Protein AF-0000000086449870 (afdb_homodimer)

Nearest PDB structures (foldseek):
  8gru-assembly2_D  TM=9.731E-01  e=3.027E-49  Homo sapiens
  8gru-assembly1_B  TM=9.678E-01  e=3.835E-49  Homo sapiens
  8grd-assembly1_B  TM=9.660E-01  e=3.423E-48  Homo sapiens
  5grf-assembly1_B  TM=9.674E-01  e=2.779E-42  Homo sapiens
  8grh-assembly1_B  TM=9.651E-01  e=3.520E-42  Homo sapiens

pLDDT: mean 87.1, std 15.13, range [29.88, 98.94]

Structure (mmCIF, N/CA/C/O backbone):
data_AF-0000000086449870-model_v1
#
loop_
_entity.id
_entity.type
_entity.pdbx_description
1 polymer 'Isocitrate dehydrogenase'
#
loop_
_atom_site.group_PDB
_atom_site.id
_atom_site.type_symbol
_atom_site.label_atom_id
_atom_site.label_alt_id
_atom_site.label_comp_id
_atom_site.label_asym_id
_atom_site.label_entity_id
_atom_site.label_seq_id
_atom_site.pdbx_PDB_ins_code
_atom_site.Cartn_x
_atom_site.Cartn_y
_atom_site.Cartn_z
_atom_site.occupancy
_atom_site.B_iso_or_equiv
_atom_site.auth_seq_id
_atom_site.auth_comp_id
_atom_site.auth_asym_id
_atom_site.auth_atom_id
_atom_site.pdbx_PDB_model_num
ATOM 1 N N . MET A 1 1 ? -9.328 27.984 9.812 1 97.44 1 MET A N 1
ATOM 2 C CA . MET A 1 1 ? -9.898 26.672 10.094 1 97.44 1 MET A CA 1
ATOM 3 C C . MET A 1 1 ? -10.836 26.234 8.969 1 97.44 1 MET A C 1
ATOM 5 O O . MET A 1 1 ? -11.695 27 8.539 1 97.44 1 MET A O 1
ATOM 9 N N . ILE A 1 2 ? -10.555 25.094 8.445 1 96.31 2 ILE A N 1
ATOM 10 C CA . ILE A 1 2 ? -11.438 24.453 7.473 1 96.31 2 ILE A CA 1
ATOM 11 C C . ILE A 1 2 ? -12 23.156 8.047 1 96.31 2 ILE A C 1
ATOM 13 O O . ILE A 1 2 ? -11.359 22.109 7.969 1 96.31 2 ILE A O 1
ATOM 17 N N . PRO A 1 3 ? -13.219 23.141 8.477 1 94.88 3 PRO A N 1
ATOM 18 C CA . PRO A 1 3 ? -13.75 21.969 9.172 1 94.88 3 PRO A CA 1
ATOM 19 C C . PRO A 1 3 ? -13.766 20.719 8.297 1 94.88 3 PRO A C 1
ATOM 21 O O . PRO A 1 3 ? -13.508 19.609 8.781 1 94.88 3 PRO A O 1
ATOM 24 N N . GLY A 1 4 ? -14.078 20.906 7.031 1 93 4 GLY A N 1
ATOM 25 C CA . GLY A 1 4 ? -14.055 19.781 6.105 1 93 4 GLY A CA 1
ATOM 26 C C . GLY A 1 4 ? -15.344 18.984 6.113 1 93 4 GLY A C 1
ATOM 27 O O . GLY A 1 4 ? -16.422 19.516 6.402 1 93 4 GLY A O 1
ATOM 28 N N . ASP A 1 5 ? -15.258 17.734 5.707 1 92.38 5 ASP A N 1
ATOM 29 C CA . ASP A 1 5 ? -16.406 16.859 5.5 1 92.38 5 ASP A CA 1
ATOM 30 C C . ASP A 1 5 ? -16.453 15.75 6.555 1 92.38 5 ASP A C 1
ATOM 32 O O . ASP A 1 5 ? -15.492 15.547 7.289 1 92.38 5 ASP A O 1
ATOM 36 N N . GLY A 1 6 ? -17.609 15.055 6.648 1 91.56 6 GLY A N 1
ATOM 37 C CA . GLY A 1 6 ? -17.75 13.961 7.598 1 91.56 6 GLY A CA 1
ATOM 38 C C . GLY A 1 6 ? -17.734 14.43 9.047 1 91.56 6 GLY A C 1
ATOM 39 O O . GLY A 1 6 ? -18.5 15.328 9.414 1 91.56 6 GLY A O 1
ATOM 40 N N . VAL A 1 7 ? -16.828 13.781 9.789 1 92.06 7 VAL A N 1
ATOM 41 C CA . VAL A 1 7 ? -16.781 14.102 11.211 1 92.06 7 VAL A CA 1
ATOM 42 C C . VAL A 1 7 ? -15.906 15.328 11.438 1 92.06 7 VAL A C 1
ATOM 44 O O . VAL A 1 7 ? -15.703 15.758 12.578 1 92.06 7 VAL A O 1
ATOM 47 N N . GLY A 1 8 ? -15.453 15.922 10.375 1 93.19 8 GLY A N 1
ATOM 48 C CA . GLY A 1 8 ? -14.57 17.062 10.461 1 93.19 8 GLY A CA 1
ATOM 49 C C . GLY A 1 8 ? -15.125 18.188 11.32 1 93.19 8 GLY A C 1
ATOM 50 O O . GLY A 1 8 ? -14.492 18.625 12.273 1 93.19 8 GLY A O 1
ATOM 51 N N . PRO A 1 9 ? -16.297 18.609 11.016 1 93.69 9 PRO A N 1
ATOM 52 C CA . PRO A 1 9 ? -16.906 19.703 11.789 1 93.69 9 PRO A CA 1
ATOM 53 C C . PRO A 1 9 ? -17.031 19.359 13.273 1 93.69 9 PRO A C 1
ATOM 55 O O . PRO A 1 9 ? -16.766 20.219 14.125 1 93.69 9 PRO A O 1
ATOM 58 N N . GLU A 1 10 ? -17.359 18.172 13.578 1 93.94 10 GLU A N 1
ATOM 59 C CA . GLU A 1 10 ? -17.469 17.75 14.969 1 93.94 10 GLU A CA 1
ATOM 60 C C . GLU A 1 10 ? -16.109 17.766 15.672 1 93.94 10 GLU A C 1
ATOM 62 O O . GLU A 1 10 ? -16.016 18.203 16.812 1 93.94 10 GLU A O 1
ATOM 67 N N . LEU A 1 11 ? -15.164 17.344 15 1 94.12 11 LEU A N 1
ATOM 68 C CA . LEU A 1 11 ? -13.812 17.312 15.555 1 94.12 11 LEU A CA 1
ATOM 69 C C . LEU A 1 11 ? -13.273 18.734 15.75 1 94.12 11 LEU A C 1
ATOM 71 O O . LEU A 1 11 ? -12.586 19 16.734 1 94.12 11 LEU A O 1
ATOM 75 N N . MET A 1 12 ? -13.617 19.609 14.82 1 96.06 12 MET A N 1
ATOM 76 C CA . MET A 1 12 ? -13.172 21 14.93 1 96.06 12 MET A CA 1
ATOM 77 C C . MET A 1 12 ? -13.836 21.688 16.109 1 96.06 12 MET A C 1
ATOM 79 O O . MET A 1 12 ? -13.227 22.547 16.75 1 96.06 12 MET A O 1
ATOM 83 N N . LEU A 1 13 ? -15.023 21.312 16.328 1 95.69 13 LEU A N 1
ATOM 84 C CA . LEU A 1 13 ? -15.703 21.828 17.516 1 95.69 13 LEU A CA 1
ATOM 85 C C . LEU A 1 13 ? -14.984 21.406 18.781 1 95.69 13 LEU A C 1
ATOM 87 O O . LEU A 1 13 ? -14.852 22.188 19.734 1 95.69 13 LEU A O 1
ATOM 91 N N . SER A 1 14 ? -14.586 20.156 18.797 1 93.31 14 SER A N 1
ATOM 92 C CA . SER A 1 14 ? -13.812 19.656 19.922 1 93.31 14 SER A CA 1
ATOM 93 C C . SER A 1 14 ? -12.562 20.5 20.141 1 93.31 14 SER A C 1
ATOM 95 O O . SER A 1 14 ? -12.211 20.812 21.281 1 93.31 14 SER A O 1
ATOM 97 N N . VAL A 1 15 ? -11.898 20.844 19.094 1 93.88 15 VAL A N 1
ATOM 98 C CA . VAL A 1 15 ? -10.695 21.672 19.172 1 93.88 15 VAL A CA 1
ATOM 99 C C . VAL A 1 15 ? -11.047 23.047 19.766 1 93.88 15 VAL A C 1
ATOM 101 O O . VAL A 1 15 ? -10.367 23.531 20.672 1 93.88 15 VAL A O 1
ATOM 104 N N . LYS A 1 16 ? -12.086 23.641 19.297 1 95.12 16 LYS A N 1
ATOM 105 C CA . LYS A 1 16 ? -12.5 24.953 19.766 1 95.12 16 LYS A CA 1
ATOM 106 C C . LYS A 1 16 ? -12.859 24.906 21.25 1 95.12 16 LYS A C 1
ATOM 108 O O . LYS A 1 16 ? -12.508 25.828 22 1 95.12 16 LYS A O 1
ATOM 113 N N . ASP A 1 17 ? -13.523 23.859 21.641 1 92.88 17 ASP A N 1
ATOM 114 C CA . ASP A 1 17 ? -13.914 23.719 23.031 1 92.88 17 ASP A CA 1
ATOM 115 C C . ASP A 1 17 ? -12.695 23.609 23.953 1 92.88 17 ASP A C 1
ATOM 117 O O . ASP A 1 17 ? -12.648 24.25 25 1 92.88 17 ASP A O 1
ATOM 121 N N . VAL A 1 18 ? -11.828 22.828 23.516 1 89.62 18 VAL A N 1
ATOM 122 C CA . VAL A 1 18 ? -10.617 22.641 24.312 1 89.62 18 VAL A CA 1
ATOM 123 C C . VAL A 1 18 ? -9.828 23.953 24.344 1 89.62 18 VAL A C 1
ATOM 125 O O . VAL A 1 18 ? -9.305 24.328 25.391 1 89.62 18 VAL A O 1
ATOM 128 N N . PHE A 1 19 ? -9.711 24.641 23.188 1 89.25 19 PHE A N 1
ATOM 129 C CA . PHE A 1 19 ? -8.992 25.906 23.125 1 89.25 19 PHE A CA 1
ATOM 130 C C . PHE A 1 19 ? -9.641 26.953 24.031 1 89.25 19 PHE A C 1
ATOM 132 O O . PHE A 1 19 ? -8.945 27.703 24.703 1 89.25 19 PHE A O 1
ATOM 139 N N . LYS A 1 20 ? -10.906 26.922 24.031 1 90.31 20 LYS A N 1
ATOM 140 C CA . LYS A 1 20 ? -11.641 27.859 24.875 1 90.31 20 LYS A CA 1
ATOM 141 C C . LYS A 1 20 ? -11.391 27.578 26.359 1 90.31 20 LYS A C 1
ATOM 143 O O . LYS A 1 20 ? -11.109 28.5 27.141 1 90.31 20 LYS A O 1
ATOM 148 N N . ALA A 1 21 ? -11.5 26.359 26.672 1 87 21 ALA A N 1
ATOM 149 C CA . ALA A 1 21 ? -11.297 25.969 28.062 1 87 21 ALA A CA 1
ATOM 150 C C . ALA A 1 21 ? -9.875 26.266 28.516 1 87 21 ALA A C 1
ATOM 152 O O . ALA A 1 21 ? -9.648 26.625 29.672 1 87 21 ALA A O 1
ATOM 153 N N . ALA A 1 22 ? -8.977 26.141 27.641 1 83.06 22 ALA A N 1
ATOM 154 C CA . ALA A 1 22 ? -7.566 26.359 27.969 1 83.06 22 ALA A CA 1
ATOM 155 C C . ALA A 1 22 ? -7.176 27.812 27.766 1 83.06 22 ALA A C 1
ATOM 157 O O . ALA A 1 22 ? -6.016 28.188 27.953 1 83.06 22 ALA A O 1
ATOM 158 N N . GLU A 1 23 ? -8.078 28.656 27.344 1 84.5 23 GLU A N 1
ATOM 159 C CA . GLU A 1 23 ? -7.863 30.078 27.109 1 84.5 23 GLU A CA 1
ATOM 160 C C . GLU A 1 23 ? -6.711 30.312 26.141 1 84.5 23 GLU A C 1
ATOM 162 O O . GLU A 1 23 ? -5.832 31.141 26.391 1 84.5 23 GLU A O 1
ATOM 167 N N . VAL A 1 24 ? -6.715 29.469 25.125 1 84.06 24 VAL A N 1
ATOM 168 C CA . VAL A 1 24 ? -5.723 29.641 24.062 1 84.06 24 VAL A CA 1
ATOM 169 C C . VAL A 1 24 ? -6.047 30.891 23.25 1 84.06 24 VAL A C 1
ATOM 171 O O . VAL A 1 24 ? -7.172 31.062 22.766 1 84.06 24 VAL A O 1
ATOM 174 N N . PRO A 1 25 ? -5.117 31.781 23.109 1 85.94 25 PRO A N 1
ATOM 175 C CA . PRO A 1 25 ? -5.371 33.062 22.406 1 85.94 25 PRO A CA 1
ATOM 176 C C . PRO A 1 25 ? -5.344 32.906 20.875 1 85.94 25 PRO A C 1
ATOM 178 O O . PRO A 1 25 ? -4.57 33.562 20.203 1 85.94 25 PRO A O 1
ATOM 181 N N . VAL A 1 26 ? -6.148 32.031 20.359 1 88.88 26 VAL A N 1
ATOM 182 C CA . VAL A 1 26 ? -6.27 31.812 18.922 1 88.88 26 VAL A CA 1
ATOM 183 C C . VAL A 1 26 ? -7.703 32.094 18.484 1 88.88 26 VAL A C 1
ATOM 185 O O . VAL A 1 26 ? -8.656 31.609 19.094 1 88.88 26 VAL A O 1
ATOM 188 N N . GLU A 1 27 ? -7.75 32.938 17.531 1 92.12 27 GLU A N 1
ATOM 189 C CA . GLU A 1 27 ? -9.023 33.156 16.859 1 92.12 27 GLU A CA 1
ATOM 190 C C . GLU A 1 27 ? -9.039 32.469 15.484 1 92.12 27 GLU A C 1
ATOM 192 O O . GLU A 1 27 ? -8.156 32.719 14.656 1 92.12 27 GLU A O 1
ATOM 197 N N . PHE A 1 28 ? -10.047 31.719 15.219 1 95.25 28 PHE A N 1
ATOM 198 C CA . PHE A 1 28 ? -10.125 30.969 13.969 1 95.25 28 PHE A CA 1
ATOM 199 C C . PHE A 1 28 ? -10.938 31.75 12.93 1 95.25 28 PHE A C 1
ATOM 201 O O . PHE A 1 28 ? -12.07 32.156 13.195 1 95.25 28 PHE A O 1
ATOM 208 N N . GLU A 1 29 ? -10.305 32.031 11.867 1 95.81 29 GLU A N 1
ATOM 209 C CA . GLU A 1 29 ? -11.062 32.375 10.664 1 95.81 29 GLU A CA 1
ATOM 210 C C . GLU A 1 29 ? -11.57 31.125 9.961 1 95.81 29 GLU A C 1
ATOM 212 O O . GLU A 1 29 ? -10.797 30.375 9.367 1 95.81 29 GLU A O 1
ATOM 217 N N . GLU A 1 30 ? -12.844 30.938 9.906 1 95.75 30 GLU A N 1
ATOM 218 C CA . GLU A 1 30 ? -13.406 29.672 9.445 1 95.75 30 GLU A CA 1
ATOM 219 C C . GLU A 1 30 ? -13.82 29.766 7.98 1 95.75 30 GLU A C 1
ATOM 221 O O . GLU A 1 30 ? -14.367 30.781 7.539 1 95.75 30 GLU A O 1
ATOM 226 N N . HIS A 1 31 ? -13.508 28.766 7.242 1 95.38 31 HIS A N 1
ATOM 227 C CA . HIS A 1 31 ? -13.875 28.625 5.836 1 95.38 31 HIS A CA 1
ATOM 228 C C . HIS A 1 31 ? -14.609 27.312 5.582 1 95.38 31 HIS A C 1
ATOM 230 O O . HIS A 1 31 ? -14.062 26.234 5.84 1 95.38 31 HIS A O 1
ATOM 236 N N . GLN A 1 32 ? -15.844 27.438 5.066 1 92.12 32 GLN A N 1
ATOM 237 C CA . GLN A 1 32 ? -16.609 26.25 4.688 1 92.12 32 GLN A CA 1
ATOM 238 C C . GLN A 1 32 ? -16.375 25.891 3.225 1 92.12 32 GLN A C 1
ATOM 240 O O . GLN A 1 32 ? -16.938 26.516 2.324 1 92.12 32 GLN A O 1
ATOM 245 N N . LEU A 1 33 ? -15.578 24.906 3.039 1 90.94 33 LEU A N 1
ATOM 246 C CA . LEU A 1 33 ? -15.234 24.438 1.704 1 90.94 33 LEU A CA 1
ATOM 247 C C . LEU A 1 33 ? -15.508 22.938 1.573 1 90.94 33 LEU A C 1
ATOM 249 O O . LEU A 1 33 ? -14.852 22.125 2.232 1 90.94 33 LEU A O 1
ATOM 253 N N . SER A 1 34 ? -16.5 22.547 0.833 1 88.81 34 SER A N 1
ATOM 254 C CA . SER A 1 34 ? -16.859 21.141 0.622 1 88.81 34 SER A CA 1
ATOM 255 C C . SER A 1 34 ? -17.344 20.906 -0.804 1 88.81 34 SER A C 1
ATOM 257 O O . SER A 1 34 ? -18.312 21.547 -1.249 1 88.81 34 SER A O 1
ATOM 259 N N . GLU A 1 35 ? -16.734 19.984 -1.472 1 85.94 35 GLU A N 1
ATOM 260 C CA . GLU A 1 35 ? -17.188 19.625 -2.812 1 85.94 35 GLU A CA 1
ATOM 261 C C . GLU A 1 35 ? -18.438 18.75 -2.76 1 85.94 35 GLU A C 1
ATOM 263 O O . GLU A 1 35 ? -19.359 18.922 -3.562 1 85.94 35 GLU A O 1
ATOM 268 N N . VAL A 1 36 ? -18.5 17.922 -1.82 1 82.12 36 VAL A N 1
ATOM 269 C CA . VAL A 1 36 ? -19.594 16.953 -1.734 1 82.12 36 VAL A CA 1
ATOM 270 C C . VAL A 1 36 ? -20.859 17.656 -1.269 1 82.12 36 VAL A C 1
ATOM 272 O O . VAL A 1 36 ? -21.969 17.25 -1.635 1 82.12 36 VAL A O 1
ATOM 275 N N . GLN A 1 37 ? -20.688 18.703 -0.547 1 82.88 37 GLN A N 1
ATOM 276 C CA . GLN A 1 37 ? -21.844 19.469 -0.083 1 82.88 37 GLN A CA 1
ATOM 277 C C . GLN A 1 37 ? -22.156 20.641 -1.011 1 82.88 37 GLN A C 1
ATOM 279 O O . GLN A 1 37 ? -23.094 21.391 -0.777 1 82.88 37 GLN A O 1
ATOM 284 N N . GLY A 1 38 ? -21.359 20.828 -2 1 80.44 38 GLY A N 1
ATOM 285 C CA . GLY A 1 38 ? -21.625 21.844 -3 1 80.44 38 GLY A CA 1
ATOM 286 C C . GLY A 1 38 ? -21.297 23.25 -2.527 1 80.44 38 GLY A C 1
ATOM 287 O O . GLY A 1 38 ? -21.781 24.234 -3.086 1 80.44 38 GLY A O 1
ATOM 288 N N . THR A 1 39 ? -20.531 23.344 -1.501 1 81.69 39 THR A N 1
ATOM 289 C CA . THR A 1 39 ? -20.219 24.672 -0.966 1 81.69 39 THR A CA 1
ATOM 290 C C . THR A 1 39 ? -18.828 25.109 -1.42 1 81.69 39 THR A C 1
ATOM 292 O O . THR A 1 39 ? -18.391 26.219 -1.077 1 81.69 39 THR A O 1
ATOM 295 N N . ALA A 1 40 ? -18.219 24.312 -2.172 1 82.94 40 ALA A N 1
ATOM 296 C CA . ALA A 1 40 ? -16.922 24.719 -2.711 1 82.94 40 ALA A CA 1
ATOM 297 C C . ALA A 1 40 ? -17.078 25.516 -4.004 1 82.94 40 ALA A C 1
ATOM 299 O O . ALA A 1 40 ? -17.641 25 -4.984 1 82.94 40 ALA A O 1
ATOM 300 N N . THR A 1 41 ? -16.734 26.781 -3.969 1 86.06 41 THR A N 1
ATOM 301 C CA . THR A 1 41 ? -16.781 27.656 -5.133 1 86.06 41 THR A CA 1
ATOM 302 C C . THR A 1 41 ? -15.422 28.297 -5.371 1 86.06 41 THR A C 1
ATOM 304 O O . THR A 1 41 ? -14.602 28.406 -4.457 1 86.06 41 THR A O 1
ATOM 307 N N . PRO A 1 42 ? -15.258 28.719 -6.59 1 87.69 42 PRO A N 1
ATOM 308 C CA . PRO A 1 42 ? -13.992 29.391 -6.875 1 87.69 42 PRO A CA 1
ATOM 309 C C . PRO A 1 42 ? -13.773 30.641 -6.008 1 87.69 42 PRO A C 1
ATOM 311 O O . PRO A 1 42 ? -12.648 30.922 -5.602 1 87.69 42 PRO A O 1
ATOM 314 N N . SER A 1 43 ? -14.867 31.297 -5.723 1 91.12 43 SER A N 1
ATOM 315 C CA . SER A 1 43 ? -14.766 32.5 -4.895 1 91.12 43 SER A CA 1
ATOM 316 C C . SER A 1 43 ? -14.359 32.156 -3.467 1 91.12 43 SER A C 1
ATOM 318 O O . SER A 1 43 ? -13.562 32.844 -2.85 1 91.12 43 SER A O 1
ATOM 320 N N . LYS A 1 44 ? -14.883 31.125 -2.922 1 91.56 44 LYS A N 1
ATOM 321 C CA . LYS A 1 44 ? -14.531 30.688 -1.573 1 91.56 44 LYS A CA 1
ATOM 322 C C . LYS A 1 44 ? -13.086 30.203 -1.511 1 91.56 44 LYS A C 1
ATOM 324 O O . LYS A 1 44 ? -12.391 30.453 -0.521 1 91.56 44 LYS A O 1
ATOM 329 N N . LEU A 1 45 ? -12.75 29.562 -2.566 1 91 45 LEU A N 1
ATOM 330 C CA . LEU A 1 45 ? -11.367 29.109 -2.652 1 91 45 LEU A CA 1
ATOM 331 C C . LEU A 1 45 ? -10.414 30.281 -2.686 1 91 45 LEU A C 1
ATOM 333 O O . LEU A 1 45 ? -9.383 30.281 -2.006 1 91 45 LEU A O 1
ATOM 337 N N . GLU A 1 46 ? -10.758 31.266 -3.43 1 93 46 GLU A N 1
ATOM 338 C CA . GLU A 1 46 ? -9.93 32.469 -3.533 1 93 46 GLU A CA 1
ATOM 339 C C . GLU A 1 46 ? -9.828 33.188 -2.189 1 93 46 GLU A C 1
ATOM 341 O O . GLU A 1 46 ? -8.75 33.656 -1.817 1 93 46 GLU A O 1
ATOM 346 N N . LYS A 1 47 ? -10.922 33.312 -1.573 1 94.81 47 LYS A N 1
ATOM 347 C CA . LYS A 1 47 ? -10.922 33.938 -0.256 1 94.81 47 LYS A CA 1
ATOM 348 C C . LYS A 1 47 ? -10.047 33.156 0.725 1 94.81 47 LYS A C 1
ATOM 350 O O . LYS A 1 47 ? -9.297 33.75 1.5 1 94.81 47 LYS A O 1
ATOM 355 N N . LEU A 1 48 ? -10.203 31.875 0.692 1 94.5 48 LEU A N 1
ATOM 356 C CA . LEU A 1 48 ? -9.383 31.031 1.547 1 94.5 48 LEU A CA 1
ATOM 357 C C . LEU A 1 48 ? -7.898 31.234 1.267 1 94.5 48 LEU A C 1
ATOM 359 O O . LEU A 1 48 ? -7.102 31.391 2.197 1 94.5 48 LEU A O 1
ATOM 363 N N . LEU A 1 49 ? -7.527 31.312 0.002 1 94.25 49 LEU A N 1
ATOM 364 C CA . LEU A 1 49 ? -6.129 31.484 -0.383 1 94.25 49 LEU A CA 1
ATOM 365 C C . LEU A 1 49 ? -5.613 32.844 0.059 1 94.25 49 LEU A C 1
ATOM 367 O O . LEU A 1 49 ? -4.461 32.969 0.476 1 94.25 49 LEU A O 1
ATOM 371 N N . GLN A 1 50 ? -6.449 33.812 -0.037 1 94.88 50 GLN A N 1
ATOM 372 C CA . GLN A 1 50 ? -6.086 35.156 0.425 1 94.88 50 GLN A CA 1
ATOM 373 C C . GLN A 1 50 ? -5.824 35.156 1.929 1 94.88 50 GLN A C 1
ATOM 375 O O . GLN A 1 50 ? -4.828 35.719 2.387 1 94.88 50 GLN A O 1
ATOM 380 N N . ASP A 1 51 ? -6.703 34.562 2.643 1 95.12 51 ASP A N 1
ATOM 381 C CA . ASP A 1 51 ? -6.543 34.5 4.09 1 95.12 51 ASP A CA 1
ATOM 382 C C . ASP A 1 51 ? -5.301 33.688 4.473 1 95.12 51 ASP A C 1
ATOM 384 O O . ASP A 1 51 ? -4.637 34 5.465 1 95.12 51 ASP A O 1
ATOM 388 N N . MET A 1 52 ? -5.023 32.688 3.721 1 94.44 52 MET A N 1
ATOM 389 C CA . MET A 1 52 ? -3.836 31.859 3.979 1 94.44 52 MET A CA 1
ATOM 390 C C . MET A 1 52 ? -2.564 32.656 3.74 1 94.44 52 MET A C 1
ATOM 392 O O . MET A 1 52 ? -1.56 32.469 4.426 1 94.44 52 MET A O 1
ATOM 396 N N . ARG A 1 53 ? -2.592 33.562 2.775 1 93.12 53 ARG A N 1
ATOM 397 C CA . ARG A 1 53 ? -1.435 34.406 2.533 1 93.12 53 ARG A CA 1
ATOM 398 C C . ARG A 1 53 ? -1.155 35.312 3.732 1 93.12 53 ARG A C 1
ATOM 400 O O . ARG A 1 53 ? 0.002 35.625 4.031 1 93.12 53 ARG A O 1
ATOM 407 N N . ALA A 1 54 ? -2.189 35.656 4.383 1 92.5 54 ALA A N 1
ATOM 408 C CA . ALA A 1 54 ? -2.057 36.531 5.539 1 92.5 54 ALA A CA 1
ATOM 409 C C . ALA A 1 54 ? -1.66 35.75 6.785 1 92.5 54 ALA A C 1
ATOM 411 O O . ALA A 1 54 ? -0.742 36.156 7.508 1 92.5 54 ALA A O 1
ATOM 412 N N . ASN A 1 55 ? -2.301 34.625 7.062 1 92.56 55 ASN A N 1
ATOM 413 C CA . ASN A 1 55 ? -2.139 33.875 8.305 1 92.56 55 ASN A CA 1
ATOM 414 C C . ASN A 1 55 ? -0.974 32.875 8.211 1 92.56 55 ASN A C 1
ATOM 416 O O . ASN A 1 55 ? -0.307 32.625 9.219 1 92.56 55 ASN A O 1
ATOM 420 N N . ARG A 1 56 ? -0.818 32.188 7.059 1 95.62 56 ARG A N 1
ATOM 421 C CA . ARG A 1 56 ? 0.265 31.25 6.719 1 95.62 56 ARG A CA 1
ATOM 422 C C . ARG A 1 56 ? 0.109 29.922 7.453 1 95.62 56 ARG A C 1
ATOM 424 O O . ARG A 1 56 ? 0.947 29.031 7.316 1 95.62 56 ARG A O 1
ATOM 431 N N . VAL A 1 57 ? -0.875 29.828 8.336 1 96.31 57 VAL A N 1
ATOM 432 C CA . VAL A 1 57 ? -1.138 28.609 9.094 1 96.31 57 VAL A CA 1
ATOM 433 C C . VAL A 1 57 ? -2.625 28.281 9.023 1 96.31 57 VAL A C 1
ATOM 435 O O . VAL A 1 57 ? -3.473 29.172 9.039 1 96.31 57 VAL A O 1
ATOM 438 N N . ALA A 1 58 ? -2.904 27 8.914 1 97.12 58 ALA A N 1
ATOM 439 C CA . ALA A 1 58 ? -4.297 26.562 8.914 1 97.12 58 ALA A CA 1
ATOM 440 C C . ALA A 1 58 ? -4.445 25.188 9.57 1 97.12 58 ALA A C 1
ATOM 442 O O . ALA A 1 58 ? -3.48 24.422 9.641 1 97.12 58 ALA A O 1
ATOM 443 N N . ILE A 1 59 ? -5.578 24.938 10.125 1 96.88 59 ILE A N 1
ATOM 444 C CA . ILE A 1 59 ? -6.008 23.609 10.547 1 96.88 59 ILE A CA 1
ATOM 445 C C . ILE A 1 59 ? -7.234 23.172 9.742 1 96.88 59 ILE A C 1
ATOM 447 O O . ILE A 1 59 ? -8.156 23.969 9.531 1 96.88 59 ILE A O 1
ATOM 451 N N . LYS A 1 60 ? -7.141 21.984 9.203 1 96.06 60 LYS A N 1
ATOM 452 C CA . LYS A 1 60 ? -8.242 21.594 8.32 1 96.06 60 LYS A CA 1
ATOM 453 C C . LYS A 1 60 ? -8.664 20.156 8.562 1 96.06 60 LYS A C 1
ATOM 455 O O . LYS A 1 60 ? -7.859 19.328 9.016 1 96.06 60 LYS A O 1
ATOM 460 N N . GLY A 1 61 ? -9.977 19.875 8.305 1 93.69 61 GLY A N 1
ATOM 461 C CA . GLY A 1 61 ? -10.484 18.516 8.211 1 93.69 61 GLY A CA 1
ATOM 462 C C . GLY A 1 61 ? -10.398 17.938 6.805 1 93.69 61 GLY A C 1
ATOM 463 O O . GLY A 1 61 ? -9.898 18.594 5.891 1 93.69 61 GLY A O 1
ATOM 464 N N . LYS A 1 62 ? -10.844 16.719 6.727 1 90.75 62 LYS A N 1
ATOM 465 C CA . LYS A 1 62 ? -10.797 16.047 5.43 1 90.75 62 LYS A CA 1
ATOM 466 C C . LYS A 1 62 ? -11.789 16.672 4.453 1 90.75 62 LYS A C 1
ATOM 468 O O . LYS A 1 62 ? -12.93 16.953 4.812 1 90.75 62 LYS A O 1
ATOM 473 N N . LEU A 1 63 ? -11.281 17.016 3.293 1 89.69 63 LEU A N 1
ATOM 474 C CA . LEU A 1 63 ? -12.133 17.391 2.178 1 89.69 63 LEU A CA 1
ATOM 475 C C . LEU A 1 63 ? -12.383 16.219 1.245 1 89.69 63 LEU A C 1
ATOM 477 O O . LEU A 1 63 ? -11.453 15.727 0.597 1 89.69 63 LEU A O 1
ATOM 481 N N . ASN A 1 64 ? -13.531 15.742 1.175 1 86.81 64 ASN A N 1
ATOM 482 C CA . ASN A 1 64 ? -13.844 14.594 0.33 1 86.81 64 ASN A CA 1
ATOM 483 C C . ASN A 1 64 ? -13.891 14.977 -1.146 1 86.81 64 ASN A C 1
ATOM 485 O O . ASN A 1 64 ? -14.453 16.016 -1.502 1 86.81 64 ASN A O 1
ATOM 489 N N . ALA A 1 65 ? -13.227 14.164 -1.883 1 81.19 65 ALA A N 1
ATOM 490 C CA . ALA A 1 65 ? -13.312 14.336 -3.33 1 81.19 65 ALA A CA 1
ATOM 491 C C . ALA A 1 65 ? -14.391 13.43 -3.924 1 81.19 65 ALA A C 1
ATOM 493 O O . ALA A 1 65 ? -14.438 12.234 -3.627 1 81.19 65 ALA A O 1
ATOM 494 N N . PRO A 1 66 ? -15.242 14.055 -4.691 1 78.94 66 PRO A N 1
ATOM 495 C CA . PRO A 1 66 ? -16.203 13.188 -5.363 1 78.94 66 PRO A CA 1
ATOM 496 C C . PRO A 1 66 ? -15.547 12.242 -6.367 1 78.94 66 PRO A C 1
ATOM 498 O O . PRO A 1 66 ? -14.562 12.602 -7.008 1 78.94 66 PRO A O 1
ATOM 501 N N . MET A 1 67 ? -16.031 11.031 -6.516 1 75 67 MET A N 1
ATOM 502 C CA . MET A 1 67 ? -15.477 10.055 -7.441 1 75 67 MET A CA 1
ATOM 503 C C . MET A 1 67 ? -15.977 10.297 -8.859 1 75 67 MET A C 1
ATOM 505 O O . MET A 1 67 ? -15.305 9.945 -9.828 1 75 67 MET A O 1
ATOM 509 N N . GLU A 1 68 ? -17.078 10.859 -8.945 1 70.75 68 GLU A N 1
ATOM 510 C CA . GLU A 1 68 ? -17.688 11.086 -10.258 1 70.75 68 GLU A CA 1
ATOM 511 C C . GLU A 1 68 ? -16.984 12.219 -10.992 1 70.75 68 GLU A C 1
ATOM 513 O O . GLU A 1 68 ? -16.547 13.195 -10.375 1 70.75 68 GLU A O 1
ATOM 518 N N . VAL A 1 69 ? -16.844 11.906 -12.25 1 66.75 69 VAL A N 1
ATOM 519 C CA . VAL A 1 69 ? -16.203 12.906 -13.094 1 66.75 69 VAL A CA 1
ATOM 520 C C . VAL A 1 69 ? -17.219 14 -13.461 1 66.75 69 VAL A C 1
ATOM 522 O O . VAL A 1 69 ? -18.156 13.75 -14.211 1 66.75 69 VAL A O 1
ATOM 525 N N . LYS A 1 70 ? -17.297 14.781 -12.742 1 58.06 70 LYS A N 1
ATOM 526 C CA . LYS A 1 70 ? -18.094 15.914 -13.195 1 58.06 70 LYS A CA 1
ATOM 527 C C . LYS A 1 70 ? -17.234 17.172 -13.336 1 58.06 70 LYS A C 1
ATOM 529 O O . LYS A 1 70 ? -16.938 17.844 -12.352 1 58.06 70 LYS A O 1
ATOM 534 N N . GLY A 1 71 ? -16.531 17.172 -14.555 1 62.34 71 GLY A N 1
ATOM 535 C CA . GLY A 1 71 ? -15.789 18.391 -14.82 1 62.34 71 GLY A CA 1
ATOM 536 C C . GLY A 1 71 ? -14.289 18.203 -14.688 1 62.34 71 GLY A C 1
ATOM 537 O O . GLY A 1 71 ? -13.711 17.312 -15.32 1 62.34 71 GLY A O 1
ATOM 538 N N . GLU A 1 72 ? -13.688 19.016 -13.68 1 68.5 72 GLU A N 1
ATOM 539 C CA . GLU A 1 72 ? -12.234 19.016 -13.523 1 68.5 72 GLU A CA 1
ATOM 540 C C . GLU A 1 72 ? -11.766 17.781 -12.766 1 68.5 72 GLU A C 1
ATOM 542 O O . GLU A 1 72 ? -12.422 17.344 -11.82 1 68.5 72 GLU A O 1
ATOM 547 N N . LEU A 1 73 ? -10.812 17.328 -13.242 1 73.25 73 LEU A N 1
ATOM 548 C CA . LEU A 1 73 ? -10.234 16.125 -12.641 1 73.25 73 LEU A CA 1
ATOM 549 C C . LEU A 1 73 ? -9.594 16.453 -11.297 1 73.25 73 LEU A C 1
ATOM 551 O O . LEU A 1 73 ? -9.516 15.586 -10.414 1 73.25 73 LEU A O 1
ATOM 555 N N . ASN A 1 74 ? -9.359 17.656 -11.172 1 80.75 74 ASN A N 1
ATOM 556 C CA . ASN A 1 74 ? -8.688 18.047 -9.938 1 80.75 74 ASN A CA 1
ATOM 557 C C . ASN A 1 74 ? -9.688 18.344 -8.828 1 80.75 74 ASN A C 1
ATOM 559 O O . ASN A 1 74 ? -10.664 19.062 -9.031 1 80.75 74 ASN A O 1
ATOM 563 N N . SER A 1 75 ? -9.43 17.828 -7.652 1 84.06 75 SER A N 1
ATOM 564 C CA . SER A 1 75 ? -10.227 18.156 -6.477 1 84.06 75 SER A CA 1
ATOM 565 C C . SER A 1 75 ? -9.766 19.484 -5.863 1 84.06 75 SER A C 1
ATOM 567 O O . SER A 1 75 ? -8.672 19.969 -6.156 1 84.06 75 SER A O 1
ATOM 569 N N . TYR A 1 76 ? -10.586 20.047 -5.012 1 84.62 76 TYR A N 1
ATOM 570 C CA . TYR A 1 76 ? -10.219 21.281 -4.324 1 84.62 76 TYR A CA 1
ATOM 571 C C . TYR A 1 76 ? -9.047 21.047 -3.371 1 84.62 76 TYR A C 1
ATOM 573 O O . TYR A 1 76 ? -8.211 21.938 -3.18 1 84.62 76 TYR A O 1
ATOM 581 N N . GLU A 1 77 ? -9.086 19.859 -2.801 1 87.38 77 GLU A N 1
ATOM 582 C CA . GLU A 1 77 ? -7.965 19.531 -1.929 1 87.38 77 GLU A CA 1
ATOM 583 C C . GLU A 1 77 ? -6.645 19.531 -2.697 1 87.38 77 GLU A C 1
ATOM 585 O O . GLU A 1 77 ? -5.633 20.016 -2.197 1 87.38 77 GLU A O 1
ATOM 590 N N . MET A 1 78 ? -6.684 18.969 -3.824 1 87.44 78 MET A N 1
ATOM 591 C CA . MET A 1 78 ? -5.484 18.922 -4.652 1 87.44 78 MET A CA 1
ATOM 592 C C . MET A 1 78 ? -5.086 20.328 -5.105 1 87.44 78 MET A C 1
ATOM 594 O O . MET A 1 78 ? -3.9 20.656 -5.152 1 87.44 78 MET A O 1
ATOM 598 N N . GLU A 1 79 ? -6.074 21.125 -5.387 1 87.56 79 GLU A N 1
ATOM 599 C CA . GLU A 1 79 ? -5.824 22.5 -5.816 1 87.56 79 GLU A CA 1
ATOM 600 C C . GLU A 1 79 ? -5.199 23.312 -4.695 1 87.56 79 GLU A C 1
ATOM 602 O O . GLU A 1 79 ? -4.285 24.109 -4.938 1 87.56 79 GLU A O 1
ATOM 607 N N . LEU A 1 80 ? -5.715 23.141 -3.549 1 90.12 80 LEU A N 1
ATOM 608 C CA . LEU A 1 80 ? -5.168 23.844 -2.387 1 90.12 80 LEU A CA 1
ATOM 609 C C . LEU A 1 80 ? -3.707 23.469 -2.164 1 90.12 80 LEU A C 1
ATOM 611 O O . LEU A 1 80 ? -2.871 24.328 -1.909 1 90.12 80 LEU A O 1
ATOM 615 N N . ARG A 1 81 ? -3.422 22.203 -2.268 1 91.94 81 ARG A N 1
ATOM 616 C CA . ARG A 1 81 ? -2.059 21.719 -2.074 1 91.94 81 ARG A CA 1
ATOM 617 C C . ARG A 1 81 ? -1.117 22.297 -3.127 1 91.94 81 ARG A C 1
ATOM 619 O O . ARG A 1 81 ? 0.016 22.656 -2.814 1 91.94 81 ARG A O 1
ATOM 626 N N . ARG A 1 82 ? -1.604 22.375 -4.273 1 90.5 82 ARG A N 1
ATOM 627 C CA . ARG A 1 82 ? -0.789 22.875 -5.375 1 90.5 82 ARG A CA 1
ATOM 628 C C . ARG A 1 82 ? -0.562 24.375 -5.25 1 90.5 82 ARG A C 1
ATOM 630 O O . ARG A 1 82 ? 0.57 24.859 -5.367 1 90.5 82 ARG A O 1
ATOM 637 N N . GLN A 1 83 ? -1.639 25.109 -5.008 1 91.56 83 GLN A N 1
ATOM 638 C CA . GLN A 1 83 ? -1.558 26.562 -4.949 1 91.56 83 GLN A CA 1
ATOM 639 C C . GLN A 1 83 ? -0.697 27.016 -3.775 1 91.56 83 GLN A C 1
ATOM 641 O O . GLN A 1 83 ? 0.006 28.031 -3.871 1 91.56 83 GLN A O 1
ATOM 646 N N . MET A 1 84 ? -0.729 26.266 -2.779 1 95 84 MET A N 1
ATOM 647 C CA . MET A 1 84 ? 0.051 26.625 -1.597 1 95 84 MET A CA 1
ATOM 648 C C . MET A 1 84 ? 1.407 25.938 -1.609 1 95 84 MET A C 1
ATOM 650 O O . MET A 1 84 ? 2.242 26.172 -0.737 1 95 84 MET A O 1
ATOM 654 N N . ASP A 1 85 ? 1.603 25.047 -2.473 1 96.5 85 ASP A N 1
ATOM 655 C CA . ASP A 1 85 ? 2.818 24.266 -2.627 1 96.5 85 ASP A CA 1
ATOM 656 C C . ASP A 1 85 ? 3.137 23.484 -1.35 1 96.5 85 ASP A C 1
ATOM 658 O O . ASP A 1 85 ? 4.25 23.578 -0.824 1 96.5 85 ASP A O 1
ATOM 662 N N . LEU A 1 86 ? 2.119 22.891 -0.833 1 97.38 86 LEU A N 1
ATOM 663 C CA . LEU A 1 86 ? 2.301 22.031 0.332 1 97.38 86 LEU A CA 1
ATOM 664 C C . LEU A 1 86 ? 2.977 20.734 -0.057 1 97.38 86 LEU A C 1
ATOM 666 O O . LEU A 1 86 ? 2.338 19.672 -0.071 1 97.38 86 LEU A O 1
ATOM 670 N N . PHE A 1 87 ? 4.309 20.734 -0.166 1 98 87 PHE A N 1
ATOM 671 C CA . PHE A 1 87 ? 5.012 19.641 -0.826 1 98 87 PHE A CA 1
ATOM 672 C C . PHE A 1 87 ? 5.375 18.547 0.176 1 98 87 PHE A C 1
ATOM 674 O O . PHE A 1 87 ? 5.594 17.391 -0.204 1 98 87 PHE A O 1
ATOM 681 N N . ALA A 1 88 ? 5.484 18.875 1.435 1 98.56 88 ALA A N 1
ATOM 682 C CA . ALA A 1 88 ? 5.949 17.906 2.422 1 98.56 88 ALA A CA 1
ATOM 683 C C . ALA A 1 88 ? 4.848 17.562 3.42 1 98.56 88 ALA A C 1
ATOM 685 O O . ALA A 1 88 ? 4.422 18.422 4.199 1 98.56 88 ALA A O 1
ATOM 686 N N . ASN A 1 89 ? 4.379 16.375 3.365 1 98.25 89 ASN A N 1
ATOM 687 C CA . ASN A 1 89 ? 3.436 15.867 4.352 1 98.25 89 ASN A CA 1
ATOM 688 C C . ASN A 1 89 ? 4.141 15.031 5.418 1 98.25 89 ASN A C 1
ATOM 690 O O . ASN A 1 89 ? 4.961 14.172 5.094 1 98.25 89 ASN A O 1
ATOM 694 N N . VAL A 1 90 ? 3.867 15.312 6.66 1 98 90 VAL A N 1
ATOM 695 C CA . VAL A 1 90 ? 4.469 14.609 7.789 1 98 90 VAL A CA 1
ATOM 696 C C . VAL A 1 90 ? 3.373 13.961 8.633 1 98 90 VAL A C 1
ATOM 698 O O . VAL A 1 90 ? 2.49 14.648 9.148 1 98 90 VAL A O 1
ATOM 701 N N . VAL A 1 91 ? 3.422 12.711 8.734 1 97.44 91 VAL A N 1
ATOM 702 C CA . VAL A 1 91 ? 2.496 11.969 9.578 1 97.44 91 VAL A CA 1
ATOM 703 C C . VAL A 1 91 ? 3.264 11.281 10.703 1 97.44 91 VAL A C 1
ATOM 705 O O . VAL A 1 91 ? 4.141 10.453 10.461 1 97.44 91 VAL A O 1
ATOM 708 N N . ARG A 1 92 ? 2.922 11.633 11.906 1 93.44 92 ARG A N 1
ATOM 709 C CA . ARG A 1 92 ? 3.578 11.078 13.086 1 93.44 92 ARG A CA 1
ATOM 710 C C . ARG A 1 92 ? 2.768 9.93 13.68 1 93.44 92 ARG A C 1
ATOM 712 O O . ARG A 1 92 ? 1.658 10.133 14.172 1 93.44 92 ARG A O 1
ATOM 719 N N . CYS A 1 93 ? 3.334 8.773 13.609 1 92.75 93 CYS A N 1
ATOM 720 C CA . CYS A 1 93 ? 2.643 7.582 14.086 1 92.75 93 CYS A CA 1
ATOM 721 C C . CYS A 1 93 ? 3.26 7.074 15.383 1 92.75 93 CYS A C 1
ATOM 723 O O . CYS A 1 93 ? 4.301 6.414 15.359 1 92.75 93 CYS A O 1
ATOM 725 N N . LYS A 1 94 ? 2.553 7.359 16.422 1 89.56 94 LYS A N 1
ATOM 726 C CA . LYS A 1 94 ? 2.986 6.941 17.766 1 89.56 94 LYS A CA 1
ATOM 727 C C . LYS A 1 94 ? 1.895 6.145 18.469 1 89.56 94 LYS A C 1
ATOM 729 O O . LYS A 1 94 ? 0.713 6.484 18.375 1 89.56 94 LYS A O 1
ATOM 734 N N . SER A 1 95 ? 2.395 5.039 19.062 1 87.19 95 SER A N 1
ATOM 735 C CA . SER A 1 95 ? 1.472 4.324 19.938 1 87.19 95 SER A CA 1
ATOM 736 C C . SER A 1 95 ? 1.13 5.148 21.172 1 87.19 95 SER A C 1
ATOM 738 O O . SER A 1 95 ? 2.014 5.746 21.797 1 87.19 95 SER A O 1
ATOM 740 N N . LEU A 1 96 ? -0.131 5.301 21.328 1 77.69 96 LEU A N 1
ATOM 741 C CA . LEU A 1 96 ? -0.574 6.066 22.484 1 77.69 96 LEU A CA 1
ATOM 742 C C . LEU A 1 96 ? -0.84 5.145 23.672 1 77.69 96 LEU A C 1
ATOM 744 O O . LEU A 1 96 ? -1.37 4.047 23.5 1 77.69 96 LEU A O 1
ATOM 748 N N . LEU A 1 97 ? -0.359 5.652 24.75 1 69 97 LEU A N 1
ATOM 749 C CA . LEU A 1 97 ? -0.625 4.895 25.953 1 69 97 LEU A CA 1
ATOM 750 C C . LEU A 1 97 ? -2.125 4.77 26.203 1 69 97 LEU A C 1
ATOM 752 O O . LEU A 1 97 ? -2.867 5.738 26.031 1 69 97 LEU A O 1
ATOM 756 N N . GLY A 1 98 ? -2.637 3.58 26.484 1 63.47 98 GLY A N 1
ATOM 757 C CA . GLY A 1 98 ? -4.051 3.373 26.75 1 63.47 98 GLY A CA 1
ATOM 758 C C . GLY A 1 98 ? -4.82 2.852 25.562 1 63.47 98 GLY A C 1
ATOM 759 O O . GLY A 1 98 ? -5.949 2.375 25.703 1 63.47 98 GLY A O 1
ATOM 760 N N . CYS A 1 99 ? -4.262 3.07 24.5 1 64.75 99 CYS A N 1
ATOM 761 C CA . CYS A 1 99 ? -4.875 2.473 23.312 1 64.75 99 CYS A CA 1
ATOM 762 C C . CYS A 1 99 ? -4.352 1.058 23.094 1 64.75 99 CYS A C 1
ATOM 764 O O . CYS A 1 99 ? -3.143 0.823 23.141 1 64.75 99 CYS A O 1
ATOM 766 N N . ALA A 1 100 ? -5.281 0.193 23.219 1 64.44 100 ALA A N 1
ATOM 767 C CA . ALA A 1 100 ? -4.867 -1.186 22.969 1 64.44 100 ALA A CA 1
ATOM 768 C C . ALA A 1 100 ? -4.355 -1.35 21.531 1 64.44 100 ALA A C 1
ATOM 770 O O . ALA A 1 100 ? -5.094 -1.117 20.578 1 64.44 100 ALA A O 1
ATOM 771 N N . THR A 1 101 ? -3.059 -1.412 21.469 1 72.06 101 THR A N 1
ATOM 772 C CA . THR A 1 101 ? -2.471 -1.672 20.156 1 72.06 101 THR A CA 1
ATOM 773 C C . THR A 1 101 ? -1.593 -2.918 20.188 1 72.06 101 THR A C 1
ATOM 775 O O . THR A 1 101 ? -1.126 -3.324 21.266 1 72.06 101 THR A O 1
ATOM 778 N N . ARG A 1 102 ? -1.494 -3.469 19.031 1 74.5 102 ARG A N 1
ATOM 779 C CA . ARG A 1 102 ? -0.659 -4.66 18.906 1 74.5 102 ARG A CA 1
ATOM 780 C C . ARG A 1 102 ? 0.821 -4.293 18.906 1 74.5 102 ARG A C 1
ATOM 782 O O . ARG A 1 102 ? 1.68 -5.152 19.109 1 74.5 102 ARG A O 1
ATOM 789 N N . HIS A 1 103 ? 1.104 -3.006 18.766 1 84.12 103 HIS A N 1
ATOM 790 C CA . HIS A 1 103 ? 2.479 -2.52 18.703 1 84.12 103 HIS A CA 1
ATOM 791 C C . HIS A 1 103 ? 2.705 -1.389 19.703 1 84.12 103 HIS A C 1
ATOM 793 O O . HIS A 1 103 ? 2.666 -0.213 19.328 1 84.12 103 HIS A O 1
ATOM 799 N N . PRO A 1 104 ? 3.01 -1.774 20.891 1 84.69 104 PRO A N 1
ATOM 800 C CA . PRO A 1 104 ? 3.264 -0.737 21.891 1 84.69 104 PRO A CA 1
ATOM 801 C C . PRO A 1 104 ? 4.574 0.009 21.656 1 84.69 104 PRO A C 1
ATOM 803 O O . PRO A 1 104 ? 5.512 -0.553 21.078 1 84.69 104 PRO A O 1
ATOM 806 N N . ASN A 1 105 ? 4.645 1.273 21.984 1 88.31 105 ASN A N 1
ATOM 807 C CA . ASN A 1 105 ? 5.832 2.123 21.953 1 88.31 105 ASN A CA 1
ATOM 808 C C . ASN A 1 105 ? 6.348 2.328 20.531 1 88.31 105 ASN A C 1
ATOM 810 O O . ASN A 1 105 ? 7.555 2.424 20.312 1 88.31 105 ASN A O 1
ATOM 814 N N . LEU A 1 106 ? 5.422 2.23 19.641 1 93.06 106 LEU A N 1
ATOM 815 C CA . LEU A 1 106 ? 5.793 2.523 18.25 1 93.06 106 LEU A CA 1
ATOM 816 C C . LEU A 1 106 ? 5.922 4.027 18.031 1 93.06 106 LEU A C 1
ATOM 818 O O . LEU A 1 106 ? 5.105 4.805 18.531 1 93.06 106 LEU A O 1
ATOM 822 N N . ASP A 1 107 ? 7.023 4.445 17.438 1 94.38 107 ASP A N 1
ATOM 823 C CA . ASP A 1 107 ? 7.27 5.836 17.078 1 94.38 107 ASP A CA 1
ATOM 824 C C . ASP A 1 107 ? 7.934 5.941 15.703 1 94.38 107 ASP A C 1
ATOM 826 O O . ASP A 1 107 ? 9.156 5.824 15.586 1 94.38 107 ASP A O 1
ATOM 830 N N . LEU A 1 108 ? 7.148 6.18 14.711 1 95.81 108 LEU A N 1
ATOM 831 C CA . LEU A 1 108 ? 7.699 6.348 13.367 1 95.81 108 LEU A CA 1
ATOM 832 C C . LEU A 1 108 ? 7.02 7.504 12.648 1 95.81 108 LEU A C 1
ATOM 834 O O . LEU A 1 108 ? 5.934 7.934 13.039 1 95.81 108 LEU A O 1
ATOM 838 N N . VAL A 1 109 ? 7.742 8.047 11.656 1 97.81 109 VAL A N 1
ATOM 839 C CA . VAL A 1 109 ? 7.258 9.203 10.906 1 97.81 109 VAL A CA 1
ATOM 840 C C . VAL A 1 109 ? 7.246 8.891 9.414 1 97.81 109 VAL A C 1
ATOM 842 O O . VAL A 1 109 ? 8.188 8.281 8.898 1 97.81 109 VAL A O 1
ATOM 845 N N . VAL A 1 110 ? 6.172 9.203 8.766 1 98.5 110 VAL A N 1
ATOM 846 C CA . VAL A 1 110 ? 6.094 9.094 7.312 1 98.5 110 VAL A CA 1
ATOM 847 C C . VAL A 1 110 ? 6.117 10.484 6.684 1 98.5 110 VAL A C 1
ATOM 849 O O . VAL A 1 110 ? 5.309 11.344 7.031 1 98.5 110 VAL A O 1
ATOM 852 N N . ILE A 1 111 ? 7.074 10.695 5.84 1 98.81 111 ILE A N 1
ATOM 853 C CA . ILE A 1 111 ? 7.199 11.938 5.082 1 98.81 111 ILE A CA 1
ATOM 854 C C . ILE A 1 111 ? 6.953 11.672 3.602 1 98.81 111 ILE A C 1
ATOM 856 O O . ILE A 1 111 ? 7.641 10.852 2.99 1 98.81 111 ILE A O 1
ATOM 860 N N . ARG A 1 112 ? 5.988 12.359 3.004 1 98 112 ARG A N 1
ATOM 861 C CA . ARG A 1 112 ? 5.625 12.062 1.621 1 98 112 ARG A CA 1
ATOM 862 C C . ARG A 1 112 ? 5.609 13.328 0.774 1 98 112 ARG A C 1
ATOM 864 O O . ARG A 1 112 ? 5.223 14.398 1.254 1 98 112 ARG A O 1
ATOM 871 N N . GLU A 1 113 ? 6.086 13.219 -0.485 1 98.12 113 GLU A N 1
ATOM 872 C CA . GLU A 1 113 ? 5.93 14.266 -1.495 1 98.12 113 GLU A CA 1
ATOM 873 C C . GLU A 1 113 ? 4.477 14.398 -1.93 1 98.12 113 GLU A C 1
ATOM 875 O O . GLU A 1 113 ? 3.834 13.414 -2.291 1 98.12 11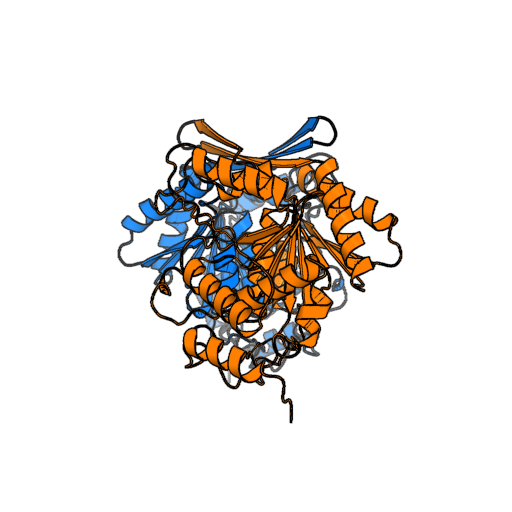3 GLU A O 1
ATOM 880 N N . GLN A 1 114 ? 3.922 15.625 -1.928 1 95.62 114 GLN A N 1
ATOM 881 C CA . GLN A 1 114 ? 2.473 15.742 -2.041 1 95.62 114 GLN A CA 1
ATOM 882 C C . GLN A 1 114 ? 2.076 16.484 -3.316 1 95.62 114 GLN A C 1
ATOM 884 O O . GLN A 1 114 ? 0.889 16.688 -3.578 1 95.62 114 GLN A O 1
ATOM 889 N N . THR A 1 115 ? 2.977 16.812 -4.141 1 95.06 115 THR A N 1
ATOM 890 C CA . THR A 1 115 ? 2.588 17.75 -5.191 1 95.06 115 THR A CA 1
ATOM 891 C C . THR A 1 115 ? 2.732 17.109 -6.57 1 95.06 115 THR A C 1
ATOM 893 O O . THR A 1 115 ? 2.336 17.688 -7.578 1 95.06 115 THR A O 1
ATOM 896 N N . GLU A 1 116 ? 3.34 15.953 -6.633 1 95 116 GLU A N 1
ATOM 897 C CA . GLU A 1 116 ? 3.451 15.289 -7.93 1 95 116 GLU A CA 1
ATOM 898 C C . GLU A 1 116 ? 3.16 13.797 -7.812 1 95 116 GLU A C 1
ATOM 900 O O . GLU A 1 116 ? 2.34 13.383 -6.992 1 95 116 GLU A O 1
ATOM 905 N N . GLY A 1 117 ? 3.602 13 -8.727 1 94.44 117 GLY A N 1
ATOM 906 C CA . GLY A 1 117 ? 3.264 11.586 -8.773 1 94.44 117 GLY A CA 1
ATOM 907 C C . GLY A 1 117 ? 1.96 11.312 -9.5 1 94.44 117 GLY A C 1
ATOM 908 O O . GLY A 1 117 ? 1.675 11.922 -10.531 1 94.44 117 GLY A O 1
ATOM 909 N N . GLU A 1 118 ? 1.186 10.414 -8.961 1 91.88 118 GLU A N 1
ATOM 910 C CA . GLU A 1 118 ? -0.095 10.031 -9.547 1 91.88 118 GLU A CA 1
ATOM 911 C C . GLU A 1 118 ? -1.159 11.094 -9.305 1 91.88 118 GLU A C 1
ATOM 913 O O . GLU A 1 118 ? -2.236 11.062 -9.898 1 91.88 118 GLU A O 1
ATOM 918 N N . TYR A 1 119 ? -0.833 12.062 -8.539 1 87.31 119 TYR A N 1
ATOM 919 C CA . TYR A 1 119 ? -1.78 13.102 -8.141 1 87.31 119 TYR A CA 1
ATOM 920 C C . TYR A 1 119 ? -1.698 14.305 -9.086 1 87.31 119 TYR A C 1
ATOM 922 O O . TYR A 1 119 ? -2.133 15.398 -8.734 1 87.31 119 TYR A O 1
ATOM 930 N N . SER A 1 120 ? -1.168 14.109 -10.227 1 81.44 120 SER A N 1
ATOM 931 C CA . SER A 1 120 ? -1.037 15.172 -11.219 1 81.44 120 SER A CA 1
ATOM 932 C C . SER A 1 120 ? -2.332 15.359 -12 1 81.44 120 SER A C 1
ATOM 934 O O . SER A 1 120 ? -2.49 16.344 -12.727 1 81.44 120 SER A O 1
ATOM 936 N N . SER A 1 121 ? -3.238 14.5 -11.805 1 78.75 121 SER A N 1
ATOM 937 C CA . SER A 1 121 ? -4.543 14.539 -12.461 1 78.75 121 SER A CA 1
ATOM 938 C C . SER A 1 121 ? -4.395 14.586 -13.977 1 78.75 121 SER A C 1
ATOM 940 O O . SER A 1 121 ? -5.16 15.273 -14.656 1 78.75 121 SER A O 1
ATOM 942 N N . LEU A 1 122 ? -3.354 13.992 -14.461 1 88.25 122 LEU A N 1
ATOM 943 C CA . LEU A 1 122 ? -3.129 13.914 -15.898 1 88.25 122 LEU A CA 1
ATOM 944 C C . LEU A 1 122 ? -3.564 12.555 -16.438 1 88.25 122 LEU A C 1
ATOM 946 O O . LEU A 1 122 ? -2.766 11.617 -16.484 1 88.25 122 LEU A O 1
ATOM 950 N N . GLU A 1 123 ? -4.855 12.516 -16.766 1 92.62 123 GLU A N 1
ATOM 951 C CA . GLU A 1 123 ? -5.461 11.305 -17.312 1 92.62 123 GLU A CA 1
ATOM 952 C C . GLU A 1 123 ? -6.156 11.594 -18.641 1 92.62 123 GLU A C 1
ATOM 954 O O . GLU A 1 123 ? -6.73 12.664 -18.828 1 92.62 123 GLU A O 1
ATOM 959 N N . HIS A 1 124 ? -6.051 10.742 -19.5 1 92.56 124 HIS A N 1
ATOM 960 C CA . HIS A 1 124 ? -6.699 10.914 -20.797 1 92.56 124 HIS A CA 1
ATOM 961 C C . HIS A 1 124 ? -7.168 9.578 -21.359 1 92.56 124 HIS A C 1
ATOM 963 O O . HIS A 1 124 ? -6.5 8.562 -21.188 1 92.56 124 HIS A O 1
ATOM 969 N N . GLU A 1 125 ? -8.344 9.609 -21.922 1 92.81 125 GLU A N 1
ATOM 970 C CA . GLU A 1 125 ? -8.828 8.453 -22.672 1 92.81 125 GLU A CA 1
ATOM 971 C C . GLU A 1 125 ? -8.453 8.547 -24.141 1 92.81 125 GLU A C 1
ATOM 973 O O . GLU A 1 125 ? -9.109 9.25 -24.906 1 92.81 125 GLU A O 1
ATOM 978 N N . SER A 1 126 ? -7.477 7.797 -24.594 1 87.44 126 SER A N 1
ATOM 979 C CA . SER A 1 126 ? -6.957 7.887 -25.953 1 87.44 126 SER A CA 1
ATOM 980 C C . SER A 1 126 ? -7.969 7.355 -26.969 1 87.44 126 SER A C 1
ATOM 982 O O . SER A 1 126 ? -8.156 7.945 -28.031 1 87.44 126 SER A O 1
ATOM 984 N N . VAL A 1 127 ? -8.492 6.203 -26.688 1 90.75 127 VAL A N 1
ATOM 985 C CA . VAL A 1 127 ? -9.617 5.605 -27.391 1 90.75 127 VAL A CA 1
ATOM 986 C C . VAL A 1 127 ? -10.625 5.043 -26.391 1 90.75 127 VAL A C 1
ATOM 988 O O . VAL A 1 127 ? -10.289 4.832 -25.219 1 90.75 127 VAL A O 1
ATOM 991 N N . SER A 1 128 ? -11.742 4.914 -26.875 1 92.69 128 SER A N 1
ATOM 992 C CA . SER A 1 128 ? -12.781 4.453 -25.953 1 92.69 128 SER A CA 1
ATOM 993 C C . SER A 1 128 ? -12.352 3.186 -25.219 1 92.69 128 SER A C 1
ATOM 995 O O . SER A 1 128 ? -11.953 2.203 -25.859 1 92.69 128 SER A O 1
ATOM 997 N N . GLY A 1 129 ? -12.367 3.316 -23.906 1 95.12 129 GLY A N 1
ATOM 998 C CA . GLY A 1 129 ? -12.062 2.148 -23.094 1 95.12 129 GLY A CA 1
ATOM 999 C C . GLY A 1 129 ? -10.578 1.998 -22.797 1 95.12 129 GLY A C 1
ATOM 1000 O O . GLY A 1 129 ? -10.164 1.014 -22.188 1 95.12 129 GLY A O 1
ATOM 1001 N N . VAL A 1 130 ? -9.812 2.848 -23.266 1 95.81 130 VAL A N 1
ATOM 1002 C CA . VAL A 1 130 ? -8.383 2.834 -22.984 1 95.81 130 VAL A CA 1
ATOM 1003 C C . VAL A 1 130 ? -7.977 4.145 -22.312 1 95.81 130 VAL A C 1
ATOM 1005 O O . VAL A 1 130 ? -7.922 5.191 -22.969 1 95.81 130 VAL A O 1
ATOM 1008 N N . VAL A 1 131 ? -7.641 4.047 -21.016 1 95.69 131 VAL A N 1
ATOM 1009 C CA . VAL A 1 131 ? -7.309 5.242 -20.25 1 95.69 131 VAL A CA 1
ATOM 1010 C C . VAL A 1 131 ? -5.828 5.223 -19.875 1 95.69 131 VAL A C 1
ATOM 1012 O O . VAL A 1 131 ? -5.293 4.18 -19.5 1 95.69 131 VAL A O 1
ATOM 1015 N N . GLU A 1 132 ? -5.195 6.328 -20.062 1 95 132 GLU A N 1
ATOM 1016 C CA . GLU A 1 132 ? -3.811 6.539 -19.656 1 95 132 GLU A CA 1
ATOM 1017 C C . GLU A 1 132 ? -3.711 7.566 -18.531 1 95 132 GLU A C 1
ATOM 1019 O O . GLU A 1 132 ? -4.32 8.633 -18.609 1 95 132 GLU A O 1
ATOM 1024 N N . CYS A 1 133 ? -3.078 7.121 -17.469 1 93.94 133 CYS A N 1
ATOM 1025 C CA . CYS A 1 133 ? -2.801 8.016 -16.344 1 93.94 133 CYS A CA 1
ATOM 1026 C C . CYS A 1 133 ? -1.306 8.289 -16.219 1 93.94 133 CYS A C 1
ATOM 1028 O O . CYS A 1 133 ? -0.494 7.363 -16.281 1 93.94 133 CYS A O 1
ATOM 1030 N N . LEU A 1 134 ? -0.941 9.516 -16.031 1 93.56 134 LEU A N 1
ATOM 1031 C CA . LEU A 1 134 ? 0.469 9.883 -15.992 1 93.56 134 LEU A CA 1
ATOM 1032 C C . LEU A 1 134 ? 0.937 10.055 -14.547 1 93.56 134 LEU A C 1
ATOM 1034 O O . LEU A 1 134 ? 0.235 10.656 -13.734 1 93.56 134 LEU A O 1
ATOM 1038 N N . LYS A 1 135 ? 1.991 9.43 -14.227 1 95.38 135 LYS A N 1
ATOM 1039 C CA . LYS A 1 135 ? 2.762 9.672 -13.008 1 95.38 135 LYS A CA 1
ATOM 1040 C C . LYS A 1 135 ? 4.012 10.492 -13.305 1 95.38 135 LYS A C 1
ATOM 1042 O O . LYS A 1 135 ? 4.852 10.086 -14.109 1 95.38 135 LYS A O 1
ATOM 1047 N N . ILE A 1 136 ? 4.152 11.656 -12.68 1 96 136 ILE A N 1
ATOM 1048 C CA . ILE A 1 136 ? 5.293 12.531 -12.938 1 96 136 ILE A CA 1
ATOM 1049 C C . ILE A 1 136 ? 6.238 12.516 -11.742 1 96 136 ILE A C 1
ATOM 1051 O O . ILE A 1 136 ? 5.797 12.594 -10.594 1 96 136 ILE A O 1
ATOM 1055 N N . VAL A 1 137 ? 7.531 12.359 -11.992 1 97.44 137 VAL A N 1
ATOM 1056 C CA . VAL A 1 137 ? 8.586 12.461 -10.992 1 97.44 137 VAL A CA 1
ATOM 1057 C C . VAL A 1 137 ? 9.68 13.406 -11.484 1 97.44 137 VAL A C 1
ATOM 1059 O O . VAL A 1 137 ? 10.219 13.227 -12.578 1 97.44 137 VAL A O 1
ATOM 1062 N N . THR A 1 138 ? 9.984 14.422 -10.758 1 98.19 138 THR A N 1
ATOM 1063 C CA . THR A 1 138 ? 11.016 15.367 -11.156 1 98.19 138 THR A CA 1
ATOM 1064 C C . THR A 1 138 ? 12.18 15.344 -10.172 1 98.19 138 THR A C 1
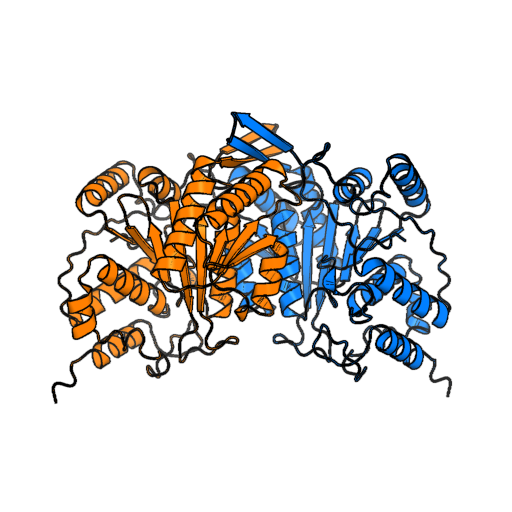ATOM 1066 O O . THR A 1 138 ? 11.984 15.102 -8.977 1 98.19 138 THR A O 1
ATOM 1069 N N . ARG A 1 139 ? 13.32 15.617 -10.719 1 98.56 139 ARG A N 1
ATOM 1070 C CA . ARG A 1 139 ? 14.516 15.695 -9.883 1 98.56 139 ARG A CA 1
ATOM 1071 C C . ARG A 1 139 ? 14.367 16.781 -8.82 1 98.56 139 ARG A C 1
ATOM 1073 O O . ARG A 1 139 ? 14.68 16.547 -7.652 1 98.56 139 ARG A O 1
ATOM 1080 N N . ASN A 1 140 ? 13.883 17.906 -9.18 1 98.19 140 ASN A N 1
ATOM 1081 C CA . ASN A 1 140 ? 13.75 19.047 -8.281 1 98.19 140 ASN A CA 1
ATOM 1082 C C . ASN A 1 140 ? 12.867 18.719 -7.082 1 98.19 140 ASN A C 1
ATOM 1084 O O . ASN A 1 140 ? 13.25 18.969 -5.938 1 98.19 140 ASN A O 1
ATOM 1088 N N . LYS A 1 141 ? 11.734 18.188 -7.324 1 98.12 141 LYS A N 1
ATOM 1089 C CA . LYS A 1 141 ? 10.789 17.906 -6.246 1 98.12 141 LYS A CA 1
ATOM 1090 C C . LYS A 1 141 ? 11.219 16.703 -5.426 1 98.12 141 LYS A C 1
ATOM 1092 O O . LYS A 1 141 ? 10.961 16.625 -4.223 1 98.12 141 LYS A O 1
ATOM 1097 N N . SER A 1 142 ? 11.898 15.719 -6.066 1 98.75 142 SER A N 1
ATOM 1098 C CA . SER A 1 142 ? 12.461 14.578 -5.344 1 98.75 142 SER A CA 1
ATOM 1099 C C . SER A 1 142 ? 13.578 15.016 -4.402 1 98.75 142 SER A C 1
ATOM 1101 O O . SER A 1 142 ? 13.633 14.578 -3.252 1 98.75 142 SER A O 1
ATOM 1103 N N . GLN A 1 143 ? 14.406 15.93 -4.855 1 98.75 143 GLN A N 1
ATOM 1104 C CA . GLN A 1 143 ? 15.5 16.422 -4.031 1 98.75 143 GLN A CA 1
ATOM 1105 C C . GLN A 1 143 ? 14.984 17.266 -2.871 1 98.75 143 GLN A C 1
ATOM 1107 O O . GLN A 1 143 ? 15.492 17.156 -1.75 1 98.75 143 GLN A O 1
ATOM 1112 N N . ARG A 1 144 ? 14.055 18.078 -3.162 1 98.5 144 ARG A N 1
ATOM 1113 C CA . ARG A 1 144 ? 13.539 18.984 -2.145 1 98.5 144 ARG A CA 1
ATOM 1114 C C . ARG A 1 144 ? 12.875 18.203 -1.006 1 98.5 144 ARG A C 1
ATOM 1116 O O . ARG A 1 144 ? 13.055 18.547 0.165 1 98.5 144 ARG A O 1
ATOM 1123 N N . ILE A 1 145 ? 12.07 17.172 -1.333 1 98.88 145 ILE A N 1
ATOM 1124 C CA . ILE A 1 145 ? 11.414 16.391 -0.285 1 98.88 145 ILE A CA 1
ATOM 1125 C C . ILE A 1 145 ? 12.445 15.57 0.479 1 98.88 145 ILE A C 1
ATOM 1127 O O . ILE A 1 145 ? 12.312 15.352 1.684 1 98.88 145 ILE A O 1
ATOM 1131 N N . ALA A 1 146 ? 13.461 15.078 -0.233 1 98.94 146 ALA A N 1
ATOM 1132 C CA . ALA A 1 146 ? 14.539 14.367 0.446 1 98.94 146 ALA A CA 1
ATOM 1133 C C . ALA A 1 146 ? 15.242 15.273 1.453 1 98.94 146 ALA A C 1
ATOM 1135 O O . ALA A 1 146 ? 15.453 14.883 2.605 1 98.94 146 ALA A O 1
ATOM 1136 N N . LYS A 1 147 ? 15.555 16.438 1.005 1 98.88 147 LYS A N 1
ATOM 1137 C CA . LYS A 1 147 ? 16.203 17.375 1.907 1 98.88 147 LYS A CA 1
ATOM 1138 C C . LYS A 1 147 ? 15.32 17.672 3.121 1 98.88 147 LYS A C 1
ATOM 1140 O O . LYS A 1 147 ? 15.82 17.734 4.25 1 98.88 147 LYS A O 1
ATOM 1145 N N . PHE A 1 148 ? 14.117 17.906 2.904 1 98.81 148 PHE A N 1
ATOM 1146 C CA . PHE A 1 148 ? 13.18 18.156 3.994 1 98.81 148 PHE A CA 1
ATOM 1147 C C . PHE A 1 148 ? 13.211 17 5 1 98.81 148 PHE A C 1
ATOM 1149 O O . PHE A 1 148 ? 13.242 17.234 6.207 1 98.81 148 PHE A O 1
ATOM 1156 N N . ALA A 1 149 ? 13.148 15.758 4.492 1 98.88 149 ALA A N 1
ATOM 1157 C CA . ALA A 1 149 ? 13.094 14.586 5.352 1 98.88 149 ALA A CA 1
ATOM 1158 C C . ALA A 1 149 ? 14.359 14.469 6.203 1 98.88 149 ALA A C 1
ATOM 1160 O O . ALA A 1 149 ? 14.281 14.164 7.398 1 98.88 149 ALA A O 1
ATOM 1161 N N . PHE A 1 150 ? 15.477 14.734 5.605 1 98.88 150 PHE A N 1
ATOM 1162 C CA . PHE A 1 150 ? 16.734 14.617 6.344 1 98.88 150 PHE A CA 1
ATOM 1163 C C . PHE A 1 150 ? 16.891 15.773 7.324 1 98.88 150 PHE A C 1
ATOM 1165 O O . PHE A 1 150 ? 17.422 15.594 8.422 1 98.88 150 PHE A O 1
ATOM 1172 N N . ASP A 1 151 ? 16.484 16.969 6.922 1 98.62 151 ASP A N 1
ATOM 1173 C CA . ASP A 1 151 ? 16.438 18.078 7.863 1 98.62 151 ASP A CA 1
ATOM 1174 C C . ASP A 1 151 ? 15.531 17.75 9.055 1 98.62 151 ASP A C 1
ATOM 1176 O O . ASP A 1 151 ? 15.891 18.016 10.203 1 98.62 151 ASP A O 1
ATOM 1180 N N . TYR A 1 152 ? 14.391 17.234 8.734 1 97.94 152 TYR A N 1
ATOM 1181 C CA . TYR A 1 152 ? 13.453 16.844 9.781 1 97.94 152 TYR A CA 1
ATOM 1182 C C . TYR A 1 152 ? 14.086 15.828 10.734 1 97.94 152 TYR A C 1
ATOM 1184 O O . TYR A 1 152 ? 13.977 15.969 11.953 1 97.94 152 TYR A O 1
ATOM 1192 N N . ALA A 1 153 ? 14.664 14.781 10.148 1 98.5 153 ALA A N 1
ATOM 1193 C CA . ALA A 1 153 ? 15.305 13.734 10.953 1 98.5 153 ALA A CA 1
ATOM 1194 C C . ALA A 1 153 ? 16.359 14.328 11.875 1 98.5 153 ALA A C 1
ATOM 1196 O O . ALA A 1 153 ? 16.406 13.992 13.062 1 98.5 153 ALA A O 1
ATOM 1197 N N . THR A 1 154 ? 17.125 15.219 11.367 1 98.31 154 THR A N 1
ATOM 1198 C CA . THR A 1 154 ? 18.188 15.859 12.141 1 98.31 154 THR A CA 1
ATOM 1199 C C . THR A 1 154 ? 17.594 16.703 13.266 1 98.31 154 THR A C 1
ATOM 1201 O O . THR A 1 154 ? 18.016 16.594 14.414 1 98.31 154 THR A O 1
ATOM 1204 N N . ARG A 1 155 ? 16.625 17.5 12.977 1 95.94 155 ARG A N 1
ATOM 1205 C CA . ARG A 1 155 ? 16.031 18.438 13.93 1 95.94 155 ARG A CA 1
ATOM 1206 C C . ARG A 1 155 ? 15.305 17.703 15.047 1 95.94 155 ARG A C 1
ATOM 1208 O O . ARG A 1 155 ? 15.234 18.172 16.172 1 95.94 155 ARG A O 1
ATOM 1215 N N . HIS A 1 156 ? 14.82 16.531 14.75 1 95.19 156 HIS A N 1
ATOM 1216 C CA . HIS A 1 156 ? 13.977 15.844 15.719 1 95.19 156 HIS A CA 1
ATOM 1217 C C . HIS A 1 156 ? 14.703 14.656 16.328 1 95.19 156 HIS A C 1
ATOM 1219 O O . HIS A 1 156 ? 14.086 13.789 16.953 1 95.19 156 HIS A O 1
ATOM 1225 N N . GLY A 1 157 ? 15.914 14.523 16.094 1 96.75 157 GLY A N 1
ATOM 1226 C CA . GLY A 1 157 ? 16.734 13.5 16.734 1 96.75 157 GLY A CA 1
ATOM 1227 C C . GLY A 1 157 ? 16.453 12.102 16.203 1 96.75 157 GLY A C 1
ATOM 1228 O O . GLY A 1 157 ? 16.516 11.125 16.953 1 96.75 157 GLY A O 1
ATOM 1229 N N . ARG A 1 158 ? 16.016 11.992 14.969 1 98.06 158 ARG A N 1
ATOM 1230 C CA . ARG A 1 158 ? 15.828 10.703 14.32 1 98.06 158 ARG A CA 1
ATOM 1231 C C . ARG A 1 158 ? 17.156 10.156 13.805 1 98.06 158 ARG A C 1
ATOM 1233 O O . ARG A 1 158 ? 18.125 10.906 13.656 1 98.06 158 ARG A O 1
ATOM 1240 N N . HIS A 1 159 ? 17.141 8.828 13.484 1 98.12 159 HIS A N 1
ATOM 1241 C CA . HIS A 1 159 ? 18.453 8.219 13.234 1 98.12 159 HIS A CA 1
ATOM 1242 C C . HIS A 1 159 ? 18.5 7.559 11.859 1 98.12 159 HIS A C 1
ATOM 1244 O O . HIS A 1 159 ? 19.578 7.246 11.352 1 98.12 159 HIS A O 1
ATOM 1250 N N . ALA A 1 160 ? 17.406 7.344 11.25 1 98.88 160 ALA A N 1
ATOM 1251 C CA . ALA A 1 160 ? 17.406 6.629 9.977 1 98.88 160 ALA A CA 1
ATOM 1252 C C . ALA A 1 160 ? 16.281 7.125 9.07 1 98.88 160 ALA A C 1
ATOM 1254 O O . ALA A 1 160 ? 15.188 7.422 9.547 1 98.88 160 ALA A O 1
ATOM 1255 N N . VAL A 1 161 ? 16.578 7.25 7.785 1 98.88 161 VAL A N 1
ATOM 1256 C CA . VAL A 1 161 ? 15.602 7.551 6.75 1 98.88 161 VAL A CA 1
ATOM 1257 C C . VAL A 1 161 ? 15.578 6.422 5.719 1 98.88 161 VAL A C 1
ATOM 1259 O O . VAL A 1 161 ? 16.625 6.031 5.191 1 98.88 161 VAL A O 1
ATOM 1262 N N . THR A 1 162 ? 14.453 5.844 5.488 1 98.88 162 THR A N 1
ATOM 1263 C CA . THR A 1 162 ? 14.266 4.812 4.473 1 98.88 162 THR A CA 1
ATOM 1264 C C . THR A 1 162 ? 13.453 5.348 3.299 1 98.88 162 THR A C 1
ATOM 1266 O O . THR A 1 162 ? 12.281 5.695 3.455 1 98.88 162 THR A O 1
ATOM 1269 N N . ALA A 1 163 ? 14.094 5.414 2.125 1 98.88 163 ALA A N 1
ATOM 1270 C CA . ALA A 1 163 ? 13.383 5.793 0.905 1 98.88 163 ALA A CA 1
ATOM 1271 C C . ALA A 1 163 ? 12.547 4.629 0.373 1 98.88 163 ALA A C 1
ATOM 1273 O O . ALA A 1 163 ? 13.07 3.535 0.147 1 98.88 163 ALA A O 1
ATOM 1274 N N . VAL A 1 164 ? 11.297 4.855 0.213 1 98.75 164 VAL A N 1
ATOM 1275 C CA . VAL A 1 164 ? 10.383 3.824 -0.279 1 98.75 164 VAL A CA 1
ATOM 1276 C C . VAL A 1 164 ? 10.039 4.098 -1.74 1 98.75 164 VAL A C 1
ATOM 1278 O O . VAL A 1 164 ? 9.695 5.227 -2.104 1 98.75 164 VAL A O 1
ATOM 1281 N N . HIS A 1 165 ? 10.102 3.105 -2.545 1 97.62 165 HIS A N 1
ATOM 1282 C CA . HIS A 1 165 ? 9.992 3.27 -3.99 1 97.62 165 HIS A CA 1
ATOM 1283 C C . HIS A 1 165 ? 9.547 1.971 -4.656 1 97.62 165 HIS A C 1
ATOM 1285 O O . HIS A 1 165 ? 9.25 0.988 -3.975 1 97.62 165 HIS A O 1
ATOM 1291 N N . LYS A 1 166 ? 9.32 2.029 -5.934 1 95.62 166 LYS A N 1
ATOM 1292 C CA . LYS A 1 166 ? 9.086 0.857 -6.773 1 95.62 166 LYS A CA 1
ATOM 1293 C C . LYS A 1 166 ? 9.992 0.871 -8 1 95.62 166 LYS A C 1
ATOM 1295 O O . LYS A 1 166 ? 9.531 0.65 -9.117 1 95.62 166 LYS A O 1
ATOM 1300 N N . ALA A 1 167 ? 11.273 0.998 -7.832 1 94.25 167 ALA A N 1
ATOM 1301 C CA . ALA A 1 167 ? 12.234 1.217 -8.914 1 94.25 167 ALA A CA 1
ATOM 1302 C C . ALA A 1 167 ? 12.5 -0.075 -9.68 1 94.25 167 ALA A C 1
ATOM 1304 O O . ALA A 1 167 ? 13.047 -0.047 -10.781 1 94.25 167 ALA A O 1
ATOM 1305 N N . ASN A 1 168 ? 12.078 -1.205 -9.172 1 89 168 ASN A N 1
ATOM 1306 C CA . ASN A 1 168 ? 12.242 -2.451 -9.914 1 89 168 ASN A CA 1
ATOM 1307 C C . ASN A 1 168 ? 11.25 -2.557 -11.062 1 89 168 ASN A C 1
ATOM 1309 O O . ASN A 1 168 ? 11.461 -3.32 -12.008 1 89 168 ASN A O 1
ATOM 1313 N N . ILE A 1 169 ? 10.195 -1.809 -10.938 1 90.12 169 ILE A N 1
ATOM 1314 C CA . ILE A 1 169 ? 9.188 -1.796 -11.984 1 90.12 169 ILE A CA 1
ATOM 1315 C C . ILE A 1 169 ? 9.234 -0.466 -12.734 1 90.12 169 ILE A C 1
ATOM 1317 O O . ILE A 1 169 ? 9.234 -0.439 -13.969 1 90.12 169 ILE A O 1
ATOM 1321 N N . MET A 1 170 ? 9.156 0.582 -12 1 93.25 170 MET A N 1
ATOM 1322 C CA . MET A 1 170 ? 9.305 1.91 -12.586 1 93.25 170 MET A CA 1
ATOM 1323 C C . MET A 1 170 ? 10.742 2.398 -12.477 1 93.25 170 MET A C 1
ATOM 1325 O O . MET A 1 170 ? 11.07 3.203 -11.602 1 93.25 170 MET A O 1
ATOM 1329 N N . LYS A 1 171 ? 11.523 2.033 -13.398 1 93.12 171 LYS A N 1
ATOM 1330 C CA . LYS A 1 171 ? 12.977 2.156 -13.336 1 93.12 171 LYS A CA 1
ATOM 1331 C C . LYS A 1 171 ? 13.414 3.609 -13.5 1 93.12 171 LYS A C 1
ATOM 1333 O O . LYS A 1 171 ? 14.367 4.055 -12.859 1 93.12 171 LYS A O 1
ATOM 1338 N N . LEU A 1 172 ? 12.68 4.344 -14.336 1 94.31 172 LEU A N 1
ATOM 1339 C CA . LEU A 1 172 ? 13.078 5.727 -14.562 1 94.31 172 LEU A CA 1
ATOM 1340 C C . LEU A 1 172 ? 12.469 6.648 -13.508 1 94.31 172 LEU A C 1
ATOM 1342 O O . LEU A 1 172 ? 13.188 7.383 -12.828 1 94.31 172 LEU A O 1
ATOM 1346 N N . GLY A 1 173 ? 11.133 6.586 -13.367 1 95.19 173 GLY A N 1
ATOM 1347 C CA . GLY A 1 173 ? 10.461 7.465 -12.422 1 95.19 173 GLY A CA 1
ATOM 1348 C C . GLY A 1 173 ? 10.891 7.25 -10.984 1 95.19 173 GLY A C 1
ATOM 1349 O O . GLY A 1 173 ? 11.484 8.133 -10.367 1 95.19 173 GLY A O 1
ATOM 1350 N N . ASP A 1 174 ? 10.625 6.078 -10.461 1 96.5 174 ASP A N 1
ATOM 1351 C CA . ASP A 1 174 ? 11.008 5.762 -9.086 1 96.5 174 ASP A CA 1
ATOM 1352 C C . ASP A 1 174 ? 12.523 5.66 -8.953 1 96.5 174 ASP A C 1
ATOM 1354 O O . ASP A 1 174 ? 13.078 5.914 -7.879 1 96.5 174 ASP A O 1
ATOM 1358 N N . GLY A 1 175 ? 13.18 5.23 -10.039 1 96.12 175 GLY A N 1
ATOM 1359 C CA . GLY A 1 175 ? 14.633 5.262 -10.031 1 96.12 175 GLY A CA 1
ATOM 1360 C C . GLY A 1 175 ? 15.195 6.648 -9.781 1 96.12 175 GLY A C 1
ATOM 1361 O O . GLY A 1 175 ? 16.172 6.805 -9.039 1 96.12 175 GLY A O 1
ATOM 1362 N N . LEU A 1 176 ? 14.625 7.633 -10.438 1 97.25 176 LEU A N 1
ATOM 1363 C CA . LEU A 1 176 ? 15.039 9.016 -10.242 1 97.25 176 LEU A CA 1
ATOM 1364 C C . LEU A 1 176 ? 14.812 9.445 -8.797 1 97.25 176 LEU A C 1
ATOM 1366 O O . LEU A 1 176 ? 15.672 10.102 -8.195 1 97.25 176 LEU A O 1
ATOM 1370 N N . PHE A 1 177 ? 13.664 9.133 -8.266 1 98.38 177 PHE A N 1
ATOM 1371 C CA . PHE A 1 177 ? 13.359 9.453 -6.875 1 98.38 177 PHE A CA 1
ATOM 1372 C C . PHE A 1 177 ? 14.406 8.852 -5.941 1 98.38 177 PHE A C 1
ATOM 1374 O O . PHE A 1 177 ? 14.93 9.539 -5.066 1 98.38 177 PHE A O 1
ATOM 1381 N N . LEU A 1 178 ? 14.656 7.574 -6.117 1 98.31 178 LEU A N 1
ATOM 1382 C CA . LEU A 1 178 ? 15.633 6.863 -5.293 1 98.31 178 LEU A CA 1
ATOM 1383 C C . LEU A 1 178 ? 17.016 7.5 -5.414 1 98.31 178 LEU A C 1
ATOM 1385 O O . LEU A 1 178 ? 17.703 7.688 -4.41 1 98.31 178 LEU A O 1
ATOM 1389 N N . GLN A 1 179 ? 17.406 7.816 -6.594 1 97.94 179 GLN A N 1
ATOM 1390 C CA . GLN A 1 179 ? 18.703 8.445 -6.836 1 97.94 179 GLN A CA 1
ATOM 1391 C C . GLN A 1 179 ? 18.812 9.773 -6.102 1 97.94 179 GLN A C 1
ATOM 1393 O O . GLN A 1 179 ? 19.844 10.07 -5.488 1 97.94 179 GLN A O 1
ATOM 1398 N N . CYS A 1 180 ? 17.781 10.562 -6.203 1 98.75 180 CYS A N 1
ATOM 1399 C CA . CYS A 1 180 ? 17.766 11.859 -5.535 1 98.75 180 CYS A CA 1
ATOM 1400 C C . CYS A 1 180 ? 17.891 11.695 -4.023 1 98.75 180 CYS A C 1
ATOM 1402 O O . CYS A 1 180 ? 18.625 12.438 -3.373 1 98.75 180 CYS A O 1
ATOM 1404 N N . CYS A 1 181 ? 17.172 10.758 -3.451 1 98.81 181 CYS A N 1
ATOM 1405 C CA . CYS A 1 181 ? 17.266 10.5 -2.018 1 98.81 181 CYS A CA 1
ATOM 1406 C C . CYS A 1 181 ? 18.672 10.094 -1.618 1 98.81 181 CYS A C 1
ATOM 1408 O O . CYS A 1 181 ? 19.188 10.539 -0.589 1 98.81 181 CYS A O 1
ATOM 1410 N N . GLU A 1 182 ? 19.266 9.242 -2.424 1 98.62 182 GLU A N 1
ATOM 1411 C CA . GLU A 1 182 ? 20.641 8.789 -2.158 1 98.62 182 GLU A CA 1
ATOM 1412 C C . GLU A 1 182 ? 21.625 9.953 -2.199 1 98.62 182 GLU A C 1
ATOM 1414 O O . GLU A 1 182 ? 22.5 10.062 -1.341 1 98.62 182 GLU A O 1
ATOM 1419 N N . GLU A 1 183 ? 21.484 10.758 -3.184 1 98.75 183 GLU A N 1
ATOM 1420 C CA . GLU A 1 183 ? 22.359 11.922 -3.32 1 98.75 183 GLU A CA 1
ATOM 1421 C C . GLU A 1 183 ? 22.25 12.844 -2.111 1 98.75 183 GLU A C 1
ATOM 1423 O O . GLU A 1 183 ? 23.266 13.281 -1.562 1 98.75 183 GLU A O 1
ATOM 1428 N N . VAL A 1 184 ? 21.062 13.117 -1.707 1 98.88 184 VAL A N 1
ATOM 1429 C CA . VAL A 1 184 ? 20.844 14.023 -0.585 1 98.88 184 VAL A CA 1
ATOM 1430 C C . VAL A 1 184 ? 21.359 13.391 0.704 1 98.88 184 VAL A C 1
ATOM 1432 O O . VAL A 1 184 ? 21.875 14.086 1.577 1 98.88 184 VAL A O 1
ATOM 1435 N N . SER A 1 185 ? 21.172 12.078 0.827 1 98.81 185 SER A N 1
ATOM 1436 C CA . SER A 1 185 ? 21.594 11.375 2.037 1 98.81 185 SER A CA 1
ATOM 1437 C C . SER A 1 185 ? 23.078 11.586 2.311 1 98.81 185 SER A C 1
ATOM 1439 O O . SER A 1 185 ? 23.5 11.586 3.467 1 98.81 185 SER A O 1
ATOM 1441 N N . GLN A 1 186 ? 23.875 11.82 1.328 1 98.62 186 GLN A N 1
ATOM 1442 C CA . GLN A 1 186 ? 25.328 12 1.461 1 98.62 186 GLN A CA 1
ATOM 1443 C C . GLN A 1 186 ? 25.656 13.281 2.23 1 98.62 186 GLN A C 1
ATOM 1445 O O . GLN A 1 186 ? 26.719 13.398 2.816 1 98.62 186 GLN A O 1
ATOM 1450 N N . LEU A 1 187 ? 24.797 14.195 2.205 1 98.5 187 LEU A N 1
ATOM 1451 C CA . LEU A 1 187 ? 24.984 15.461 2.902 1 98.5 187 LEU A CA 1
ATOM 1452 C C . LEU A 1 187 ? 24.672 15.32 4.387 1 98.5 187 LEU A C 1
ATOM 1454 O O . LEU A 1 187 ? 24.938 16.234 5.172 1 98.5 187 LEU A O 1
ATOM 1458 N N . TYR A 1 188 ? 24.141 14.18 4.785 1 98.5 188 TYR A N 1
ATOM 1459 C CA . TYR A 1 188 ? 23.734 13.93 6.168 1 98.5 188 TYR A CA 1
ATOM 1460 C C . TYR A 1 188 ? 24.359 12.641 6.691 1 98.5 188 TYR A C 1
ATOM 1462 O O . TYR A 1 188 ? 23.656 11.672 6.977 1 98.5 188 TYR A O 1
ATOM 1470 N N . PRO A 1 189 ? 25.609 12.602 6.984 1 97.25 189 PRO A N 1
ATOM 1471 C CA . PRO A 1 189 ? 26.344 11.375 7.305 1 97.25 189 PRO A CA 1
ATOM 1472 C C . PRO A 1 189 ? 25.922 10.766 8.641 1 97.25 189 PRO A C 1
ATOM 1474 O O . PRO A 1 189 ? 26.156 9.586 8.891 1 97.25 189 PRO A O 1
ATOM 1477 N N . LYS A 1 190 ? 25.266 11.516 9.469 1 98.06 190 LYS A N 1
ATOM 1478 C CA . LYS A 1 190 ? 24.875 11.016 10.789 1 98.06 190 LYS A CA 1
ATOM 1479 C C . LYS A 1 190 ? 23.531 10.289 10.727 1 98.06 190 LYS A C 1
ATOM 1481 O O . LYS A 1 190 ? 23.125 9.641 11.695 1 98.06 190 LYS A O 1
ATOM 1486 N N . ILE A 1 191 ? 22.828 10.391 9.641 1 98.75 191 ILE A N 1
ATOM 1487 C CA . ILE A 1 191 ? 21.547 9.719 9.438 1 98.75 191 ILE A CA 1
ATOM 1488 C C . ILE A 1 191 ? 21.75 8.484 8.555 1 98.75 191 ILE A C 1
ATOM 1490 O O . ILE A 1 191 ? 22.266 8.594 7.441 1 98.75 191 ILE A O 1
ATOM 1494 N N . LYS A 1 192 ? 21.406 7.344 9.047 1 98.75 192 LYS A N 1
ATOM 1495 C CA . LYS A 1 192 ? 21.469 6.121 8.258 1 98.75 192 LYS A CA 1
ATOM 1496 C C . LYS A 1 192 ? 20.453 6.145 7.113 1 98.75 192 LYS A C 1
ATOM 1498 O O . LYS A 1 192 ? 19.281 6.445 7.324 1 98.75 192 LYS A O 1
ATOM 1503 N N . PHE A 1 193 ? 21 5.898 5.895 1 98.75 193 PHE A N 1
ATOM 1504 C CA . PHE A 1 193 ? 20.125 5.859 4.734 1 98.75 193 PHE A CA 1
ATOM 1505 C C . PHE A 1 193 ? 19.844 4.422 4.312 1 98.75 193 PHE A C 1
ATOM 1507 O O . PHE A 1 193 ? 20.766 3.623 4.164 1 98.75 193 PHE A O 1
ATOM 1514 N N . ASN A 1 194 ? 18.547 4.039 4.137 1 98.19 194 ASN A N 1
ATOM 1515 C CA . ASN A 1 194 ? 18.062 2.771 3.592 1 98.19 194 ASN A CA 1
ATOM 1516 C C . ASN A 1 194 ? 17.078 2.99 2.445 1 98.19 194 ASN A C 1
ATOM 1518 O O . ASN A 1 194 ? 16.609 4.105 2.234 1 98.19 194 ASN A O 1
ATOM 1522 N N . SER A 1 195 ? 16.875 2.006 1.668 1 97.88 195 SER A N 1
ATOM 1523 C CA . SER A 1 195 ? 15.828 2.008 0.656 1 97.88 195 SER A CA 1
ATOM 1524 C C . SER A 1 195 ? 15.078 0.68 0.637 1 97.88 195 SER A C 1
ATOM 1526 O O . SER A 1 195 ? 15.641 -0.36 0.99 1 97.88 195 SER A O 1
ATOM 1528 N N . MET A 1 196 ? 13.844 0.746 0.263 1 96.62 196 MET A N 1
ATOM 1529 C CA . MET A 1 196 ? 13.008 -0.451 0.239 1 96.62 196 MET A CA 1
ATOM 1530 C C . MET A 1 196 ? 11.883 -0.308 -0.78 1 96.62 196 MET A C 1
ATOM 1532 O O . MET A 1 196 ? 11.32 0.776 -0.941 1 96.62 196 MET A O 1
ATOM 1536 N N . ILE A 1 197 ? 11.531 -1.371 -1.418 1 95.5 197 ILE A N 1
ATOM 1537 C CA . ILE A 1 197 ? 10.406 -1.331 -2.344 1 95.5 197 ILE A CA 1
ATOM 1538 C C . ILE A 1 197 ? 9.094 -1.308 -1.561 1 95.5 197 ILE A C 1
ATOM 1540 O O . ILE A 1 197 ? 8.977 -1.95 -0.514 1 95.5 197 ILE A O 1
ATOM 1544 N N . VAL A 1 198 ? 8.102 -0.667 -2.08 1 97.25 198 VAL A N 1
ATOM 1545 C CA . VAL A 1 198 ? 6.895 -0.285 -1.354 1 97.25 198 VAL A CA 1
ATOM 1546 C C . VAL A 1 198 ? 6.156 -1.537 -0.888 1 97.25 198 VAL A C 1
ATOM 1548 O O . VAL A 1 198 ? 5.637 -1.578 0.23 1 97.25 198 VAL A O 1
ATOM 1551 N N . ASP A 1 199 ? 6.035 -2.578 -1.748 1 95.12 199 ASP A N 1
ATOM 1552 C CA . ASP A 1 199 ? 5.316 -3.781 -1.341 1 95.12 199 ASP A CA 1
ATOM 1553 C C . ASP A 1 199 ? 6.012 -4.465 -0.164 1 95.12 199 ASP A C 1
ATOM 1555 O O . ASP A 1 199 ? 5.359 -4.863 0.803 1 95.12 199 ASP A O 1
ATOM 1559 N N . ASN A 1 200 ? 7.316 -4.582 -0.266 1 94.19 200 ASN A N 1
ATOM 1560 C CA . ASN A 1 200 ? 8.062 -5.152 0.851 1 94.19 200 ASN A CA 1
ATOM 1561 C C . ASN A 1 200 ? 7.965 -4.277 2.096 1 94.19 200 ASN A C 1
ATOM 1563 O O . ASN A 1 200 ? 7.941 -4.785 3.219 1 94.19 200 ASN A O 1
ATOM 1567 N N . CYS A 1 201 ? 8.008 -3.008 1.925 1 97.31 201 CYS A N 1
ATOM 1568 C CA . CYS A 1 201 ? 7.879 -2.09 3.051 1 97.31 201 CYS A CA 1
ATOM 1569 C C . CYS A 1 201 ? 6.562 -2.312 3.787 1 97.31 201 CYS A C 1
ATOM 1571 O O . CYS A 1 201 ? 6.535 -2.35 5.02 1 97.31 201 CYS A O 1
ATOM 1573 N N . CYS A 1 202 ? 5.52 -2.471 3.031 1 96.69 202 CYS A N 1
ATOM 1574 C CA . CYS A 1 202 ? 4.219 -2.727 3.637 1 96.69 202 CYS A CA 1
ATOM 1575 C C . CYS A 1 202 ? 4.242 -4.008 4.457 1 96.69 202 CYS A C 1
ATOM 1577 O O . CYS A 1 202 ? 3.734 -4.043 5.582 1 96.69 202 CYS A O 1
ATOM 1579 N N . MET A 1 203 ? 4.805 -5.012 3.902 1 94.12 203 MET A N 1
ATOM 1580 C CA . MET A 1 203 ? 4.887 -6.277 4.625 1 94.12 203 MET A CA 1
ATOM 1581 C C . MET A 1 203 ? 5.684 -6.117 5.914 1 94.12 203 MET A C 1
ATOM 1583 O O . MET A 1 203 ? 5.27 -6.598 6.969 1 94.12 203 MET A O 1
ATOM 1587 N N . GLN A 1 204 ? 6.816 -5.426 5.832 1 94.38 204 GLN A N 1
ATOM 1588 C CA . GLN A 1 204 ? 7.699 -5.262 6.98 1 94.38 204 GLN A CA 1
ATOM 1589 C C . GLN A 1 204 ? 7.055 -4.387 8.047 1 94.38 204 GLN A C 1
ATOM 1591 O O . GLN A 1 204 ? 7.273 -4.594 9.242 1 94.38 204 GLN A O 1
ATOM 1596 N N . LEU A 1 205 ? 6.324 -3.424 7.609 1 96.38 205 LEU A N 1
ATOM 1597 C CA . LEU A 1 205 ? 5.613 -2.578 8.562 1 96.38 205 LEU A CA 1
ATOM 1598 C C . LEU A 1 205 ? 4.648 -3.402 9.406 1 96.38 205 LEU A C 1
ATOM 1600 O O . LEU A 1 205 ? 4.531 -3.184 10.617 1 96.38 205 LEU A O 1
ATOM 1604 N N . VAL A 1 206 ? 3.971 -4.305 8.758 1 93.12 206 VAL A N 1
ATOM 1605 C CA . VAL A 1 206 ? 2.982 -5.125 9.453 1 93.12 206 VAL A CA 1
ATOM 1606 C C . VAL A 1 206 ? 3.688 -6.133 10.359 1 93.12 206 VAL A C 1
ATOM 1608 O O . VAL A 1 206 ? 3.242 -6.395 11.477 1 93.12 206 VAL A O 1
ATOM 1611 N N . ARG A 1 207 ? 4.805 -6.613 9.93 1 88.88 207 ARG A N 1
ATOM 1612 C CA . ARG A 1 207 ? 5.504 -7.668 10.656 1 88.88 207 ARG A CA 1
ATOM 1613 C C . ARG A 1 207 ? 6.344 -7.094 11.789 1 88.88 207 ARG A C 1
ATOM 1615 O O . ARG A 1 207 ? 6.32 -7.609 12.906 1 88.88 207 ARG A O 1
ATOM 1622 N N . ASP A 1 208 ? 7.121 -6.105 11.453 1 91.75 208 ASP A N 1
ATOM 1623 C CA . ASP A 1 208 ? 8.031 -5.496 12.414 1 91.75 208 ASP A CA 1
ATOM 1624 C C . ASP A 1 208 ? 8.211 -4.008 12.141 1 91.75 208 ASP A C 1
ATOM 1626 O O . ASP A 1 208 ? 9.25 -3.584 11.625 1 91.75 208 ASP A O 1
ATOM 1630 N N . PRO A 1 209 ? 7.254 -3.238 12.633 1 95.19 209 PRO A N 1
ATOM 1631 C CA . PRO A 1 209 ? 7.305 -1.802 12.344 1 95.19 209 PRO A CA 1
ATOM 1632 C C . PRO A 1 209 ? 8.43 -1.092 13.094 1 95.19 209 PRO A C 1
ATOM 1634 O O . PRO A 1 209 ? 8.797 0.03 12.742 1 95.19 209 PRO A O 1
ATOM 1637 N N . TYR A 1 210 ? 9.094 -1.683 14.094 1 96 210 TYR A N 1
ATOM 1638 C CA . TYR A 1 210 ? 10.086 -1.043 14.953 1 96 210 TYR A CA 1
ATOM 1639 C C . TYR A 1 210 ? 11.391 -0.815 14.195 1 96 210 TYR A C 1
ATOM 1641 O O . TYR A 1 210 ? 12.242 -0.03 14.633 1 96 210 TYR A O 1
ATOM 1649 N N . GLN A 1 211 ? 11.516 -1.453 13.094 1 96.75 211 GLN A N 1
ATOM 1650 C CA . GLN A 1 211 ? 12.75 -1.314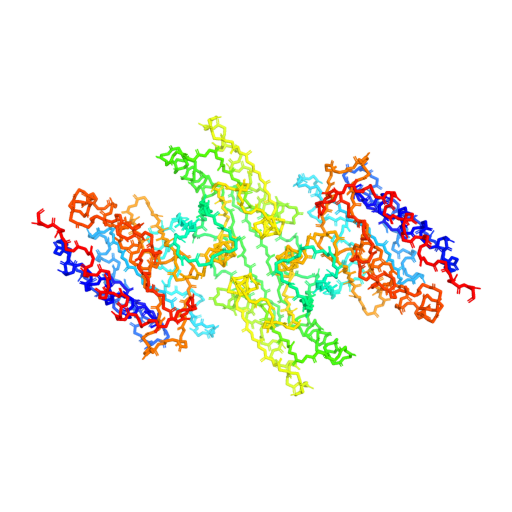 12.32 1 96.75 211 GLN A CA 1
ATOM 1651 C C . GLN A 1 211 ? 12.781 0.013 11.57 1 96.75 211 GLN A C 1
ATOM 1653 O O . GLN A 1 211 ? 13.82 0.417 11.055 1 96.75 211 GLN A O 1
ATOM 1658 N N . PHE A 1 212 ? 11.688 0.707 11.57 1 98.12 212 PHE A N 1
ATOM 1659 C CA . PHE A 1 212 ? 11.602 1.945 10.805 1 98.12 212 PHE A CA 1
ATOM 1660 C C . PHE A 1 212 ? 11.656 3.156 11.734 1 98.12 212 PHE A C 1
ATOM 1662 O O . PHE A 1 212 ? 11.203 3.09 12.875 1 98.12 212 PHE A O 1
ATOM 1669 N N . ASP A 1 213 ? 12.219 4.211 11.258 1 98.44 213 ASP A N 1
ATOM 1670 C CA . ASP A 1 213 ? 12.305 5.496 11.945 1 98.44 213 ASP A CA 1
ATOM 1671 C C . ASP A 1 213 ? 11.609 6.594 11.141 1 98.44 213 ASP A C 1
ATOM 1673 O O . ASP A 1 213 ? 10.445 6.91 11.391 1 98.44 213 ASP A O 1
ATOM 1677 N N . VAL A 1 214 ? 12.156 7 10.016 1 98.81 214 VAL A N 1
ATOM 1678 C CA . VAL A 1 214 ? 11.523 7.922 9.078 1 98.81 214 VAL A CA 1
ATOM 1679 C C . VAL A 1 214 ? 11.367 7.246 7.715 1 98.81 214 VAL A C 1
ATOM 1681 O O . VAL A 1 214 ? 12.336 6.742 7.148 1 98.81 214 VAL A O 1
ATOM 1684 N N . LEU A 1 215 ? 10.156 7.211 7.238 1 98.88 215 LEU A N 1
ATOM 1685 C CA . LEU A 1 215 ? 9.891 6.734 5.887 1 98.88 215 LEU A CA 1
ATOM 1686 C C . LEU A 1 215 ? 9.703 7.906 4.926 1 98.88 215 LEU A C 1
ATOM 1688 O O . LEU A 1 215 ? 8.891 8.797 5.176 1 98.88 215 LEU A O 1
ATOM 1692 N N . LEU A 1 216 ? 10.508 7.949 3.883 1 98.94 216 LEU A N 1
ATOM 1693 C CA . LEU A 1 216 ? 10.438 8.961 2.836 1 98.94 216 LEU A CA 1
ATOM 1694 C C . LEU A 1 216 ? 9.844 8.383 1.555 1 98.94 216 LEU A C 1
ATOM 1696 O O . LEU A 1 216 ? 10.367 7.406 1.011 1 98.94 216 LEU A O 1
ATOM 1700 N N . THR A 1 217 ? 8.742 9.023 1.102 1 98.88 217 THR A N 1
ATOM 1701 C CA . THR A 1 217 ? 7.992 8.359 0.041 1 98.88 217 THR A CA 1
ATOM 1702 C C . THR A 1 217 ? 7.512 9.375 -0.993 1 98.88 217 THR A C 1
ATOM 1704 O O . THR A 1 217 ? 7.324 10.547 -0.677 1 98.88 217 THR A O 1
ATOM 1707 N N . PRO A 1 218 ? 7.297 8.867 -2.266 1 98.19 218 PRO A N 1
ATOM 1708 C CA . PRO A 1 218 ? 6.453 9.641 -3.182 1 98.19 218 PRO A CA 1
ATOM 1709 C C . PRO A 1 218 ? 4.992 9.695 -2.74 1 98.19 218 PRO A C 1
ATOM 1711 O O . PRO A 1 218 ? 4.629 9.086 -1.73 1 98.19 218 PRO A O 1
ATOM 1714 N N . ASN A 1 219 ? 4.164 10.32 -3.475 1 97.06 219 ASN A N 1
ATOM 1715 C CA . ASN A 1 219 ? 2.812 10.719 -3.104 1 97.06 219 ASN A CA 1
ATOM 1716 C C . ASN A 1 219 ? 1.93 9.516 -2.811 1 97.06 219 ASN A C 1
ATOM 1718 O O . ASN A 1 219 ? 1.537 9.289 -1.663 1 97.06 219 ASN A O 1
ATOM 1722 N N . LEU A 1 220 ? 1.744 8.656 -3.754 1 97.06 220 LEU A N 1
ATOM 1723 C CA . LEU A 1 220 ? 0.826 7.531 -3.605 1 97.06 220 LEU A CA 1
ATOM 1724 C C . LEU A 1 220 ? 1.324 6.559 -2.543 1 97.06 220 LEU A C 1
ATOM 1726 O O . LEU A 1 220 ? 0.541 6.074 -1.723 1 97.06 220 LEU A O 1
ATOM 1730 N N . TYR A 1 221 ? 2.611 6.254 -2.553 1 98.25 221 TYR A N 1
ATOM 1731 C CA . TYR A 1 221 ? 3.176 5.305 -1.6 1 98.25 221 TYR A CA 1
ATOM 1732 C C . TYR A 1 221 ? 3.016 5.809 -0.17 1 98.25 221 TYR A C 1
ATOM 1734 O O . TYR A 1 221 ? 2.676 5.035 0.731 1 98.25 221 TYR A O 1
ATOM 1742 N N . GLY A 1 222 ? 3.23 7.078 -0.042 1 97.62 222 GLY A N 1
ATOM 1743 C CA . GLY A 1 222 ? 3.053 7.664 1.277 1 97.62 222 GLY A CA 1
ATOM 1744 C C . GLY A 1 222 ? 1.625 7.574 1.781 1 97.62 222 GLY A C 1
ATOM 1745 O O . GLY A 1 222 ? 1.393 7.32 2.965 1 97.62 222 GLY A O 1
ATOM 1746 N N . ASN A 1 223 ? 0.726 7.824 0.893 1 95.94 223 ASN A N 1
ATOM 1747 C CA . ASN A 1 223 ? -0.681 7.703 1.261 1 95.94 223 ASN A CA 1
ATOM 1748 C C . ASN A 1 223 ? -1.021 6.289 1.726 1 95.94 223 ASN A C 1
ATOM 1750 O O . ASN A 1 223 ? -1.743 6.113 2.707 1 95.94 223 ASN A O 1
ATOM 1754 N N . VAL A 1 224 ? -0.512 5.359 1.074 1 97.25 224 VAL A N 1
ATOM 1755 C CA . VAL A 1 224 ? -0.749 3.963 1.428 1 97.25 224 VAL A CA 1
ATOM 1756 C C . VAL A 1 224 ? -0.091 3.65 2.77 1 97.25 224 VAL A C 1
ATOM 1758 O O . VAL A 1 224 ? -0.732 3.104 3.67 1 97.25 224 VAL A O 1
ATOM 1761 N N . LEU A 1 225 ? 1.137 4.047 2.934 1 97.75 225 LEU A N 1
ATOM 1762 C CA . LEU A 1 225 ? 1.913 3.701 4.121 1 97.75 225 LEU A CA 1
ATOM 1763 C C . LEU A 1 225 ? 1.36 4.402 5.355 1 97.75 225 LEU A C 1
ATOM 1765 O O . LEU A 1 225 ? 1.345 3.83 6.445 1 97.75 225 LEU A O 1
ATOM 1769 N N . ASP A 1 226 ? 0.929 5.66 5.227 1 95.69 226 ASP A N 1
ATOM 1770 C CA . ASP A 1 226 ? 0.342 6.371 6.355 1 95.69 226 ASP A CA 1
ATOM 1771 C C . ASP A 1 226 ? -0.864 5.617 6.914 1 95.69 226 ASP A C 1
ATOM 1773 O O . ASP A 1 226 ? -1.066 5.57 8.125 1 95.69 226 ASP A O 1
ATOM 1777 N N . HIS A 1 227 ? -1.589 5.047 6.004 1 95.81 227 HIS A N 1
ATOM 1778 C CA . HIS A 1 227 ? -2.793 4.34 6.43 1 95.81 227 HIS A CA 1
ATOM 1779 C C . HIS A 1 227 ? -2.449 2.982 7.035 1 95.81 227 HIS A C 1
ATOM 1781 O O . HIS A 1 227 ? -3.115 2.527 7.965 1 95.81 227 HIS A O 1
ATOM 1787 N N . VAL A 1 228 ? -1.411 2.332 6.465 1 96.44 228 VAL A N 1
ATOM 1788 C CA . VAL A 1 228 ? -0.949 1.086 7.07 1 96.44 228 VAL A CA 1
ATOM 1789 C C . VAL A 1 228 ? -0.497 1.344 8.508 1 96.44 228 VAL A C 1
ATOM 1791 O O . VAL A 1 228 ? -0.942 0.666 9.438 1 96.44 228 VAL A O 1
ATOM 1794 N N . VAL A 1 229 ? 0.294 2.373 8.734 1 95.31 229 VAL A N 1
ATOM 1795 C CA . VAL A 1 229 ? 0.864 2.643 10.047 1 95.31 229 VAL A CA 1
ATOM 1796 C C . VAL A 1 229 ? -0.231 3.125 11 1 95.31 229 VAL A C 1
ATOM 1798 O O . VAL A 1 229 ? -0.219 2.797 12.188 1 95.31 229 VAL A O 1
ATOM 1801 N N . ALA A 1 230 ? -1.134 3.939 10.453 1 92.38 230 ALA A N 1
ATOM 1802 C CA . ALA A 1 230 ? -2.271 4.352 11.273 1 92.38 230 ALA A CA 1
ATOM 1803 C C . ALA A 1 230 ? -3.033 3.143 11.805 1 92.38 230 ALA A C 1
ATOM 1805 O O . ALA A 1 230 ? -3.453 3.129 12.969 1 92.38 230 ALA A O 1
ATOM 1806 N N . GLY A 1 231 ? -3.195 2.145 10.961 1 90.94 231 GLY A N 1
ATOM 1807 C CA . GLY A 1 231 ? -3.846 0.922 11.398 1 90.94 231 GLY A CA 1
ATOM 1808 C C . GLY A 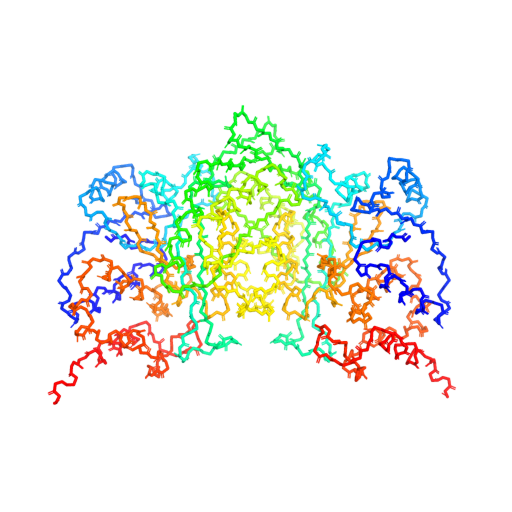1 231 ? -3.1 0.216 12.516 1 90.94 231 GLY A C 1
ATOM 1809 O O . GLY A 1 231 ? -3.713 -0.407 13.383 1 90.94 231 GLY A O 1
ATOM 1810 N N . LEU A 1 232 ? -1.83 0.351 12.516 1 91.06 232 LEU A N 1
ATOM 1811 C CA . LEU A 1 232 ? -0.987 -0.328 13.5 1 91.06 232 LEU A CA 1
ATOM 1812 C C . LEU A 1 232 ? -1.104 0.332 14.867 1 91.06 232 LEU A C 1
ATOM 1814 O O . LEU A 1 232 ? -0.947 -0.33 15.891 1 91.06 232 LEU A O 1
ATOM 1818 N N . VAL A 1 233 ? -1.397 1.62 14.922 1 88.69 233 VAL A N 1
ATOM 1819 C CA . VAL A 1 233 ? -1.323 2.33 16.188 1 88.69 233 VAL A CA 1
ATOM 1820 C C . VAL A 1 233 ? -2.732 2.631 16.703 1 88.69 233 VAL A C 1
ATOM 1822 O O . VAL A 1 233 ? -2.902 3.34 17.688 1 88.69 233 VAL A O 1
ATOM 1825 N N . GLY A 1 234 ? -3.688 2.205 16.016 1 82.81 234 GLY A N 1
ATOM 1826 C CA . GLY A 1 234 ? -5.02 2.361 16.562 1 82.81 234 GLY A CA 1
ATOM 1827 C C . GLY A 1 234 ? -6.023 2.918 15.578 1 82.81 234 GLY A C 1
ATOM 1828 O O . GLY A 1 234 ? -7.219 2.99 15.867 1 82.81 234 GLY A O 1
ATOM 1829 N N . GLY A 1 235 ? -5.562 3.406 14.477 1 85.06 235 GLY A N 1
ATOM 1830 C CA . GLY A 1 235 ? -6.473 3.869 13.438 1 85.06 235 GLY A CA 1
ATOM 1831 C C . GLY A 1 235 ? -6.289 5.336 13.102 1 85.06 235 GLY A C 1
ATOM 1832 O O . GLY A 1 235 ? -5.363 5.984 13.594 1 85.06 235 GLY A O 1
ATOM 1833 N N . ALA A 1 236 ? -7.23 5.836 12.266 1 84.12 236 ALA A N 1
ATOM 1834 C CA . ALA A 1 236 ? -7.145 7.203 11.758 1 84.12 236 ALA A CA 1
ATOM 1835 C C . ALA A 1 236 ? -7.406 8.219 12.867 1 84.12 236 ALA A C 1
ATOM 1837 O O . ALA A 1 236 ? -6.938 9.352 12.797 1 84.12 236 ALA A O 1
ATOM 1838 N N . GLY A 1 237 ? -7.977 7.84 13.906 1 83.25 237 GLY A N 1
ATOM 1839 C CA . GLY A 1 237 ? -8.414 8.75 14.953 1 83.25 237 GLY A CA 1
ATOM 1840 C C . GLY A 1 237 ? -7.305 9.125 15.922 1 83.25 237 GLY A C 1
ATOM 1841 O O . GLY A 1 237 ? -7.5 9.961 16.797 1 83.25 237 GLY A O 1
ATOM 1842 N N . VAL A 1 238 ? -6.109 8.641 15.688 1 85.81 238 VAL A N 1
ATOM 1843 C CA . VAL A 1 238 ? -5.109 8.914 16.703 1 85.81 238 VAL A CA 1
ATOM 1844 C C . VAL A 1 238 ? -3.82 9.406 16.062 1 85.81 238 VAL A C 1
ATOM 1846 O O . VAL A 1 238 ? -2.82 9.633 16.734 1 85.81 238 VAL A O 1
ATOM 1849 N N . VAL A 1 239 ? -3.812 9.578 14.82 1 91.12 239 VAL A N 1
ATOM 1850 C CA . VAL A 1 239 ? -2.58 9.898 14.109 1 91.12 239 VAL A CA 1
ATOM 1851 C C . VAL A 1 239 ? -2.648 11.328 13.57 1 91.12 239 VAL A C 1
ATOM 1853 O O . VAL A 1 239 ? -3.395 11.609 12.633 1 91.12 239 VAL A O 1
ATOM 1856 N N . PRO A 1 240 ? -1.861 12.242 14.094 1 93.5 240 PRO A N 1
ATOM 1857 C CA . PRO A 1 240 ? -1.844 13.609 13.578 1 93.5 240 PRO A CA 1
ATOM 1858 C C . PRO A 1 240 ? -0.985 13.758 12.32 1 93.5 240 PRO A C 1
ATOM 1860 O O . PRO A 1 240 ? -0.145 12.898 12.039 1 93.5 240 PRO A O 1
ATOM 1863 N N . GLY A 1 241 ? -1.229 14.805 11.555 1 95.75 241 GLY A N 1
ATOM 1864 C CA . GLY A 1 241 ? -0.482 15.094 10.344 1 95.75 241 GLY A CA 1
ATOM 1865 C C . GLY A 1 241 ? -0.281 16.578 10.102 1 95.75 241 GLY A C 1
ATOM 1866 O O . GLY A 1 241 ? -0.924 17.406 10.75 1 95.75 241 GLY A O 1
ATOM 1867 N N . GLU A 1 242 ? 0.689 16.875 9.289 1 96.81 242 GLU A N 1
ATOM 1868 C CA . GLU A 1 242 ? 1.046 18.25 8.922 1 96.81 242 GLU A CA 1
ATOM 1869 C C . GLU A 1 242 ? 1.579 18.312 7.496 1 96.81 242 GLU A C 1
ATOM 1871 O O . GLU A 1 242 ? 2.23 17.375 7.023 1 96.81 242 GLU A O 1
ATOM 1876 N N . SER A 1 243 ? 1.241 19.344 6.84 1 97.75 243 SER A N 1
ATOM 1877 C CA . SER A 1 243 ? 1.768 19.625 5.508 1 97.75 243 SER A CA 1
ATOM 1878 C C . SER A 1 243 ? 2.484 20.969 5.465 1 97.75 243 SER A C 1
ATOM 1880 O O . SER A 1 243 ? 1.976 21.969 5.98 1 97.75 243 SER A O 1
ATOM 1882 N N . TYR A 1 244 ? 3.635 20.953 4.82 1 97.88 244 TYR A N 1
ATOM 1883 C CA . TYR A 1 244 ? 4.469 22.156 4.84 1 97.88 244 TYR A CA 1
ATOM 1884 C C . TYR A 1 244 ? 4.789 22.609 3.424 1 97.88 244 TYR A C 1
ATOM 1886 O O . TYR A 1 244 ? 4.887 21.797 2.504 1 97.88 244 TYR A O 1
ATOM 1894 N N . SER A 1 245 ? 4.832 23.891 3.229 1 97.19 245 SER A N 1
ATOM 1895 C CA . SER A 1 245 ? 5.539 24.578 2.152 1 97.19 245 SER A CA 1
ATOM 1896 C C . SER A 1 245 ? 6.637 25.484 2.701 1 97.19 245 SER A C 1
ATOM 1898 O O . SER A 1 245 ? 6.941 25.453 3.895 1 97.19 245 SER A O 1
ATOM 1900 N N . ALA A 1 246 ? 7.309 26.156 1.779 1 94.62 246 ALA A N 1
ATOM 1901 C CA . ALA A 1 246 ? 8.289 27.141 2.238 1 94.62 246 ALA A CA 1
ATOM 1902 C C . ALA A 1 246 ? 7.621 28.234 3.066 1 94.62 246 ALA A C 1
ATOM 1904 O O . ALA A 1 246 ? 8.234 28.781 3.986 1 94.62 246 ALA A O 1
ATOM 1905 N N . ASP A 1 247 ? 6.309 28.438 2.852 1 94.81 247 ASP A N 1
ATOM 1906 C CA . ASP A 1 247 ? 5.68 29.625 3.402 1 94.81 247 ASP A CA 1
ATOM 1907 C C . ASP A 1 247 ? 4.504 29.266 4.309 1 94.81 247 ASP A C 1
ATOM 1909 O O . ASP A 1 247 ? 4.062 30.078 5.117 1 94.81 247 ASP A O 1
ATOM 1913 N N . TYR A 1 248 ? 4.008 28.094 4.121 1 96.81 248 TYR A N 1
ATOM 1914 C CA . TYR A 1 248 ? 2.756 27.766 4.789 1 96.81 248 TYR A CA 1
ATOM 1915 C C . TYR A 1 248 ? 2.885 26.469 5.582 1 96.81 248 TYR A C 1
ATOM 1917 O O . TYR A 1 248 ? 3.732 25.625 5.273 1 96.81 248 TYR A O 1
ATOM 1925 N N . ALA A 1 249 ? 2.1 26.297 6.625 1 97.19 249 ALA A N 1
ATOM 1926 C CA . ALA A 1 249 ? 1.91 25.062 7.375 1 97.19 249 ALA A CA 1
ATOM 1927 C C . ALA A 1 249 ? 0.427 24.75 7.57 1 97.19 249 ALA A C 1
ATOM 1929 O O . ALA A 1 249 ? -0.337 25.625 8.008 1 97.19 249 ALA A O 1
ATOM 1930 N N . VAL A 1 250 ? 0.07 23.578 7.16 1 97.44 250 VAL A N 1
ATOM 1931 C CA . VAL A 1 250 ? -1.318 23.156 7.32 1 97.44 250 VAL A CA 1
ATOM 1932 C C . VAL A 1 250 ? -1.382 21.891 8.18 1 97.44 250 VAL A C 1
ATOM 1934 O O . VAL A 1 250 ? -0.71 20.906 7.887 1 97.44 250 VAL A O 1
ATOM 1937 N N . PHE A 1 251 ? -2.172 21.969 9.195 1 96.44 251 PHE A N 1
ATOM 1938 C CA . PHE A 1 251 ? -2.301 20.875 10.148 1 96.44 251 PHE A CA 1
ATOM 1939 C C . PHE A 1 251 ? -3.607 20.109 9.93 1 96.44 251 PHE A C 1
ATOM 1941 O O . PHE A 1 251 ? -4.68 20.719 9.891 1 96.44 251 PHE A O 1
ATOM 1948 N N . GLU A 1 252 ? -3.49 18.859 9.742 1 96 252 GLU A N 1
ATOM 1949 C CA . GLU A 1 252 ? -4.621 17.953 9.516 1 96 252 GLU A CA 1
ATOM 1950 C C . GLU A 1 252 ? -4.324 16.547 10.023 1 96 252 GLU A C 1
ATOM 1952 O O . GLU A 1 252 ? -3.168 16.203 10.273 1 96 252 GLU A O 1
ATOM 1957 N N . THR A 1 253 ? -5.371 15.758 10.203 1 93.88 253 THR A N 1
ATOM 1958 C CA . THR A 1 253 ? -5.141 14.391 10.648 1 93.88 253 THR A CA 1
ATOM 1959 C C . THR A 1 253 ? -4.262 13.633 9.656 1 93.88 253 THR A C 1
ATOM 1961 O O . THR A 1 253 ? -4.266 13.938 8.461 1 93.88 253 THR A O 1
ATOM 1964 N N . GLY A 1 254 ? -3.504 12.695 10.156 1 91.75 254 GLY A N 1
ATOM 1965 C CA . GLY A 1 254 ? -2.533 11.977 9.344 1 91.75 254 GLY A CA 1
ATOM 1966 C C . GLY A 1 254 ? -3.174 11.008 8.367 1 91.75 254 GLY A C 1
ATOM 1967 O O . GLY A 1 254 ? -2.756 10.922 7.207 1 91.75 254 GLY A O 1
ATOM 1968 N N . ALA A 1 255 ? -3.949 10.156 8.859 1 82.81 255 ALA A N 1
ATOM 1969 C CA . ALA A 1 255 ? -4.734 9.266 8.008 1 82.81 255 ALA A CA 1
ATOM 1970 C C . ALA A 1 255 ? -6.137 9.828 7.773 1 82.81 255 ALA A C 1
ATOM 1972 O O . ALA A 1 255 ? -7.008 9.711 8.641 1 82.81 255 ALA A O 1
ATOM 1973 N N . ARG A 1 256 ? -6.305 10.344 6.637 1 75.94 256 ARG A N 1
ATOM 1974 C CA . ARG A 1 256 ? -7.512 11.109 6.352 1 75.94 256 ARG A CA 1
ATOM 1975 C C . ARG A 1 256 ? -8.656 10.188 5.941 1 75.94 256 ARG A C 1
ATOM 1977 O O . ARG A 1 256 ? -8.547 9.438 4.969 1 75.94 256 ARG A O 1
ATOM 1984 N N . HIS A 1 257 ? -9.609 10.148 6.746 1 75.56 257 HIS A N 1
ATOM 1985 C CA . HIS A 1 257 ? -10.828 9.375 6.531 1 75.56 257 HIS A CA 1
ATOM 1986 C C . HIS A 1 257 ? -12.055 10.164 6.984 1 75.56 257 HIS A C 1
ATOM 19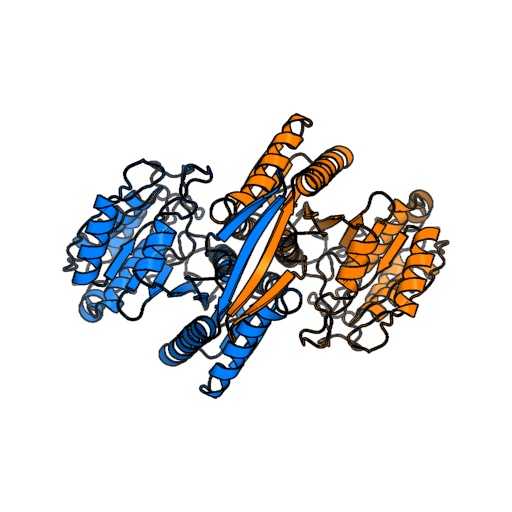88 O O . HIS A 1 257 ? -12.102 10.664 8.109 1 75.56 257 HIS A O 1
ATOM 1994 N N . PRO A 1 258 ? -13.031 10.258 6.113 1 72.88 258 PRO A N 1
ATOM 1995 C CA . PRO A 1 258 ? -14.195 11.062 6.48 1 72.88 258 PRO A CA 1
ATOM 1996 C C . PRO A 1 258 ? -15.07 10.398 7.531 1 72.88 258 PRO A C 1
ATOM 1998 O O . PRO A 1 258 ? -15.797 11.078 8.266 1 72.88 258 PRO A O 1
ATOM 2001 N N . PHE A 1 259 ? -14.953 9.141 7.668 1 74.81 259 PHE A N 1
ATOM 2002 C CA . PHE A 1 259 ? -15.758 8.375 8.609 1 74.81 259 PHE A CA 1
ATOM 2003 C C . PHE A 1 259 ? -17.219 8.828 8.562 1 74.81 259 PHE A C 1
ATOM 2005 O O . PHE A 1 259 ? -17.797 9.156 9.594 1 74.81 259 PHE A O 1
ATOM 2012 N N . ALA A 1 260 ? -17.766 8.844 7.41 1 74.75 260 ALA A N 1
ATOM 2013 C CA . ALA A 1 260 ? -19.078 9.43 7.129 1 74.75 260 ALA A CA 1
ATOM 2014 C C . ALA A 1 260 ? -20.156 8.773 7.977 1 74.75 260 ALA A C 1
ATOM 2016 O O . ALA A 1 260 ? -21.094 9.438 8.414 1 74.75 260 ALA A O 1
ATOM 2017 N N . GLN A 1 261 ? -19.969 7.562 8.328 1 77.56 261 GLN A N 1
ATOM 2018 C CA . GLN A 1 261 ? -21 6.809 9.047 1 77.56 261 GLN A CA 1
ATOM 2019 C C . GLN A 1 261 ? -21.078 7.262 10.5 1 77.56 261 GLN A C 1
ATOM 2021 O O . GLN A 1 261 ? -22.062 6.965 11.188 1 77.56 261 GLN A O 1
ATOM 2026 N N . ALA A 1 262 ? -20.141 7.992 10.883 1 81.94 262 ALA A N 1
ATOM 2027 C CA . ALA A 1 262 ? -20.094 8.406 12.281 1 81.94 262 ALA A CA 1
ATOM 2028 C C . ALA A 1 262 ? -20.641 9.82 12.445 1 81.94 262 ALA A C 1
ATOM 2030 O O . ALA A 1 262 ? -20.797 10.305 13.57 1 81.94 262 ALA A O 1
ATOM 2031 N N . VAL A 1 263 ? -21.078 10.422 11.344 1 85.25 263 VAL A N 1
ATOM 2032 C CA . VAL A 1 263 ? -21.531 11.812 11.398 1 85.25 263 VAL A CA 1
ATOM 2033 C C . VAL A 1 263 ? -22.781 11.914 12.273 1 85.25 263 VAL A C 1
ATOM 2035 O O . VAL A 1 263 ? -23.734 11.148 12.094 1 85.25 263 VAL A O 1
ATOM 2038 N N . GLY A 1 264 ? -22.688 12.75 13.219 1 85.75 264 GLY A N 1
ATOM 2039 C CA . GLY A 1 264 ? -23.844 13.031 14.055 1 85.75 264 GLY A CA 1
ATOM 2040 C C . GLY A 1 264 ? -24.047 12.008 15.148 1 85.75 264 GLY A C 1
ATOM 2041 O O . GLY A 1 264 ? -25 12.102 15.922 1 85.75 264 GLY A O 1
ATOM 2042 N N . ARG A 1 265 ? -23.125 11.117 15.312 1 88.94 265 ARG A N 1
ATOM 2043 C CA . ARG A 1 265 ? -23.328 10.023 16.266 1 88.94 265 ARG A CA 1
ATOM 2044 C C . ARG A 1 265 ? -22.484 10.227 17.516 1 88.94 265 ARG A C 1
ATOM 2046 O O . ARG A 1 265 ? -22.594 9.469 18.484 1 88.94 265 ARG A O 1
ATOM 2053 N N . ASN A 1 266 ? -21.688 11.18 17.547 1 91.31 266 ASN A N 1
ATOM 2054 C CA . ASN A 1 266 ? -20.891 11.523 18.719 1 91.31 266 ASN A CA 1
ATOM 2055 C C . ASN A 1 266 ? -19.984 10.367 19.141 1 91.31 266 ASN A C 1
ATOM 2057 O O . ASN A 1 266 ? -19.891 10.055 20.328 1 91.31 266 ASN A O 1
ATOM 2061 N N . ILE A 1 267 ? -19.359 9.719 18.125 1 88.44 267 ILE A N 1
ATOM 2062 C CA . ILE A 1 267 ? -18.547 8.547 18.453 1 88.44 267 ILE A CA 1
ATOM 2063 C C . ILE A 1 267 ? -17.125 8.742 17.938 1 88.44 267 ILE A C 1
ATOM 2065 O O . ILE A 1 267 ? -16.25 7.918 18.203 1 88.44 267 ILE A O 1
ATOM 2069 N N . ALA A 1 268 ? -16.859 9.773 17.188 1 88.06 268 ALA A N 1
ATOM 2070 C CA . ALA A 1 268 ? -15.547 9.992 16.578 1 88.06 268 ALA A CA 1
ATOM 2071 C C . ALA A 1 268 ? -14.508 10.336 17.641 1 88.06 268 ALA A C 1
ATOM 2073 O O . ALA A 1 268 ? -14.727 11.203 18.484 1 88.06 268 ALA A O 1
ATOM 2074 N N . ASN A 1 269 ? -13.406 9.648 17.641 1 86.56 269 ASN A N 1
ATOM 2075 C CA . ASN A 1 269 ? -12.297 9.945 18.531 1 86.56 269 ASN A CA 1
ATOM 2076 C C . ASN A 1 269 ? -11.586 11.234 18.141 1 86.56 269 ASN A C 1
ATOM 2078 O O . ASN A 1 269 ? -11.008 11.32 17.047 1 86.56 269 ASN A O 1
ATOM 2082 N N . PRO A 1 270 ? -11.578 12.203 19 1 89.75 270 PRO A N 1
ATOM 2083 C CA . PRO A 1 270 ? -11.008 13.492 18.625 1 89.75 270 PRO A CA 1
ATOM 2084 C C . PRO A 1 270 ? -9.508 13.578 18.859 1 89.75 270 PRO A C 1
ATOM 2086 O O . PRO A 1 270 ? -8.898 14.625 18.641 1 89.75 270 PRO A O 1
ATOM 2089 N N . THR A 1 271 ? -8.867 12.516 19.234 1 86.94 271 THR A N 1
ATOM 2090 C CA . THR A 1 271 ? -7.477 12.516 19.672 1 86.94 271 THR A CA 1
ATOM 2091 C C . THR A 1 271 ? -6.562 13.031 18.562 1 86.94 271 THR A C 1
ATOM 2093 O O . THR A 1 271 ? -5.723 13.898 18.797 1 86.94 271 THR A O 1
ATOM 2096 N N . ALA A 1 272 ? -6.73 12.492 17.375 1 90.19 272 ALA A N 1
ATOM 2097 C CA . ALA A 1 272 ? -5.863 12.898 16.281 1 90.19 272 ALA A CA 1
ATOM 2098 C C . ALA A 1 272 ? -5.98 14.391 16 1 90.19 272 ALA A C 1
ATOM 2100 O O . ALA A 1 272 ? -4.977 15.07 15.773 1 90.19 272 ALA A O 1
ATOM 2101 N N . MET A 1 273 ? -7.18 14.914 16.031 1 92 273 MET A N 1
ATOM 2102 C CA . MET A 1 273 ? -7.402 16.328 15.742 1 92 273 MET A CA 1
ATOM 2103 C C . MET A 1 273 ? -6.863 17.203 16.859 1 92 273 MET A C 1
ATOM 2105 O O . MET A 1 273 ? -6.328 18.297 16.609 1 92 273 MET A O 1
ATOM 2109 N N . LEU A 1 274 ? -7.023 16.797 18.062 1 89.94 274 LEU A N 1
ATOM 2110 C CA . LEU A 1 274 ? -6.488 17.547 19.188 1 89.94 274 LEU A CA 1
ATOM 2111 C C . LEU A 1 274 ? -4.961 17.578 19.156 1 89.94 274 LEU A C 1
ATOM 2113 O O . LEU A 1 274 ? -4.348 18.609 19.422 1 89.94 274 LEU A O 1
ATOM 2117 N N . LEU A 1 275 ? -4.402 16.406 18.828 1 88.88 275 LEU A N 1
ATOM 2118 C CA . LEU A 1 275 ? -2.949 16.359 18.688 1 88.88 275 LEU A CA 1
ATOM 2119 C C . LEU A 1 275 ? -2.484 17.266 17.547 1 88.88 275 LEU A C 1
ATOM 2121 O O . LEU A 1 275 ? -1.455 17.938 17.672 1 88.88 275 LEU A O 1
ATOM 2125 N N . THR A 1 276 ? -3.219 17.25 16.484 1 92.81 276 THR A N 1
ATOM 2126 C CA . THR A 1 276 ? -2.947 18.125 15.352 1 92.81 276 THR A CA 1
ATOM 2127 C C . THR A 1 276 ? -2.994 19.594 15.773 1 92.81 276 THR A C 1
ATOM 2129 O O . THR A 1 276 ? -2.135 20.375 15.375 1 92.81 276 THR A O 1
ATOM 2132 N N . ALA A 1 277 ? -3.938 19.938 16.531 1 92 277 ALA A N 1
ATOM 2133 C CA . ALA A 1 277 ? -4.07 21.297 17.031 1 92 277 ALA A CA 1
ATOM 2134 C C . ALA A 1 277 ? -2.902 21.656 17.938 1 92 277 ALA A C 1
ATOM 2136 O O . ALA A 1 277 ? -2.404 22.781 17.906 1 92 277 ALA A O 1
ATOM 2137 N N . ALA A 1 278 ? -2.533 20.719 18.75 1 87.5 278 ALA A N 1
ATOM 2138 C CA . ALA A 1 278 ? -1.378 20.938 19.625 1 87.5 278 ALA A CA 1
ATOM 2139 C C . ALA A 1 278 ? -0.119 21.203 18.797 1 87.5 278 ALA A C 1
ATOM 2141 O O . ALA A 1 278 ? 0.674 22.078 19.125 1 87.5 278 ALA A O 1
ATOM 2142 N N . ASN A 1 279 ? 0.049 20.422 17.766 1 89.81 279 ASN A N 1
ATOM 2143 C CA . ASN A 1 279 ? 1.185 20.625 16.875 1 89.81 279 ASN A CA 1
ATOM 2144 C C . ASN A 1 279 ? 1.141 22.016 16.234 1 89.81 279 ASN A C 1
ATOM 2146 O O . ASN A 1 279 ? 2.182 22.641 16.016 1 89.81 279 ASN A O 1
ATOM 2150 N N . MET A 1 280 ? -0.035 22.438 15.844 1 92.75 280 MET A N 1
ATOM 2151 C CA . MET A 1 280 ? -0.209 23.766 15.266 1 92.75 280 MET A CA 1
ATOM 2152 C C . MET A 1 280 ? 0.228 24.859 16.25 1 92.75 280 MET A C 1
ATOM 2154 O O . MET A 1 280 ? 0.924 25.797 15.875 1 92.75 280 MET A O 1
ATOM 2158 N N . LEU A 1 281 ? -0.128 24.703 17.484 1 88.81 281 LEU A N 1
ATOM 2159 C CA . LEU A 1 281 ? 0.26 25.656 18.516 1 88.81 281 LEU A CA 1
ATOM 2160 C C . LEU A 1 281 ? 1.774 25.688 18.703 1 88.81 281 LEU A C 1
ATOM 2162 O O . LEU A 1 281 ? 2.365 26.75 18.906 1 88.81 281 LEU A O 1
ATOM 2166 N N . HIS A 1 282 ? 2.324 24.5 18.688 1 86.56 282 HIS A N 1
ATOM 2167 C CA . HIS A 1 282 ? 3.779 24.422 18.766 1 86.56 282 HIS A CA 1
ATOM 2168 C C . HIS A 1 282 ? 4.438 25.172 17.625 1 86.56 282 HIS A C 1
ATOM 2170 O O . HIS A 1 282 ? 5.438 25.859 17.812 1 86.56 282 HIS A O 1
ATOM 2176 N N . HIS A 1 283 ? 3.924 25.031 16.5 1 88.69 283 HIS A N 1
ATOM 2177 C CA . HIS A 1 283 ? 4.43 25.719 15.32 1 88.69 283 HIS A CA 1
ATOM 2178 C C . HIS A 1 283 ? 4.324 27.219 15.469 1 88.69 283 HIS A C 1
ATOM 2180 O O . HIS A 1 283 ? 5.195 27.969 15.008 1 88.69 283 HIS A O 1
ATOM 2186 N N . LEU A 1 284 ? 3.305 27.688 16.062 1 87.81 284 LEU A N 1
ATOM 2187 C CA . LEU A 1 284 ? 3.051 29.125 16.25 1 87.81 284 LEU A CA 1
ATOM 2188 C C . LEU A 1 284 ? 3.846 29.656 17.438 1 87.81 284 LEU A C 1
ATOM 2190 O O . LEU A 1 284 ? 3.795 30.859 17.734 1 87.81 284 LEU A O 1
ATOM 2194 N N . LYS A 1 285 ? 4.797 28.875 18.016 1 76.12 285 LYS A N 1
ATOM 2195 C CA . LYS A 1 285 ? 5.637 29.203 19.156 1 76.12 285 LYS A CA 1
ATOM 2196 C C . LYS A 1 285 ? 4.793 29.625 20.359 1 76.12 285 LYS A C 1
ATOM 2198 O O . LYS A 1 285 ? 5.176 30.531 21.109 1 76.12 285 LYS A O 1
ATOM 2203 N N . TYR A 1 286 ? 3.67 29.375 20.234 1 58.12 286 TYR A N 1
ATOM 2204 C CA . TYR A 1 286 ? 2.854 29.609 21.422 1 58.12 286 TYR A CA 1
ATOM 2205 C C . TYR A 1 286 ? 3.008 28.484 22.422 1 58.12 286 TYR A C 1
ATOM 2207 O O . TYR A 1 286 ? 2.219 28.359 23.359 1 58.12 286 TYR A O 1
ATOM 2215 N N . ALA A 1 287 ? 4.086 27.672 22.109 1 53.38 287 ALA A N 1
ATOM 2216 C CA . ALA A 1 287 ? 4.332 26.469 22.891 1 53.38 287 ALA A CA 1
ATOM 2217 C C . ALA A 1 287 ? 4.426 26.781 24.375 1 53.38 287 ALA A C 1
ATOM 2219 O O . ALA A 1 287 ? 3.955 26.016 25.219 1 53.38 287 ALA A O 1
ATOM 2220 N N . SER A 1 288 ? 5.086 27.844 24.625 1 49.44 288 SER A N 1
ATOM 2221 C CA . SER A 1 288 ? 5.258 28.203 26.031 1 49.44 288 SER A CA 1
ATOM 2222 C C . SER A 1 288 ? 3.912 28.359 26.734 1 49.44 288 SER A C 1
ATOM 2224 O O . SER A 1 288 ? 3.773 28 27.906 1 49.44 288 SER A O 1
ATOM 2226 N N . LEU A 1 289 ? 3.049 28.969 26.031 1 45.88 289 LEU A N 1
ATOM 2227 C CA . LEU A 1 289 ? 1.757 29.219 26.656 1 45.88 289 LEU A CA 1
ATOM 2228 C C . LEU A 1 289 ? 0.969 27.922 26.812 1 45.88 289 LEU A C 1
ATOM 2230 O O . LEU A 1 289 ? 0.29 27.734 27.828 1 45.88 289 LEU A O 1
ATOM 2234 N N . PHE A 1 290 ? 1.046 27.188 25.734 1 45.62 290 PHE A N 1
ATOM 2235 C CA . PHE A 1 290 ? 0.252 25.953 25.719 1 45.62 290 PHE A CA 1
ATOM 2236 C C . PHE A 1 290 ? 0.893 24.891 26.594 1 45.62 290 PHE A C 1
ATOM 2238 O O . PHE A 1 290 ? 0.193 24.125 27.266 1 45.62 290 PHE A O 1
ATOM 2245 N N . LEU A 1 291 ? 2.246 24.812 26.578 1 44.31 291 LEU A N 1
ATOM 2246 C CA . LEU A 1 291 ? 2.912 23.875 27.484 1 44.31 291 LEU A CA 1
ATOM 2247 C C . LEU A 1 291 ? 2.588 24.188 28.938 1 44.31 291 LEU A C 1
ATOM 2249 O O . LEU A 1 291 ? 2.504 23.297 29.766 1 44.31 291 LEU A O 1
ATOM 2253 N N . CYS A 1 292 ? 2.619 25.5 29.281 1 38.19 292 CYS A N 1
ATOM 2254 C CA . CYS A 1 292 ? 2.355 25.812 30.688 1 38.19 292 CYS A CA 1
ATOM 2255 C C . CYS A 1 292 ? 0.954 25.375 31.078 1 38.19 292 CYS A C 1
ATOM 2257 O O . CYS A 1 292 ? 0.753 24.859 32.188 1 38.19 292 CYS A O 1
ATOM 2259 N N . SER A 1 293 ? 0.016 25.906 30.469 1 38.84 293 SER A N 1
ATOM 2260 C CA . SER A 1 293 ? -1.329 25.594 30.938 1 38.84 293 SER A CA 1
ATOM 2261 C C . SER A 1 293 ? -1.752 24.188 30.484 1 38.84 293 SER A C 1
ATOM 2263 O O . SER A 1 293 ? -2.596 23.562 31.125 1 38.84 293 SER A O 1
ATOM 2265 N N . LEU A 1 294 ? -1.706 24 29.188 1 40.94 294 LEU A N 1
ATOM 2266 C CA . LEU A 1 294 ? -2.012 22.656 28.734 1 40.94 294 LEU A CA 1
ATOM 2267 C C . LEU A 1 294 ? -0.856 21.703 29.031 1 40.94 294 LEU A C 1
ATOM 2269 O O . LEU A 1 294 ? 0.242 21.859 28.5 1 40.94 294 LEU A O 1
ATOM 2273 N N . ASN A 1 295 ? -0.441 21.531 30.203 1 35.59 295 ASN A N 1
ATOM 2274 C CA . ASN A 1 295 ? 0.255 20.266 30.406 1 35.59 295 ASN A CA 1
ATOM 2275 C C . ASN A 1 295 ? -0.083 19.266 29.312 1 35.59 295 ASN A C 1
ATOM 2277 O O . ASN A 1 295 ? -1.068 18.531 29.406 1 35.59 295 ASN A O 1
ATOM 2281 N N . LEU A 1 296 ? -0.071 19.625 28.25 1 42.06 296 LEU A N 1
ATOM 2282 C CA . LEU A 1 296 ? -0.144 18.75 27.078 1 42.06 296 LEU A CA 1
ATOM 2283 C C . LEU A 1 296 ? 0.447 17.375 27.406 1 42.06 296 LEU A C 1
ATOM 2285 O O . LEU A 1 296 ? 0.544 16.516 26.531 1 42.06 296 LEU A O 1
ATOM 2289 N N . GLY A 1 297 ? 1.203 17.344 28.422 1 38.28 297 GLY A N 1
ATOM 2290 C CA . GLY A 1 297 ? 1.22 16.047 29.062 1 38.28 297 GLY A CA 1
ATOM 2291 C C . GLY A 1 297 ? -0.125 15.344 29.031 1 38.28 297 GLY A C 1
ATOM 2292 O O . GLY A 1 297 ? -0.193 14.117 29.109 1 38.28 297 GLY A O 1
ATOM 2293 N N . VAL A 1 298 ? -1.053 16.141 29.219 1 38.56 298 VAL A N 1
ATOM 2294 C CA . VAL A 1 298 ? -2.412 15.609 29.141 1 38.56 298 VAL A CA 1
ATOM 2295 C C . VAL A 1 298 ? -2.701 15.109 27.734 1 38.56 298 VAL A C 1
ATOM 2297 O O . VAL A 1 298 ? -3.363 14.086 27.547 1 38.56 298 VAL A O 1
ATOM 2300 N N . PHE A 1 299 ? -2.541 16.031 26.688 1 42.41 299 PHE A N 1
ATOM 2301 C CA . PHE A 1 299 ? -2.695 15.453 25.344 1 42.41 299 PHE A CA 1
ATOM 2302 C C . PHE A 1 299 ? -1.764 14.266 25.156 1 42.41 299 PHE A C 1
ATOM 2304 O O . PHE A 1 299 ? -2.059 13.352 24.391 1 42.41 299 PHE A O 1
ATOM 2311 N N . PHE A 1 300 ? -0.531 14.516 25.75 1 43.75 300 PHE A N 1
ATOM 2312 C CA . PHE A 1 300 ? 0.29 13.32 25.906 1 43.75 300 PHE A CA 1
ATOM 2313 C C . PHE A 1 300 ? -0.17 12.492 27.094 1 43.75 300 PHE A C 1
ATOM 2315 O O . PHE A 1 300 ? 0.544 11.594 27.547 1 43.75 300 PHE A O 1
ATOM 2322 N N . PHE A 1 301 ? -0.989 13.109 27.812 1 41.19 301 PHE A N 1
ATOM 2323 C CA . PHE A 1 301 ? -1.485 12.25 28.875 1 41.19 301 PHE A CA 1
ATOM 2324 C C . PHE A 1 301 ? -1.936 10.898 28.328 1 41.19 301 PHE A C 1
ATOM 2326 O O . PHE A 1 301 ? -2.533 10.836 27.25 1 41.19 301 PHE A O 1
ATOM 2333 N N . PRO A 1 302 ? -1.205 10 28.797 1 42.91 302 PRO A N 1
ATOM 2334 C CA . PRO A 1 302 ? -1.592 8.641 28.391 1 42.91 302 PRO A CA 1
ATOM 2335 C C . PRO A 1 302 ? -3.104 8.469 28.281 1 42.91 302 PRO A C 1
ATOM 2337 O O . PRO A 1 302 ? -3.838 8.75 29.219 1 42.91 302 PRO A O 1
ATOM 2340 N N . LEU A 1 303 ? -3.635 8.844 27.062 1 48.75 303 LEU A N 1
ATOM 2341 C CA . LEU A 1 303 ? -4.996 8.352 26.891 1 48.75 303 LEU A CA 1
ATOM 2342 C C . LEU A 1 303 ? -5.309 7.238 27.875 1 48.75 303 LEU A C 1
ATOM 2344 O O . LEU A 1 303 ? -6.477 6.98 28.188 1 48.75 303 LEU A O 1
ATOM 2348 N N . SER A 1 304 ? -4.289 6.539 28.219 1 44.75 304 SER A N 1
ATOM 2349 C CA . SER A 1 304 ? -4.473 5.559 29.281 1 44.75 304 SER A CA 1
ATOM 2350 C C . SER A 1 304 ? -4.992 6.215 30.562 1 44.75 304 SER A C 1
ATOM 2352 O O . SER A 1 304 ? -5.699 5.582 31.344 1 44.75 304 SER A O 1
ATOM 2354 N N . LEU A 1 305 ? -4.492 7.336 30.656 1 46.88 305 LEU A N 1
ATOM 2355 C CA . LEU A 1 305 ? -4.945 7.898 31.922 1 46.88 305 LEU A CA 1
ATOM 2356 C C . LEU A 1 305 ? -6.383 8.398 31.812 1 46.88 305 LEU A C 1
ATOM 2358 O O . LEU A 1 305 ? -7.051 8.609 32.812 1 46.88 305 LEU A O 1
ATOM 2362 N N . LEU A 1 306 ? -6.695 8.562 30.484 1 54.16 306 LEU A N 1
ATOM 2363 C CA . LEU A 1 306 ? -8.07 9.016 30.359 1 54.16 306 LEU A CA 1
ATOM 2364 C C . LEU A 1 306 ? -9.039 7.832 30.328 1 54.16 306 LEU A C 1
ATOM 2366 O O . LEU A 1 306 ? -8.82 6.863 29.609 1 54.16 306 LEU A O 1
ATOM 2370 N N . GLN A 1 307 ? -8.977 7.016 31.297 1 57.62 307 GLN A N 1
ATOM 2371 C CA . GLN A 1 307 ? -9.898 5.887 31.391 1 57.62 307 GLN A CA 1
ATOM 2372 C C . GLN A 1 307 ? -11.07 6.059 30.438 1 57.62 307 GLN A C 1
ATOM 2374 O O . GLN A 1 307 ? -12.172 5.562 30.688 1 57.62 307 GLN A O 1
ATOM 2379 N N . VAL A 1 308 ? -10.914 7.004 29.406 1 64.19 308 VAL A N 1
ATOM 2380 C CA . VAL A 1 308 ? -12.062 7.188 28.516 1 64.19 308 VAL A CA 1
ATOM 2381 C C . VAL A 1 308 ? -11.695 6.801 27.094 1 64.19 308 VAL A C 1
ATOM 2383 O O . VAL A 1 308 ? -10.648 7.207 26.578 1 64.19 308 VAL A O 1
ATOM 2386 N N . ARG A 1 309 ? -12.367 5.855 26.531 1 74.12 309 ARG A N 1
ATOM 2387 C CA . ARG A 1 309 ? -12.227 5.414 25.141 1 74.12 309 ARG A CA 1
ATOM 2388 C C . ARG A 1 309 ? -13.547 5.559 24.391 1 74.12 309 ARG A C 1
ATOM 2390 O O . ARG A 1 309 ? -14.609 5.211 24.906 1 74.12 309 ARG A O 1
ATOM 2397 N N . THR A 1 310 ? -13.328 6.227 23.203 1 75.88 310 THR A N 1
ATOM 2398 C CA . THR A 1 310 ? -14.531 6.355 22.391 1 75.88 310 THR A CA 1
ATOM 2399 C C . THR A 1 310 ? -14.875 5.023 21.734 1 75.88 310 THR A C 1
ATOM 2401 O O . THR A 1 310 ? -14.094 4.07 21.781 1 75.88 310 THR A O 1
ATOM 2404 N N . ARG A 1 311 ? -16.016 4.934 21.156 1 69.5 311 ARG A N 1
ATOM 2405 C CA . ARG A 1 311 ? -16.547 3.693 20.594 1 69.5 311 ARG A CA 1
ATOM 2406 C C . ARG A 1 311 ? -15.742 3.232 19.391 1 69.5 311 ARG A C 1
ATOM 2408 O O . ARG A 1 311 ? -15.562 2.031 19.188 1 69.5 311 ARG A O 1
ATOM 2415 N N . ASP A 1 312 ? -15.266 4.172 18.688 1 68.69 312 ASP A N 1
ATOM 2416 C CA . ASP A 1 312 ? -14.57 3.826 17.453 1 68.69 312 ASP A CA 1
ATOM 2417 C C . ASP A 1 312 ? -13.234 3.154 17.75 1 68.69 312 ASP A C 1
ATOM 2419 O O . ASP A 1 312 ? -12.68 2.451 16.906 1 68.69 312 ASP A O 1
ATOM 2423 N N . VAL A 1 313 ? -12.758 3.311 18.953 1 71.19 313 VAL A N 1
ATOM 2424 C CA . VAL A 1 313 ? -11.516 2.639 19.328 1 71.19 313 VAL A CA 1
ATOM 2425 C C . VAL A 1 313 ? -11.797 1.592 20.406 1 71.19 313 VAL A C 1
ATOM 2427 O O . VAL A 1 313 ? -10.898 1.2 21.141 1 71.19 313 VAL A O 1
ATOM 2430 N N . GLY A 1 314 ? -13.039 1.235 20.516 1 70.75 314 GLY A N 1
ATOM 2431 C CA . GLY A 1 314 ? -13.414 0.089 21.312 1 70.75 314 GLY A CA 1
ATOM 2432 C C . GLY A 1 314 ? -13.914 0.474 22.703 1 70.75 314 GLY A C 1
ATOM 2433 O O . GLY A 1 314 ? -14.047 -0.381 23.578 1 70.75 314 GLY A O 1
ATOM 2434 N N . GLY A 1 315 ? -14.172 1.784 22.859 1 75.5 315 GLY A N 1
ATOM 2435 C CA . GLY A 1 315 ? -14.68 2.207 24.156 1 75.5 315 GLY A CA 1
ATOM 2436 C C . GLY A 1 315 ? -16.172 2.496 24.141 1 75.5 315 GLY A C 1
ATOM 2437 O O . GLY A 1 315 ? -16.891 2.037 23.266 1 75.5 315 GLY A O 1
ATOM 2438 N N . TYR A 1 316 ? -16.531 3.162 25.281 1 81.94 316 TYR A N 1
ATOM 2439 C CA . TYR A 1 316 ? -17.953 3.412 25.422 1 81.94 316 TYR A CA 1
ATOM 2440 C C . TYR A 1 316 ? -18.234 4.906 25.562 1 81.94 316 TYR A C 1
ATOM 2442 O O .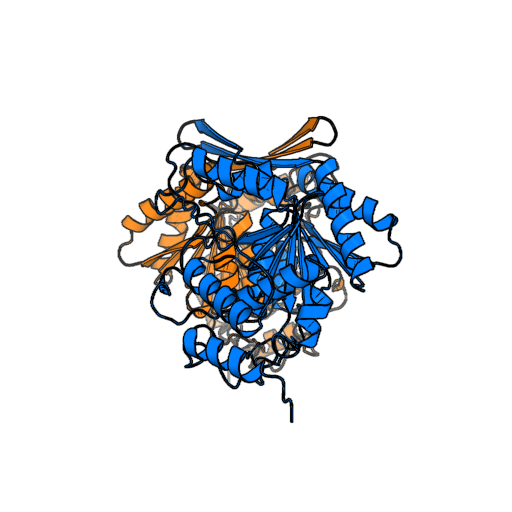 TYR A 1 316 ? -19.391 5.324 25.578 1 81.94 316 TYR A O 1
ATOM 2450 N N . SER A 1 317 ? -17.25 5.652 25.531 1 84.5 317 SER A N 1
ATOM 2451 C CA . SER A 1 317 ? -17.422 7.086 25.734 1 84.5 317 SER A CA 1
ATOM 2452 C C . SER A 1 317 ? -17.781 7.785 24.422 1 84.5 317 SER A C 1
ATOM 2454 O O . SER A 1 317 ? -17.438 7.316 23.344 1 84.5 317 SER A O 1
ATOM 2456 N N . THR A 1 318 ? -18.531 8.844 24.578 1 90.19 318 THR A N 1
ATOM 2457 C CA . THR A 1 318 ? -18.828 9.68 23.422 1 90.19 318 THR A CA 1
ATOM 2458 C C . THR A 1 318 ? -17.688 10.672 23.172 1 90.19 318 THR A C 1
ATOM 2460 O O . THR A 1 318 ? -16.812 10.836 24.016 1 90.19 318 THR A O 1
ATOM 2463 N N . THR A 1 319 ? -17.766 11.273 21.953 1 91 319 THR A N 1
ATOM 2464 C CA . THR A 1 319 ? -16.812 12.336 21.656 1 91 319 THR A CA 1
ATOM 2465 C C . THR A 1 319 ? -16.891 13.445 22.688 1 91 319 THR A C 1
ATOM 2467 O O . THR A 1 319 ? -15.859 13.93 23.172 1 91 319 THR A O 1
ATOM 2470 N N . THR A 1 320 ? -18.094 13.766 23.078 1 91.56 320 THR A N 1
ATOM 2471 C CA . THR A 1 320 ? -18.328 14.836 24.047 1 91.56 320 THR A CA 1
ATOM 2472 C C . THR A 1 320 ? -17.75 14.477 25.406 1 91.56 320 THR A C 1
ATOM 2474 O O . THR A 1 320 ? -17.109 15.305 26.047 1 91.56 320 THR A O 1
ATOM 2477 N N . ASP A 1 321 ? -17.969 13.242 25.781 1 89.38 321 ASP A N 1
ATOM 2478 C CA . ASP A 1 321 ? -17.406 12.773 27.047 1 89.38 321 ASP A CA 1
ATOM 2479 C C . ASP A 1 321 ? -15.891 12.852 27.031 1 89.38 321 ASP A C 1
ATOM 2481 O O . ASP A 1 321 ? -15.273 13.227 28.047 1 89.38 321 ASP A O 1
ATOM 2485 N N . PHE A 1 322 ? -15.406 12.5 25.953 1 87.81 322 PHE A N 1
ATOM 2486 C CA . PHE A 1 322 ? -13.953 12.523 25.812 1 87.81 322 PHE A CA 1
ATOM 2487 C C . PHE A 1 322 ? -13.422 13.945 25.953 1 87.81 322 PHE A C 1
ATOM 2489 O O . PHE A 1 322 ? -12.477 14.188 26.719 1 87.81 322 PHE A O 1
ATOM 2496 N N . VAL A 1 323 ? -14.008 14.844 25.297 1 89.31 323 VAL A N 1
ATOM 2497 C CA . VAL A 1 323 ? -13.562 16.234 25.281 1 89.31 323 VAL A CA 1
ATOM 2498 C C . VAL A 1 323 ? -13.719 16.828 26.688 1 89.31 323 VAL A C 1
ATOM 2500 O O . VAL A 1 323 ? -12.836 17.547 27.156 1 89.31 323 VAL A O 1
ATOM 2503 N N . GLN A 1 324 ? -14.781 16.516 27.312 1 89.06 324 GLN A N 1
ATOM 2504 C CA . GLN A 1 324 ? -15.008 17.016 28.656 1 89.06 324 GLN A CA 1
ATOM 2505 C C . GLN A 1 324 ? -13.953 16.484 29.625 1 89.06 324 GLN A C 1
ATOM 2507 O O . GLN A 1 324 ? -13.484 17.203 30.5 1 89.06 324 GLN A O 1
ATOM 2512 N N . THR A 1 325 ? -13.703 15.234 29.422 1 84.38 325 THR A N 1
ATOM 2513 C CA . THR A 1 325 ? -12.672 14.625 30.266 1 84.38 325 THR A CA 1
ATOM 2514 C C . THR A 1 325 ? -11.328 15.32 30.062 1 84.38 325 THR A C 1
ATOM 2516 O O . THR A 1 325 ? -10.594 15.555 31.016 1 84.38 325 THR A O 1
ATOM 2519 N N . VAL A 1 326 ? -11.047 15.586 28.812 1 84 326 VAL A N 1
ATOM 2520 C CA . VAL A 1 326 ? -9.812 16.297 28.5 1 84 326 VAL A CA 1
ATOM 2521 C C . VAL A 1 326 ? -9.812 17.672 29.156 1 84 326 VAL A C 1
ATOM 2523 O O . VAL A 1 326 ? -8.828 18.062 29.781 1 84 326 VAL A O 1
ATOM 2526 N N . ILE A 1 327 ? -10.859 18.375 29.125 1 85.06 327 ILE A N 1
ATOM 2527 C CA . ILE A 1 327 ? -10.992 19.719 29.688 1 85.06 327 ILE A CA 1
ATOM 2528 C C . ILE A 1 327 ? -10.875 19.672 31.203 1 85.06 327 ILE A C 1
ATOM 2530 O O . ILE A 1 327 ? -10.195 20.5 31.812 1 85.06 327 ILE A O 1
ATOM 2534 N N . ASP A 1 328 ? -11.461 18.656 31.797 1 83.19 328 ASP A N 1
ATOM 2535 C CA . ASP A 1 328 ? -11.461 18.516 33.25 1 83.19 328 ASP A CA 1
ATOM 2536 C C . ASP A 1 328 ? -10.055 18.234 33.781 1 83.19 328 ASP A C 1
ATOM 2538 O O . ASP A 1 328 ? -9.727 18.578 34.906 1 83.19 328 ASP A O 1
ATOM 2542 N N . ASN A 1 329 ? -9.375 17.625 33 1 75.69 329 ASN A N 1
ATOM 2543 C CA . ASN A 1 329 ? -8.039 17.234 33.438 1 75.69 329 ASN A CA 1
ATOM 2544 C C . ASN A 1 329 ? -6.996 18.281 33.062 1 75.69 329 ASN A C 1
ATOM 2546 O O . ASN A 1 329 ? -5.82 18.141 33.406 1 75.69 329 ASN A O 1
ATOM 2550 N N . MET A 1 330 ? -7.332 19.234 32.25 1 70.25 330 MET A N 1
ATOM 2551 C CA . MET A 1 330 ? -6.449 20.344 31.938 1 70.25 330 MET A CA 1
ATOM 2552 C C . MET A 1 330 ? -6.332 21.297 33.125 1 70.25 330 MET A C 1
ATOM 2554 O O . MET A 1 330 ? -5.336 22.016 33.25 1 70.25 330 MET A O 1
ATOM 2558 N N . ARG A 1 331 ? -7.312 21.484 34.094 1 53.84 331 ARG A N 1
ATOM 2559 C CA . ARG A 1 331 ? -7.34 22.469 35.156 1 53.84 331 ARG A CA 1
ATOM 2560 C C . ARG A 1 331 ? -6.109 22.328 36.062 1 53.84 331 ARG A C 1
ATOM 2562 O O . ARG A 1 331 ? -5.711 21.219 36.406 1 53.84 331 ARG A O 1
ATOM 2569 N N . PRO A 1 332 ? -5.297 23.375 36.031 1 48.88 332 PRO A N 1
ATOM 2570 C CA . PRO A 1 332 ? -4.184 23.516 36.969 1 48.88 332 PRO A CA 1
ATOM 2571 C C . PRO A 1 332 ? -4.496 22.953 38.344 1 48.88 332 PRO A C 1
ATOM 2573 O O . PRO A 1 332 ? -5.633 23.062 38.812 1 48.88 332 PRO A O 1
ATOM 2576 N N . SER A 1 333 ? -4.156 21.656 38.656 1 37.72 333 SER A N 1
ATOM 2577 C CA . SER A 1 333 ? -4.141 21.562 40.125 1 37.72 333 SER A CA 1
ATOM 2578 C C . SER A 1 333 ? -3.521 22.812 40.75 1 37.72 333 SER A C 1
ATOM 2580 O O . SER A 1 333 ? -2.311 23.016 40.656 1 37.72 333 SER A O 1
ATOM 2582 N N . ILE A 1 334 ? -4.059 23.953 40.562 1 31.92 334 ILE A N 1
ATOM 2583 C CA . ILE A 1 334 ? -3.715 25 41.5 1 31.92 334 ILE A CA 1
ATOM 2584 C C . ILE A 1 334 ? -3.98 24.531 42.938 1 31.92 334 ILE A C 1
ATOM 2586 O O . ILE A 1 334 ? -4.09 25.328 43.844 1 31.92 334 ILE A O 1
ATOM 2590 N N . HIS A 1 335 ? -3.992 23.203 43.375 1 29.88 335 HIS A N 1
ATOM 2591 C CA . HIS A 1 335 ? -3.717 23.266 44.812 1 29.88 335 HIS A CA 1
ATOM 2592 C C . HIS A 1 335 ? -2.256 23.609 45.062 1 29.88 335 HIS A C 1
ATOM 2594 O O . HIS A 1 335 ? -1.368 23.188 44.312 1 29.88 335 HIS A O 1
ATOM 2600 N N . MET B 1 1 ? 9.758 -26.141 -14.375 1 97.5 1 MET B N 1
ATOM 2601 C CA . MET B 1 1 ? 10.203 -25.562 -13.109 1 97.5 1 MET B CA 1
ATOM 2602 C C . MET B 1 1 ? 11.242 -24.469 -13.352 1 97.5 1 MET B C 1
ATOM 2604 O O . MET B 1 1 ? 12.195 -24.672 -14.109 1 97.5 1 MET B O 1
ATOM 2608 N N . ILE B 1 2 ? 10.969 -23.328 -12.836 1 96.38 2 ILE B N 1
ATOM 2609 C CA . ILE B 1 2 ? 11.922 -22.219 -12.844 1 96.38 2 ILE B CA 1
ATOM 2610 C C . ILE B 1 2 ? 12.328 -21.891 -11.414 1 96.38 2 ILE B C 1
ATOM 2612 O O . ILE B 1 2 ? 11.648 -21.109 -10.727 1 96.38 2 ILE B O 1
ATOM 2616 N N . PRO B 1 3 ? 13.477 -22.266 -10.977 1 94.94 3 PRO B N 1
ATOM 2617 C CA . PRO B 1 3 ? 13.852 -22.094 -9.57 1 94.94 3 PRO B CA 1
ATOM 2618 C C . PRO B 1 3 ? 13.906 -20.625 -9.156 1 94.94 3 PRO B C 1
ATOM 2620 O O . PRO B 1 3 ? 13.516 -20.281 -8.031 1 94.94 3 PRO B O 1
ATOM 2623 N N . GLY B 1 4 ? 14.383 -19.797 -10.047 1 93.12 4 GLY B N 1
ATOM 2624 C CA . GLY B 1 4 ? 14.414 -18.375 -9.758 1 93.12 4 GLY B CA 1
ATOM 2625 C C . GLY B 1 4 ? 15.633 -17.953 -8.969 1 93.12 4 GLY B C 1
ATOM 2626 O O . GLY B 1 4 ? 16.688 -18.578 -9.055 1 93.12 4 GLY B O 1
ATOM 2627 N N . ASP B 1 5 ? 15.539 -16.828 -8.273 1 92.44 5 ASP B N 1
ATOM 2628 C CA . ASP B 1 5 ? 16.656 -16.188 -7.582 1 92.44 5 ASP B CA 1
ATOM 2629 C C . ASP B 1 5 ? 16.5 -16.297 -6.066 1 92.44 5 ASP B C 1
ATOM 2631 O O . ASP B 1 5 ? 15.43 -16.688 -5.574 1 92.44 5 ASP B O 1
ATOM 2635 N N . GLY B 1 6 ? 17.578 -16.016 -5.332 1 91.75 6 GLY B N 1
ATOM 2636 C CA . GLY B 1 6 ? 17.531 -16.062 -3.879 1 91.75 6 GLY B CA 1
ATOM 2637 C C . GLY B 1 6 ? 17.375 -17.469 -3.334 1 91.75 6 GLY B C 1
ATOM 2638 O O . GLY B 1 6 ? 18.125 -18.375 -3.701 1 91.75 6 GLY B O 1
ATOM 2639 N N . VAL B 1 7 ? 16.328 -17.578 -2.49 1 92.19 7 VAL B N 1
ATOM 2640 C CA . VAL B 1 7 ? 16.125 -18.875 -1.853 1 92.19 7 VAL B CA 1
ATOM 2641 C C . VAL B 1 7 ? 15.305 -19.766 -2.77 1 92.19 7 VAL B C 1
ATOM 2643 O O . VAL B 1 7 ? 14.992 -20.906 -2.41 1 92.19 7 VAL B O 1
ATOM 2646 N N . GLY B 1 8 ? 15.023 -19.312 -3.936 1 93.31 8 GLY B N 1
ATOM 2647 C CA . GLY B 1 8 ? 14.211 -20.047 -4.879 1 93.31 8 GLY B CA 1
ATOM 2648 C C . GLY B 1 8 ? 14.719 -21.453 -5.141 1 93.31 8 GLY B C 1
ATOM 2649 O O . GLY B 1 8 ? 13.992 -22.438 -4.961 1 93.31 8 GLY B O 1
ATOM 2650 N N . PRO B 1 9 ? 15.945 -21.562 -5.504 1 93.88 9 PRO B N 1
ATOM 2651 C CA . PRO B 1 9 ? 16.516 -22.875 -5.777 1 93.88 9 PRO B CA 1
ATOM 2652 C C . PRO B 1 9 ? 16.422 -23.828 -4.582 1 93.88 9 PRO B C 1
ATOM 2654 O O . PRO B 1 9 ? 16.109 -25 -4.738 1 93.88 9 PRO B O 1
ATOM 2657 N N . GLU B 1 10 ? 16.641 -23.328 -3.43 1 94 10 GLU B N 1
ATOM 2658 C CA . GLU B 1 10 ? 16.562 -24.125 -2.219 1 94 10 GLU B CA 1
ATOM 2659 C C . GLU B 1 10 ? 15.125 -24.609 -1.976 1 94 10 GLU B C 1
ATOM 2661 O O . GLU B 1 10 ? 14.906 -25.766 -1.607 1 94 10 GLU B O 1
ATOM 2666 N N . LEU B 1 11 ? 14.234 -23.75 -2.186 1 94.25 11 LEU B N 1
ATOM 2667 C CA . LEU B 1 11 ? 12.828 -24.094 -1.984 1 94.25 11 LEU B CA 1
ATOM 2668 C C . LEU B 1 11 ? 12.359 -25.094 -3.023 1 94.25 11 LEU B C 1
ATOM 2670 O O . LEU B 1 11 ? 11.562 -25.984 -2.711 1 94.25 11 LEU B O 1
ATOM 2674 N N . MET B 1 12 ? 12.867 -24.953 -4.234 1 96.12 12 MET B N 1
ATOM 2675 C CA . MET B 1 12 ? 12.492 -25.891 -5.293 1 96.12 12 MET B CA 1
ATOM 2676 C C . MET B 1 12 ? 13.047 -27.281 -5.008 1 96.12 12 MET B C 1
ATOM 2678 O O . MET B 1 12 ? 12.414 -28.297 -5.34 1 96.12 12 MET B O 1
ATOM 2682 N N . LEU B 1 13 ? 14.18 -27.297 -4.418 1 95.75 13 LEU B N 1
ATOM 2683 C CA . LEU B 1 13 ? 14.727 -28.578 -4 1 95.75 13 LEU B CA 1
ATOM 2684 C C . LEU B 1 13 ? 13.828 -29.234 -2.963 1 95.75 13 LEU B C 1
ATOM 2686 O O . LEU B 1 13 ? 13.625 -30.453 -3 1 95.75 13 LEU B O 1
ATOM 2690 N N . SER B 1 14 ? 13.359 -28.438 -2.057 1 93.31 14 SER B N 1
ATOM 2691 C CA . SER B 1 14 ? 12.422 -28.938 -1.064 1 93.31 14 SER B CA 1
ATOM 2692 C C . SER B 1 14 ? 11.203 -29.578 -1.731 1 93.31 14 SER B C 1
ATOM 2694 O O . SER B 1 14 ? 10.727 -30.625 -1.305 1 93.31 14 SER B O 1
ATOM 2696 N N . VAL B 1 15 ? 10.695 -28.938 -2.734 1 93.81 15 VAL B N 1
ATOM 2697 C CA . VAL B 1 15 ? 9.547 -29.453 -3.471 1 93.81 15 VAL B CA 1
ATOM 2698 C C . VAL B 1 15 ? 9.898 -30.781 -4.121 1 93.81 15 VAL B C 1
ATOM 2700 O O . VAL B 1 15 ? 9.148 -31.75 -4.016 1 93.81 15 VAL B O 1
ATOM 2703 N N . LYS B 1 16 ? 11.023 -30.875 -4.734 1 95.12 16 LYS B N 1
ATOM 2704 C CA . LYS B 1 16 ? 11.461 -32.094 -5.402 1 95.12 16 LYS B CA 1
ATOM 2705 C C . LYS B 1 16 ? 11.625 -33.25 -4.402 1 95.12 16 LYS B C 1
ATOM 2707 O O . LYS B 1 16 ? 11.234 -34.375 -4.684 1 95.12 16 LYS B O 1
ATOM 2712 N N . ASP B 1 17 ? 12.164 -32.906 -3.264 1 92.81 17 ASP B N 1
ATOM 2713 C CA . ASP B 1 17 ? 12.367 -33.906 -2.234 1 92.81 17 ASP B CA 1
ATOM 2714 C C . ASP B 1 17 ? 11.039 -34.469 -1.743 1 92.81 17 ASP B C 1
ATOM 2716 O O . ASP B 1 17 ? 10.898 -35.688 -1.579 1 92.81 17 ASP B O 1
ATOM 2720 N N . VAL B 1 18 ? 10.18 -33.594 -1.515 1 89.44 18 VAL B N 1
ATOM 2721 C CA . VAL B 1 18 ? 8.867 -34 -1.031 1 89.44 18 VAL B CA 1
ATOM 2722 C C . VAL B 1 18 ? 8.156 -34.812 -2.113 1 89.44 18 VAL B C 1
ATOM 2724 O O . VAL B 1 18 ? 7.527 -35.844 -1.824 1 89.44 18 VAL B O 1
ATOM 2727 N N . PHE B 1 19 ? 8.242 -34.344 -3.389 1 89.06 19 PHE B N 1
ATOM 2728 C CA . PHE B 1 19 ? 7.613 -35.062 -4.492 1 89.06 19 PHE B CA 1
ATOM 2729 C C . PHE B 1 19 ? 8.203 -36.469 -4.641 1 89.06 19 PHE B C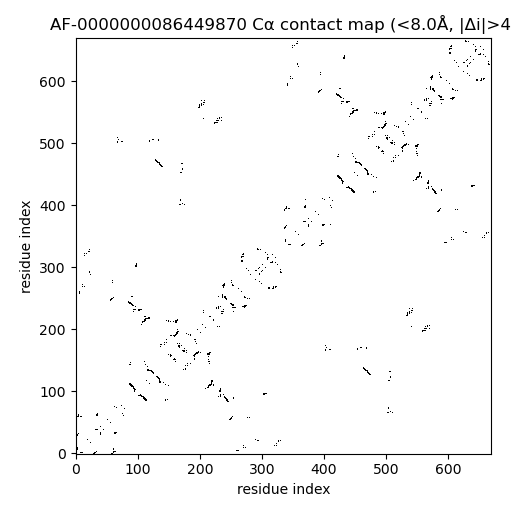 1
ATOM 2731 O O . PHE B 1 19 ? 7.477 -37.438 -4.887 1 89.06 19 PHE B O 1
ATOM 2738 N N . LYS B 1 20 ? 9.461 -36.531 -4.453 1 90.12 20 LYS B N 1
ATOM 2739 C CA . LYS B 1 20 ? 10.133 -37.812 -4.555 1 90.12 20 LYS B CA 1
ATOM 2740 C C . LYS B 1 20 ? 9.688 -38.781 -3.447 1 90.12 20 LYS B C 1
ATOM 2742 O O . LYS B 1 20 ? 9.359 -39.938 -3.709 1 90.12 20 LYS B O 1
ATOM 2747 N N . ALA B 1 21 ? 9.672 -38.25 -2.307 1 86.88 21 ALA B N 1
ATOM 2748 C CA . ALA B 1 21 ? 9.273 -39.062 -1.16 1 86.88 21 ALA B CA 1
ATOM 2749 C C . ALA B 1 21 ? 7.824 -39.5 -1.292 1 86.88 21 ALA B C 1
ATOM 2751 O O . ALA B 1 21 ? 7.477 -40.625 -0.872 1 86.88 21 ALA B O 1
ATOM 2752 N N . ALA B 1 22 ? 7.047 -38.719 -1.851 1 82.81 22 ALA B N 1
ATOM 2753 C CA . ALA B 1 22 ? 5.625 -39 -1.998 1 82.81 22 ALA B CA 1
ATOM 2754 C C . ALA B 1 22 ? 5.355 -39.75 -3.297 1 82.81 22 ALA B C 1
ATOM 2756 O O . ALA B 1 22 ? 4.203 -40.094 -3.605 1 82.81 22 ALA B O 1
ATOM 2757 N N . GLU B 1 23 ? 6.344 -40 -4.086 1 84.31 23 GLU B N 1
ATOM 2758 C CA . GLU B 1 23 ? 6.254 -40.719 -5.359 1 84.31 23 GLU B CA 1
ATOM 2759 C C . GLU B 1 23 ? 5.25 -40.062 -6.293 1 84.31 23 GLU B C 1
ATOM 2761 O O . GLU B 1 23 ? 4.395 -40.719 -6.875 1 84.31 23 GLU B O 1
ATOM 2766 N N . VAL B 1 24 ? 5.332 -38.75 -6.289 1 83.94 24 VAL B N 1
ATOM 2767 C CA . VAL B 1 24 ? 4.492 -37.969 -7.207 1 83.94 24 VAL B CA 1
ATOM 2768 C C . VAL B 1 24 ? 4.992 -38.156 -8.641 1 83.94 24 VAL B C 1
ATOM 2770 O O . VAL B 1 24 ? 6.176 -37.969 -8.914 1 83.94 24 VAL B O 1
ATOM 2773 N N . PRO B 1 25 ? 4.141 -38.562 -9.531 1 85.75 25 PRO B N 1
ATOM 2774 C CA . PRO B 1 25 ? 4.562 -38.812 -10.906 1 85.75 25 PRO B CA 1
ATOM 2775 C C . PRO B 1 25 ? 4.715 -37.562 -11.742 1 85.75 25 PRO B C 1
ATOM 2777 O O . PRO B 1 25 ? 4.086 -37.438 -12.789 1 85.75 25 PRO B O 1
ATOM 2780 N N . VAL B 1 26 ? 5.531 -36.656 -11.305 1 88.75 26 VAL B N 1
ATOM 2781 C CA . VAL B 1 26 ? 5.816 -35.406 -12 1 88.75 26 VAL B CA 1
ATOM 2782 C C . VAL B 1 26 ? 7.309 -35.344 -12.32 1 88.75 26 VAL B C 1
ATOM 2784 O O . VAL B 1 26 ? 8.148 -35.562 -11.453 1 88.75 26 VAL B O 1
ATOM 2787 N N . GLU B 1 27 ? 7.52 -35.125 -13.555 1 92 27 GLU B N 1
ATOM 2788 C CA . GLU B 1 27 ? 8.883 -34.812 -13.984 1 92 27 GLU B CA 1
ATOM 2789 C C . GLU B 1 27 ? 9.031 -33.344 -14.312 1 92 27 GLU B C 1
ATOM 2791 O O . GLU B 1 27 ? 8.273 -32.781 -15.109 1 92 27 GLU B O 1
ATOM 2796 N N . PHE B 1 28 ? 10.016 -32.719 -13.766 1 95.25 28 PHE B N 1
ATOM 2797 C CA . PHE B 1 28 ? 10.219 -31.297 -13.961 1 95.25 28 PHE B CA 1
ATOM 2798 C C . PHE B 1 28 ? 11.188 -31.031 -15.102 1 95.25 28 PHE B C 1
ATOM 2800 O O . PHE B 1 28 ? 12.305 -31.547 -15.102 1 95.25 28 PHE B O 1
ATOM 2807 N N . GLU B 1 29 ? 10.727 -30.359 -16.078 1 95.81 29 GLU B N 1
ATOM 2808 C CA . GLU B 1 29 ? 11.648 -29.688 -16.984 1 95.81 29 GLU B CA 1
ATOM 2809 C C . GLU B 1 29 ? 12.164 -28.391 -16.391 1 95.81 29 GLU B C 1
ATOM 2811 O O . GLU B 1 29 ? 11.43 -27.406 -16.312 1 95.81 29 GLU B O 1
ATOM 2816 N N . GLU B 1 30 ? 13.422 -28.312 -16.125 1 95.81 30 GLU B N 1
ATOM 2817 C CA . GLU B 1 30 ? 13.961 -27.188 -15.367 1 95.81 30 GLU B CA 1
ATOM 2818 C C . GLU B 1 30 ? 14.562 -26.141 -16.297 1 95.81 30 GLU B C 1
ATOM 2820 O O . GLU B 1 30 ? 15.227 -26.469 -17.281 1 95.81 30 GLU B O 1
ATOM 2825 N N . HIS B 1 31 ? 14.281 -24.906 -16.031 1 95.5 31 HIS B N 1
ATOM 2826 C CA . HIS B 1 31 ? 14.812 -23.766 -16.766 1 95.5 31 HIS B CA 1
ATOM 2827 C C . HIS B 1 31 ? 15.492 -22.781 -15.812 1 95.5 31 HIS B C 1
ATOM 2829 O O . HIS B 1 31 ? 14.852 -22.25 -14.891 1 95.5 31 HIS B O 1
ATOM 2835 N N . GLN B 1 32 ? 16.781 -22.531 -16.078 1 92.25 32 GLN B N 1
ATOM 2836 C CA . GLN B 1 32 ? 17.516 -21.531 -15.305 1 92.25 32 GLN B CA 1
ATOM 2837 C C . GLN B 1 32 ? 17.438 -20.156 -15.969 1 92.25 32 GLN B C 1
ATOM 2839 O O . GLN B 1 32 ? 18.156 -19.891 -16.938 1 92.25 32 GLN B O 1
ATOM 2844 N N . LEU B 1 33 ? 16.625 -19.344 -15.43 1 91.19 33 LEU B N 1
ATOM 2845 C CA . LEU B 1 33 ? 16.422 -17.984 -15.945 1 91.19 33 LEU B CA 1
ATOM 2846 C C . LEU B 1 33 ? 16.609 -16.953 -14.844 1 91.19 33 LEU B C 1
ATOM 2848 O O . LEU B 1 33 ? 15.836 -16.906 -13.883 1 91.19 33 LEU B O 1
ATOM 2852 N N . SER B 1 34 ? 17.672 -16.188 -14.875 1 88.94 34 SER B N 1
ATOM 2853 C CA . SER B 1 34 ? 17.969 -15.164 -13.891 1 88.94 34 SER B CA 1
ATOM 2854 C C . SER B 1 34 ? 18.609 -13.945 -14.531 1 88.94 34 SER B C 1
ATOM 2856 O O . SER B 1 34 ? 19.656 -14.062 -15.18 1 88.94 34 SER B O 1
ATOM 2858 N N . GLU B 1 35 ? 18.047 -12.805 -14.32 1 86.19 35 GLU B N 1
ATOM 2859 C CA . GLU B 1 35 ? 18.641 -11.57 -14.82 1 86.19 35 GLU B CA 1
ATOM 2860 C C . GLU B 1 35 ? 19.828 -11.133 -13.953 1 86.19 35 GLU B C 1
ATOM 2862 O O . GLU B 1 35 ? 20.844 -10.68 -14.469 1 86.19 35 GLU B O 1
ATOM 2867 N N . VAL B 1 36 ? 19.703 -11.336 -12.727 1 82.38 36 VAL B N 1
ATOM 2868 C CA . VAL B 1 36 ? 20.719 -10.852 -11.789 1 82.38 36 VAL B CA 1
ATOM 2869 C C . VAL B 1 36 ? 21.953 -11.734 -11.867 1 82.38 36 VAL B C 1
ATOM 2871 O O . VAL B 1 36 ? 23.078 -11.266 -11.641 1 82.38 36 VAL B O 1
ATOM 2874 N N . GLN B 1 37 ? 21.75 -12.953 -12.258 1 83.25 37 GLN B N 1
ATOM 2875 C CA . GLN B 1 37 ? 22.891 -13.859 -12.398 1 83.25 37 GLN B CA 1
ATOM 2876 C C . GLN B 1 37 ? 23.375 -13.914 -13.836 1 83.25 37 GLN B C 1
ATOM 2878 O O . GLN B 1 37 ? 24.328 -14.633 -14.156 1 83.25 37 GLN B O 1
ATOM 2883 N N . GLY B 1 38 ? 22.734 -13.234 -14.703 1 80.81 38 GLY B N 1
ATOM 2884 C CA . GLY B 1 38 ? 23.188 -13.125 -16.078 1 80.81 38 GLY B CA 1
ATOM 2885 C C . GLY B 1 38 ? 22.875 -14.359 -16.906 1 80.81 38 GLY B C 1
ATOM 2886 O O . GLY B 1 38 ? 23.5 -14.578 -17.953 1 80.81 38 GLY B O 1
ATOM 2887 N N . THR B 1 39 ? 22 -15.164 -16.438 1 82.44 39 THR B N 1
ATOM 2888 C CA . THR B 1 39 ? 21.688 -16.391 -17.156 1 82.44 39 THR B CA 1
ATOM 2889 C C . THR B 1 39 ? 20.406 -16.234 -17.969 1 82.44 39 THR B C 1
ATOM 2891 O O . THR B 1 39 ? 19.984 -17.172 -18.656 1 82.44 39 THR B O 1
ATOM 2894 N N . ALA B 1 40 ? 19.844 -15.117 -17.906 1 83.38 40 ALA B N 1
ATOM 2895 C CA . ALA B 1 40 ? 18.656 -14.875 -18.719 1 83.38 40 ALA B CA 1
ATOM 2896 C C . ALA B 1 40 ? 19.031 -14.383 -20.109 1 83.38 40 ALA B C 1
ATOM 2898 O O . ALA B 1 40 ? 19.672 -13.344 -20.266 1 83.38 40 ALA B O 1
ATOM 2899 N N . THR B 1 41 ? 18.766 -15.203 -21.109 1 86.31 41 THR B N 1
ATOM 2900 C CA . THR B 1 41 ? 19 -14.867 -22.5 1 86.31 41 THR B CA 1
ATOM 2901 C C . THR B 1 41 ? 17.719 -15.008 -23.328 1 86.31 41 THR B C 1
ATOM 2903 O O . THR B 1 41 ? 16.797 -15.727 -22.938 1 86.31 41 THR B O 1
ATOM 2906 N N . PRO B 1 42 ? 17.734 -14.328 -24.422 1 87.94 42 PRO B N 1
ATOM 2907 C CA . PRO B 1 42 ? 16.562 -14.461 -25.281 1 87.94 42 PRO B CA 1
ATOM 2908 C C . PRO B 1 42 ? 16.312 -15.898 -25.734 1 87.94 42 PRO B C 1
ATOM 2910 O O . PRO B 1 42 ? 15.164 -16.328 -25.844 1 87.94 42 PRO B O 1
ATOM 2913 N N . SER B 1 43 ? 17.391 -16.609 -25.922 1 91.25 43 SER B N 1
ATOM 2914 C CA . SER B 1 43 ? 17.266 -18 -26.344 1 91.25 43 SER B CA 1
ATOM 2915 C C . SER B 1 43 ? 16.656 -18.859 -25.234 1 91.25 43 SER B C 1
ATOM 2917 O O . SER B 1 43 ? 15.844 -19.734 -25.5 1 91.25 43 SER B O 1
ATOM 2919 N N . LYS B 1 44 ? 17.062 -18.656 -24.047 1 91.69 44 LYS B N 1
ATOM 2920 C CA . LYS B 1 44 ? 16.516 -19.406 -22.906 1 91.69 44 LYS B CA 1
ATOM 2921 C C . LYS B 1 44 ? 15.047 -19.062 -22.688 1 91.69 44 LYS B C 1
ATOM 2923 O O . LYS B 1 44 ? 14.25 -19.922 -22.328 1 91.69 44 LYS B O 1
ATOM 2928 N N . LEU B 1 45 ? 14.805 -17.812 -22.875 1 91.25 45 LEU B N 1
ATOM 2929 C CA . LEU B 1 45 ? 13.414 -17.375 -22.75 1 91.25 45 LEU B CA 1
ATOM 2930 C C . LEU B 1 45 ? 12.547 -18.047 -23.812 1 91.25 45 LEU B C 1
ATOM 2932 O O . LEU B 1 45 ? 11.438 -18.5 -23.516 1 91.25 45 LEU B O 1
ATOM 2936 N N . GLU B 1 46 ? 13.047 -18.109 -24.984 1 93.12 46 GLU B N 1
ATOM 2937 C CA . GLU B 1 46 ? 12.312 -18.75 -26.078 1 93.12 46 GLU B CA 1
ATOM 2938 C C . GLU B 1 46 ? 12.078 -20.234 -25.797 1 93.12 46 GLU B C 1
ATOM 2940 O O . GLU B 1 46 ? 11 -20.75 -26.078 1 93.12 46 GLU B O 1
ATOM 2945 N N . LYS B 1 47 ? 13.102 -20.859 -25.375 1 94.88 47 LYS B N 1
ATOM 2946 C CA . LYS B 1 47 ? 12.969 -22.266 -25.031 1 94.88 47 LYS B CA 1
ATOM 2947 C C . LYS B 1 47 ? 11.93 -22.484 -23.938 1 94.88 47 LYS B C 1
ATOM 2949 O O . LYS B 1 47 ? 11.125 -23.406 -24 1 94.88 47 LYS B O 1
ATOM 2954 N N . LEU B 1 48 ? 12.008 -21.641 -22.953 1 94.69 48 LEU B N 1
ATOM 2955 C CA . LEU B 1 48 ? 11.031 -21.719 -21.859 1 94.69 48 LEU B CA 1
ATOM 2956 C C . LEU B 1 48 ? 9.617 -21.547 -22.391 1 94.69 48 LEU B C 1
ATOM 2958 O O . LEU B 1 48 ? 8.719 -22.312 -22.016 1 94.69 48 LEU B O 1
ATOM 2962 N N . LEU B 1 49 ? 9.406 -20.594 -23.281 1 94.44 49 LEU B N 1
ATOM 2963 C CA . LEU B 1 49 ? 8.086 -20.328 -23.828 1 94.44 49 LEU B CA 1
ATOM 2964 C C . LEU B 1 49 ? 7.602 -21.5 -24.672 1 94.44 49 LEU B C 1
ATOM 2966 O O . LEU B 1 49 ? 6.414 -21.828 -24.656 1 94.44 49 LEU B O 1
ATOM 2970 N N . GLN B 1 50 ? 8.508 -22.094 -25.375 1 95 50 GLN B N 1
ATOM 2971 C CA . GLN B 1 50 ? 8.164 -23.281 -26.156 1 95 50 GLN B CA 1
ATOM 2972 C C . GLN B 1 50 ? 7.719 -24.422 -25.25 1 95 50 GLN B C 1
ATOM 2974 O O . GLN B 1 50 ? 6.707 -25.078 -25.531 1 95 50 GLN B O 1
ATOM 2979 N N . ASP B 1 51 ? 8.461 -24.641 -24.234 1 95.19 51 ASP B N 1
ATOM 2980 C CA . ASP B 1 51 ? 8.117 -25.703 -23.297 1 95.19 51 ASP B CA 1
ATOM 2981 C C . ASP B 1 51 ? 6.789 -25.406 -22.594 1 95.19 51 ASP B C 1
ATOM 2983 O O . ASP B 1 51 ? 6.023 -26.328 -22.297 1 95.19 51 ASP B O 1
ATOM 2987 N N . MET B 1 52 ? 6.543 -24.172 -22.328 1 94.5 52 MET B N 1
ATOM 2988 C CA . MET B 1 52 ? 5.285 -23.797 -21.688 1 94.5 52 MET B CA 1
ATOM 2989 C C . MET B 1 52 ? 4.105 -24.047 -22.625 1 94.5 52 MET B C 1
ATOM 2991 O O . MET B 1 52 ? 3.012 -24.391 -22.172 1 94.5 52 MET B O 1
ATOM 2995 N N . ARG B 1 53 ? 4.316 -23.859 -23.906 1 93.25 53 ARG B N 1
ATOM 2996 C CA . ARG B 1 53 ? 3.254 -24.156 -24.875 1 93.25 53 ARG B CA 1
ATOM 2997 C C . ARG B 1 53 ? 2.879 -25.625 -24.844 1 93.25 53 ARG B C 1
ATOM 2999 O O . ARG B 1 53 ? 1.713 -25.984 -25.047 1 93.25 53 ARG B O 1
ATOM 3006 N N . ALA B 1 54 ? 3.844 -26.406 -24.578 1 92.56 54 ALA B N 1
ATOM 3007 C CA . ALA B 1 54 ? 3.615 -27.859 -24.547 1 92.56 54 ALA B CA 1
ATOM 3008 C C . ALA B 1 54 ? 3.016 -28.281 -23.203 1 92.56 54 ALA B C 1
ATOM 3010 O O . ALA B 1 54 ? 2.041 -29.031 -23.172 1 92.56 54 ALA B O 1
ATOM 3011 N N . ASN B 1 55 ? 3.543 -27.812 -22.078 1 92.5 55 ASN B N 1
ATOM 3012 C CA . ASN B 1 55 ? 3.182 -28.281 -20.75 1 92.5 55 ASN B CA 1
ATOM 3013 C C . ASN B 1 55 ? 1.983 -27.516 -20.188 1 92.5 55 ASN B C 1
ATOM 3015 O O . ASN B 1 55 ? 1.183 -28.078 -19.438 1 92.5 55 ASN B O 1
ATOM 3019 N N . ARG B 1 56 ? 1.924 -26.172 -20.391 1 95.62 56 ARG B N 1
ATOM 3020 C CA . ARG B 1 56 ? 0.841 -25.25 -20.031 1 95.62 56 ARG B CA 1
ATOM 3021 C C . ARG B 1 56 ? 0.824 -24.984 -18.531 1 95.62 56 ARG B C 1
ATOM 3023 O O . ARG B 1 56 ? -0.044 -24.266 -18.031 1 95.62 56 ARG B O 1
ATOM 3030 N N . VAL B 1 57 ? 1.685 -25.672 -17.781 1 96.31 57 VAL B N 1
ATOM 3031 C CA . VAL B 1 57 ? 1.776 -25.5 -16.344 1 96.31 57 VAL B CA 1
ATOM 3032 C C . VAL B 1 57 ? 3.238 -25.312 -15.93 1 96.31 57 VAL B C 1
ATOM 3034 O O . VAL B 1 57 ? 4.129 -25.953 -16.5 1 96.31 57 VAL B O 1
ATOM 3037 N N . ALA B 1 58 ? 3.457 -24.438 -14.984 1 97.19 58 ALA B N 1
ATOM 3038 C CA . ALA B 1 58 ? 4.812 -24.25 -14.469 1 97.19 58 ALA B CA 1
ATOM 3039 C C . ALA B 1 58 ? 4.789 -23.891 -12.984 1 97.19 58 ALA B C 1
ATOM 3041 O O . ALA B 1 58 ? 3.781 -23.406 -12.477 1 97.19 58 ALA B O 1
ATOM 3042 N N . ILE B 1 59 ? 5.82 -24.219 -12.297 1 96.88 59 ILE B N 1
ATOM 3043 C CA . ILE B 1 59 ? 6.113 -23.734 -10.953 1 96.88 59 ILE B CA 1
ATOM 3044 C C . ILE B 1 59 ? 7.402 -22.922 -10.969 1 96.88 59 ILE B C 1
ATOM 3046 O O . ILE B 1 59 ? 8.391 -23.312 -11.594 1 96.88 59 ILE B O 1
ATOM 3050 N N . LYS B 1 60 ? 7.309 -21.734 -10.398 1 96.12 60 LYS B N 1
ATOM 3051 C CA . LYS B 1 60 ? 8.484 -20.875 -10.516 1 96.12 60 LYS B CA 1
ATOM 3052 C C . LYS B 1 60 ? 8.781 -20.156 -9.203 1 96.12 60 LYS B C 1
ATOM 3054 O O . LYS B 1 60 ? 7.879 -19.953 -8.391 1 96.12 60 LYS B O 1
ATOM 3059 N N . GLY B 1 61 ? 10.094 -19.875 -8.977 1 93.81 61 GLY B N 1
ATOM 3060 C CA . GLY B 1 61 ? 10.539 -18.969 -7.926 1 93.81 61 GLY B CA 1
ATOM 3061 C C . GLY B 1 61 ? 10.602 -17.516 -8.367 1 93.81 61 GLY B C 1
ATOM 3062 O O . GLY B 1 61 ? 10.266 -17.203 -9.508 1 93.81 61 GLY B O 1
ATOM 3063 N N . LYS B 1 62 ? 10.977 -16.703 -7.422 1 90.88 62 LYS B N 1
ATOM 3064 C CA . LYS B 1 62 ? 11.055 -15.281 -7.719 1 90.88 62 LYS B CA 1
ATOM 3065 C C . LYS B 1 62 ? 12.195 -14.984 -8.688 1 90.88 62 LYS B C 1
ATOM 3067 O O . LYS B 1 62 ? 13.297 -15.516 -8.539 1 90.88 62 LYS B O 1
ATOM 3072 N N . LEU B 1 63 ? 11.867 -14.273 -9.727 1 89.81 63 LEU B N 1
ATOM 3073 C CA . LEU B 1 63 ? 12.875 -13.711 -10.609 1 89.81 63 LEU B CA 1
ATOM 3074 C C . LEU B 1 63 ? 13.164 -12.258 -10.258 1 89.81 63 LEU B C 1
ATOM 3076 O O . LEU B 1 63 ? 12.297 -11.391 -10.406 1 89.81 63 LEU B O 1
ATOM 3080 N N . ASN B 1 64 ? 14.281 -11.977 -9.797 1 86.88 64 ASN B N 1
ATOM 3081 C CA . ASN B 1 64 ? 14.633 -10.617 -9.398 1 86.88 64 ASN B CA 1
ATOM 3082 C C . ASN B 1 64 ? 14.891 -9.727 -10.617 1 86.88 64 ASN B C 1
ATOM 3084 O O . ASN B 1 64 ? 15.547 -10.148 -11.57 1 86.88 64 ASN B O 1
ATOM 3088 N N . ALA B 1 65 ? 14.273 -8.602 -10.531 1 81.25 65 ALA B N 1
ATOM 3089 C CA . ALA B 1 65 ? 14.547 -7.594 -11.555 1 81.25 65 ALA B CA 1
ATOM 3090 C C . ALA B 1 65 ? 15.641 -6.633 -11.094 1 81.25 65 ALA B C 1
ATOM 3092 O O . ALA B 1 65 ? 15.594 -6.109 -9.977 1 81.25 65 ALA B O 1
ATOM 3093 N N . PRO B 1 66 ? 16.625 -6.492 -11.953 1 78.81 66 PRO B N 1
ATOM 3094 C CA . PRO B 1 66 ? 17.609 -5.48 -11.578 1 78.81 66 PRO B CA 1
ATOM 3095 C C . PRO B 1 66 ? 17.031 -4.066 -11.555 1 78.81 66 PRO B C 1
ATOM 3097 O O . PRO B 1 66 ? 16.156 -3.738 -12.359 1 78.81 66 PRO B O 1
ATOM 3100 N N . MET B 1 67 ? 17.469 -3.217 -10.664 1 74.62 67 MET B N 1
ATOM 3101 C CA . MET B 1 67 ? 16.969 -1.847 -10.555 1 74.62 67 MET B CA 1
ATOM 3102 C C . MET B 1 67 ? 17.656 -0.938 -11.562 1 74.62 67 MET B C 1
ATOM 3104 O O . MET B 1 67 ? 17.094 0.074 -11.984 1 74.62 67 MET B O 1
ATOM 3108 N N . GLU B 1 68 ? 18.797 -1.296 -11.906 1 70.19 68 GLU B N 1
ATOM 3109 C CA . GLU B 1 68 ? 19.562 -0.462 -12.82 1 70.19 68 GLU B CA 1
ATOM 3110 C C . GLU B 1 68 ? 19.047 -0.585 -14.25 1 70.19 68 GLU B C 1
ATOM 3112 O O . GLU B 1 68 ? 18.609 -1.659 -14.664 1 70.19 68 GLU B O 1
ATOM 3117 N N . VAL B 1 69 ? 19.031 0.595 -14.797 1 66.69 69 VAL B N 1
ATOM 3118 C CA . VAL B 1 69 ? 18.562 0.64 -16.188 1 66.69 69 VAL B CA 1
ATOM 3119 C C . VAL B 1 69 ? 19.688 0.179 -17.109 1 66.69 69 VAL B C 1
ATOM 3121 O O . VAL B 1 69 ? 20.688 0.876 -17.281 1 66.69 69 VAL B O 1
ATOM 3124 N N . LYS B 1 70 ? 19.75 -0.861 -17.266 1 57.72 70 LYS B N 1
ATOM 3125 C CA . LYS B 1 70 ? 20.672 -1.278 -18.312 1 57.72 70 LYS B CA 1
ATOM 3126 C C . LYS B 1 70 ? 19.922 -1.938 -19.469 1 57.72 70 LYS B C 1
ATOM 3128 O O . LYS B 1 70 ? 19.562 -3.113 -19.391 1 57.72 70 LYS B O 1
ATOM 3133 N N . GLY B 1 71 ? 19.328 -0.975 -20.312 1 62.03 71 GLY B N 1
ATOM 3134 C CA . GLY B 1 71 ? 18.703 -1.521 -21.5 1 62.03 71 GLY B CA 1
ATOM 3135 C C . GLY B 1 71 ? 17.188 -1.398 -21.469 1 62.03 71 GLY B C 1
ATOM 3136 O O . GLY B 1 71 ? 16.641 -0.308 -21.266 1 62.03 71 GLY B O 1
ATOM 3137 N N . GLU B 1 72 ? 16.516 -2.666 -21.562 1 68.5 72 GLU B N 1
ATOM 3138 C CA . GLU B 1 72 ? 15.055 -2.684 -21.641 1 68.5 72 GLU B CA 1
ATOM 3139 C C . GLU B 1 72 ? 14.414 -2.449 -20.281 1 68.5 72 GLU B C 1
ATOM 3141 O O . GLU B 1 72 ? 14.906 -2.938 -19.266 1 68.5 72 GLU B O 1
ATOM 3146 N N . LEU B 1 73 ? 13.508 -1.738 -20.359 1 73.25 73 LEU B N 1
ATOM 3147 C CA . LEU B 1 73 ? 12.781 -1.402 -19.141 1 73.25 73 LEU B CA 1
ATOM 3148 C C . LEU B 1 73 ? 11.992 -2.604 -18.625 1 73.25 73 LEU B C 1
ATOM 3150 O O . LEU B 1 73 ? 11.766 -2.734 -17.422 1 73.25 73 LEU B O 1
ATOM 3154 N N . ASN B 1 74 ? 11.812 -3.453 -19.516 1 80.69 74 ASN B N 1
ATOM 3155 C CA . ASN B 1 74 ? 11.016 -4.613 -19.125 1 80.69 74 ASN B CA 1
ATOM 3156 C C . ASN B 1 74 ? 11.891 -5.711 -18.516 1 80.69 74 ASN B C 1
ATOM 3158 O O . ASN B 1 74 ? 12.93 -6.066 -19.094 1 80.69 74 ASN B O 1
ATOM 3162 N N . SER B 1 75 ? 11.461 -6.254 -17.422 1 84.31 75 SER B N 1
ATOM 3163 C CA . SER B 1 75 ? 12.117 -7.422 -16.844 1 84.31 75 SER B CA 1
ATOM 3164 C C . SER B 1 75 ? 11.672 -8.703 -17.547 1 84.31 75 SER B C 1
ATOM 3166 O O . SER B 1 75 ? 10.656 -8.719 -18.234 1 84.31 75 SER B O 1
ATOM 3168 N N . TYR B 1 76 ? 12.406 -9.766 -17.344 1 84.94 76 TYR B N 1
ATOM 3169 C CA . TYR B 1 76 ? 12.031 -11.055 -17.922 1 84.94 76 TYR B CA 1
ATOM 3170 C C . TYR B 1 76 ? 10.742 -11.57 -17.297 1 84.94 76 TYR B C 1
ATOM 3172 O O . TYR B 1 76 ? 9.938 -12.227 -17.953 1 84.94 76 TYR B O 1
ATOM 3180 N N . GLU B 1 77 ? 10.625 -11.258 -16.016 1 87.56 77 GLU B N 1
ATOM 3181 C CA . GLU B 1 77 ? 9.383 -11.648 -15.352 1 87.56 77 GLU B CA 1
ATOM 3182 C C . GLU B 1 77 ? 8.18 -10.977 -16 1 87.56 77 GLU B C 1
ATOM 3184 O O . GLU B 1 77 ? 7.141 -11.617 -16.203 1 87.56 77 GLU B O 1
ATOM 3189 N N . MET B 1 78 ? 8.328 -9.75 -16.266 1 87.56 78 MET B N 1
ATOM 3190 C CA . MET B 1 78 ? 7.242 -9.016 -16.906 1 87.56 78 MET B CA 1
ATOM 3191 C C . MET B 1 78 ? 6.992 -9.539 -18.312 1 87.56 78 MET B C 1
ATOM 3193 O O . MET B 1 78 ? 5.844 -9.648 -18.75 1 87.56 78 MET B O 1
ATOM 3197 N N . GLU B 1 79 ? 8.055 -9.883 -18.984 1 87.75 79 GLU B N 1
ATOM 3198 C CA . GLU B 1 79 ? 7.949 -10.406 -20.344 1 87.75 79 GLU B CA 1
ATOM 3199 C C . GLU B 1 79 ? 7.238 -11.758 -20.344 1 87.75 79 GLU B C 1
ATOM 3201 O O . GLU B 1 79 ? 6.41 -12.023 -21.219 1 87.75 79 GLU B O 1
ATOM 3206 N N . LEU B 1 80 ? 7.586 -12.562 -19.438 1 90.38 80 LEU B N 1
ATOM 3207 C CA . LEU B 1 80 ? 6.941 -13.867 -19.312 1 90.38 80 LEU B CA 1
ATOM 3208 C C . LEU B 1 80 ? 5.441 -13.711 -19.078 1 90.38 80 LEU B C 1
ATOM 3210 O O . LEU B 1 80 ? 4.633 -14.414 -19.688 1 90.38 80 LEU B O 1
ATOM 3214 N N . ARG B 1 81 ? 5.09 -12.812 -18.203 1 92.06 81 ARG B N 1
ATOM 3215 C CA . ARG B 1 81 ? 3.688 -12.57 -17.875 1 92.06 81 ARG B CA 1
ATOM 3216 C C . ARG B 1 81 ? 2.924 -12.07 -19.094 1 92.06 81 ARG B C 1
ATOM 3218 O O . ARG B 1 81 ? 1.785 -12.484 -19.344 1 92.06 81 ARG B O 1
ATOM 3225 N N . ARG B 1 82 ? 3.562 -11.273 -19.828 1 90.62 82 ARG B N 1
ATOM 3226 C CA . ARG B 1 82 ? 2.924 -10.695 -21 1 90.62 82 ARG B CA 1
ATOM 3227 C C . ARG B 1 82 ? 2.775 -11.734 -22.109 1 90.62 82 ARG B C 1
ATOM 3229 O O . ARG B 1 82 ? 1.7 -11.875 -22.688 1 90.62 82 ARG B O 1
ATOM 3236 N N . GLN B 1 83 ? 3.859 -12.445 -22.375 1 91.75 83 GLN B N 1
ATOM 3237 C CA . GLN B 1 83 ? 3.861 -13.414 -23.469 1 91.75 83 GLN B CA 1
ATOM 3238 C C . GLN B 1 83 ? 2.889 -14.555 -23.203 1 91.75 83 GLN B C 1
ATOM 3240 O O . GLN B 1 83 ? 2.268 -15.078 -24.125 1 91.75 83 GLN B O 1
ATOM 3245 N N . MET B 1 84 ? 2.746 -14.852 -21.984 1 95.06 84 MET B N 1
ATOM 3246 C CA . MET B 1 84 ? 1.844 -15.938 -21.625 1 95.06 84 MET B CA 1
ATOM 3247 C C . MET B 1 84 ? 0.461 -15.398 -21.266 1 95.06 84 MET B C 1
ATOM 3249 O O . MET B 1 84 ? -0.464 -16.172 -21.016 1 95.06 84 MET B O 1
ATOM 3253 N N . ASP B 1 85 ? 0.315 -14.148 -21.156 1 96.5 85 ASP B N 1
ATOM 3254 C CA . ASP B 1 85 ? -0.918 -13.453 -20.797 1 96.5 85 ASP B CA 1
ATOM 3255 C C . ASP B 1 85 ? -1.445 -13.93 -19.453 1 96.5 85 ASP B C 1
ATOM 3257 O O . ASP B 1 85 ? -2.607 -14.32 -19.328 1 96.5 85 ASP B O 1
ATOM 3261 N N . LEU B 1 86 ? -0.535 -14.023 -18.547 1 97.44 86 LEU B N 1
ATOM 3262 C CA . LEU B 1 86 ? -0.915 -14.367 -17.188 1 97.44 86 LEU B CA 1
ATOM 3263 C C . LEU B 1 86 ? -1.614 -13.195 -16.5 1 97.44 86 LEU B C 1
ATOM 3265 O O . LEU B 1 86 ? -1.041 -12.547 -15.625 1 97.44 86 LEU B O 1
ATOM 3269 N N . PHE B 1 87 ? -2.92 -13.031 -16.75 1 98.06 87 PHE B N 1
ATOM 3270 C CA . PHE B 1 87 ? -3.596 -11.781 -16.406 1 98.06 87 PHE B CA 1
ATOM 3271 C C . PHE B 1 87 ? -4.148 -11.844 -14.984 1 98.06 87 PHE B C 1
ATOM 3273 O O . PHE B 1 87 ? -4.391 -10.805 -14.359 1 98.06 87 PHE B O 1
ATOM 3280 N N . ALA B 1 88 ? -4.398 -13.016 -14.461 1 98.56 88 ALA B N 1
ATOM 3281 C CA . ALA B 1 88 ? -5.043 -13.133 -13.156 1 98.56 88 ALA B CA 1
ATOM 3282 C C . ALA B 1 88 ? -4.098 -13.758 -12.133 1 98.56 88 ALA B C 1
ATOM 3284 O O . ALA B 1 88 ? -3.723 -14.922 -12.258 1 98.56 88 ALA B O 1
ATOM 3285 N N . ASN B 1 89 ? -3.699 -12.984 -11.195 1 98.25 89 ASN B N 1
ATOM 3286 C CA . ASN B 1 89 ? -2.92 -13.484 -10.062 1 98.25 89 ASN B CA 1
ATOM 3287 C C . ASN B 1 89 ? -3.803 -13.727 -8.844 1 98.25 89 ASN B C 1
ATOM 3289 O O . ASN B 1 89 ? -4.625 -12.883 -8.484 1 98.25 89 ASN B O 1
ATOM 3293 N N . VAL B 1 90 ? -3.674 -14.883 -8.242 1 98 90 VAL B N 1
ATOM 3294 C CA . VAL B 1 90 ? -4.457 -15.273 -7.074 1 98 90 VAL B CA 1
ATOM 3295 C C . VAL B 1 90 ? -3.521 -15.578 -5.906 1 98 90 VAL B C 1
ATOM 3297 O O . VAL B 1 90 ? -2.672 -16.469 -6 1 98 90 VAL B O 1
ATOM 3300 N N . VAL B 1 91 ? -3.654 -14.867 -4.895 1 97.44 91 VAL B N 1
ATOM 3301 C CA . VAL B 1 91 ? -2.891 -15.094 -3.672 1 97.44 91 VAL B CA 1
ATOM 3302 C C . VAL B 1 91 ? -3.836 -15.484 -2.537 1 97.44 91 VAL B C 1
ATOM 3304 O O . VAL B 1 91 ? -4.719 -14.711 -2.162 1 97.44 91 VAL B O 1
ATOM 3307 N N . ARG B 1 92 ? -3.643 -16.656 -2.02 1 93.44 92 ARG B N 1
ATOM 3308 C CA . ARG B 1 92 ? -4.473 -17.172 -0.937 1 93.44 92 ARG B CA 1
ATOM 3309 C C . ARG B 1 92 ? -3.811 -16.953 0.417 1 93.44 92 ARG B C 1
ATOM 3311 O O . ARG B 1 92 ? -2.758 -17.516 0.701 1 93.44 92 ARG B O 1
ATOM 3318 N N . CYS B 1 93 ? -4.426 -16.141 1.201 1 92.81 93 CYS B N 1
ATOM 3319 C CA . CYS B 1 93 ? -3.869 -15.789 2.504 1 92.81 93 CYS B CA 1
ATOM 3320 C C . CYS B 1 93 ? -4.676 -16.422 3.629 1 92.81 93 CYS B C 1
ATOM 3322 O O . CYS B 1 93 ? -5.738 -15.922 3.996 1 92.81 93 CYS B O 1
ATOM 3324 N N . LYS B 1 94 ? -4.09 -17.438 4.156 1 89.56 94 LYS B N 1
ATOM 3325 C CA . LYS B 1 94 ? -4.715 -18.172 5.254 1 89.56 94 LYS B CA 1
ATOM 3326 C C . LYS B 1 94 ? -3.771 -18.281 6.445 1 89.56 94 LYS B C 1
ATOM 3328 O O . LYS B 1 94 ? -2.568 -18.5 6.277 1 89.56 94 LYS B O 1
ATOM 3333 N N . SER B 1 95 ? -4.406 -18.016 7.609 1 87.19 95 SER B N 1
ATOM 3334 C CA . SER B 1 95 ? -3.645 -18.297 8.82 1 87.19 95 SER B CA 1
ATOM 3335 C C . SER B 1 95 ? -3.412 -19.797 9 1 87.19 95 SER B C 1
ATOM 3337 O O . SER B 1 95 ? -4.328 -20.594 8.812 1 87.19 95 SER B O 1
ATOM 3339 N N . LEU B 1 96 ? -2.178 -20.078 9.125 1 77.5 96 LEU B N 1
ATOM 3340 C CA . LEU B 1 96 ? -1.838 -21.484 9.32 1 77.5 96 LEU B CA 1
ATOM 3341 C C . LEU B 1 96 ? -1.774 -21.828 10.805 1 77.5 96 LEU B C 1
ATOM 3343 O O . LEU B 1 96 ? -1.293 -21.031 11.609 1 77.5 96 LEU B O 1
ATOM 3347 N N . LEU B 1 97 ? -2.352 -22.953 11.023 1 68.44 97 LEU B N 1
ATOM 3348 C CA . LEU B 1 97 ? -2.279 -23.422 12.406 1 68.44 97 LEU B CA 1
ATOM 3349 C C . LEU B 1 97 ? -0.831 -23.625 12.836 1 68.44 97 LEU B C 1
ATOM 3351 O O . LEU B 1 97 ? -0.017 -24.141 12.078 1 68.44 97 LEU B O 1
ATOM 3355 N N . GLY B 1 98 ? -0.412 -23.109 13.992 1 63.16 98 GLY B N 1
ATOM 3356 C CA . GLY B 1 98 ? 0.942 -23.266 14.5 1 63.16 98 GLY B CA 1
ATOM 3357 C C . GLY B 1 98 ? 1.817 -22.047 14.25 1 63.16 98 GLY B C 1
ATOM 3358 O O . GLY B 1 98 ? 2.889 -21.922 14.844 1 63.16 98 GLY B O 1
ATOM 3359 N N . CYS B 1 99 ? 1.393 -21.344 13.352 1 64.56 99 CYS B N 1
ATOM 3360 C CA . CYS B 1 99 ? 2.105 -20.094 13.156 1 64.56 99 CYS B CA 1
ATOM 3361 C C . CYS B 1 99 ? 1.527 -18.984 14.039 1 64.56 99 CYS B C 1
ATOM 3363 O O . CYS B 1 99 ? 0.31 -18.812 14.094 1 64.56 99 CYS B O 1
ATOM 3365 N N . ALA B 1 100 ? 2.381 -18.609 14.914 1 64.19 100 ALA B N 1
ATOM 3366 C CA . ALA B 1 100 ? 1.916 -17.516 15.766 1 64.19 100 ALA B CA 1
ATOM 3367 C C . ALA B 1 100 ? 1.588 -16.281 14.938 1 64.19 100 ALA B C 1
ATOM 3369 O O . ALA B 1 100 ? 2.459 -15.734 14.266 1 64.19 100 ALA B O 1
ATOM 3370 N N . THR B 1 101 ? 0.298 -16.125 14.766 1 72 101 THR B N 1
ATOM 3371 C CA . THR B 1 101 ? -0.125 -14.914 14.07 1 72 101 THR B CA 1
ATOM 3372 C C . THR B 1 101 ? -1.075 -14.102 14.945 1 72 101 THR B C 1
ATOM 3374 O O . THR B 1 101 ? -1.707 -14.641 15.859 1 72 101 THR B O 1
ATOM 3377 N N . ARG B 1 102 ? -1.055 -12.852 14.648 1 74.5 102 ARG B N 1
ATOM 3378 C CA . ARG B 1 102 ? -1.937 -11.945 15.383 1 74.5 102 ARG B CA 1
ATOM 3379 C C . ARG B 1 102 ? -3.379 -12.086 14.906 1 74.5 102 ARG B C 1
ATOM 3381 O O . ARG B 1 102 ? -4.309 -11.648 15.594 1 74.5 102 ARG B O 1
ATOM 3388 N N . HIS B 1 103 ? -3.561 -12.758 13.789 1 84.06 103 HIS B N 1
ATOM 3389 C CA . HIS B 1 103 ? -4.887 -12.945 13.203 1 84.06 103 HIS B CA 1
ATOM 3390 C C . HIS B 1 103 ? -5.168 -14.414 12.922 1 84.06 103 HIS B C 1
ATOM 3392 O O . HIS B 1 103 ? -5 -14.883 11.797 1 84.06 103 HIS B O 1
ATOM 3398 N N . PRO B 1 104 ? -5.664 -15.062 13.922 1 84.62 104 PRO B N 1
ATOM 3399 C CA . PRO B 1 104 ? -5.98 -16.469 13.719 1 84.62 104 PRO B CA 1
ATOM 3400 C C . PRO B 1 104 ? -7.199 -16.688 12.82 1 84.62 104 PRO B C 1
ATOM 3402 O O . PRO B 1 104 ? -8.086 -15.828 12.773 1 84.62 104 PRO B O 1
ATOM 3405 N N . ASN B 1 105 ? -7.23 -17.734 12.047 1 88.31 105 ASN B N 1
ATOM 3406 C CA . ASN B 1 105 ? -8.344 -18.188 11.219 1 88.31 105 ASN B CA 1
ATOM 3407 C C . ASN B 1 105 ? -8.664 -17.188 10.109 1 88.31 105 ASN B C 1
ATOM 3409 O O . ASN B 1 105 ? -9.828 -17 9.758 1 88.31 105 ASN B O 1
ATOM 3413 N N . LEU B 1 106 ? -7.645 -16.484 9.742 1 93.12 106 LEU B N 1
ATOM 3414 C CA . LEU B 1 106 ? -7.816 -15.594 8.602 1 93.12 106 LEU B CA 1
ATOM 3415 C C . LEU B 1 106 ? -7.824 -16.359 7.293 1 93.12 106 LEU B C 1
ATOM 3417 O O . LEU B 1 106 ? -7.039 -17.297 7.113 1 93.12 106 LEU B O 1
ATOM 3421 N N . ASP B 1 107 ? -8.82 -16.094 6.449 1 94.38 107 ASP B N 1
ATOM 3422 C CA . ASP B 1 107 ? -8.93 -16.688 5.121 1 94.38 107 ASP B CA 1
ATOM 3423 C C . ASP B 1 107 ? -9.414 -15.664 4.102 1 94.38 107 ASP B C 1
ATOM 3425 O O . ASP B 1 107 ? -10.617 -15.43 3.965 1 94.38 107 ASP B O 1
ATOM 3429 N N . LEU B 1 108 ? -8.5 -15.094 3.398 1 95.88 108 LEU B N 1
ATOM 3430 C CA . LEU B 1 108 ? -8.867 -14.133 2.359 1 95.88 108 LEU B CA 1
ATOM 3431 C C . LEU B 1 108 ? -8.031 -14.352 1.102 1 95.88 108 LEU B C 1
ATOM 3433 O O . LEU B 1 108 ? -6.98 -15 1.151 1 95.88 108 LEU B O 1
ATOM 3437 N N . VAL B 1 109 ? -8.586 -13.891 -0.026 1 97.88 109 VAL B N 1
ATOM 3438 C CA . VAL B 1 109 ? -7.941 -14.078 -1.323 1 97.88 109 VAL B CA 1
ATOM 3439 C C . VAL B 1 109 ? -7.762 -12.727 -2.012 1 97.88 109 VAL B C 1
ATOM 3441 O O . VAL B 1 109 ? -8.664 -11.883 -1.985 1 97.88 109 VAL B O 1
ATOM 3444 N N . VAL B 1 110 ? -6.594 -12.492 -2.52 1 98.5 110 VAL B N 1
ATOM 3445 C CA . VAL B 1 110 ? -6.336 -11.305 -3.33 1 98.5 110 VAL B CA 1
ATOM 3446 C C . VAL B 1 110 ? -6.195 -11.703 -4.797 1 98.5 110 VAL B C 1
ATOM 3448 O O . VAL B 1 110 ? -5.391 -12.57 -5.141 1 98.5 110 VAL B O 1
ATOM 3451 N N . ILE B 1 111 ? -7.023 -11.125 -5.605 1 98.81 111 ILE B N 1
ATOM 3452 C CA . ILE B 1 111 ? -6.973 -11.328 -7.051 1 98.81 111 ILE B CA 1
ATOM 3453 C C . ILE B 1 111 ? -6.555 -10.031 -7.738 1 98.81 111 ILE B C 1
ATOM 3455 O O . ILE B 1 111 ? -7.207 -8.992 -7.574 1 98.81 111 ILE B O 1
ATOM 3459 N N . ARG B 1 112 ? -5.484 -10.07 -8.523 1 98 112 ARG B N 1
ATOM 3460 C CA . ARG B 1 112 ? -4.969 -8.836 -9.109 1 98 112 ARG B CA 1
ATOM 3461 C C . ARG B 1 112 ? -4.77 -8.992 -10.617 1 98 112 ARG B C 1
ATOM 3463 O O . ARG B 1 112 ? -4.383 -10.062 -11.094 1 98 112 ARG B O 1
ATOM 3470 N N . GLU B 1 113 ? -5.082 -7.918 -11.375 1 98.19 113 GLU B N 1
ATOM 3471 C CA . GLU B 1 113 ? -4.738 -7.812 -12.789 1 98.19 113 GLU B CA 1
ATOM 3472 C C . GLU B 1 113 ? -3.234 -7.652 -12.977 1 98.19 113 GLU B C 1
ATOM 3474 O O . GLU B 1 113 ? -2.609 -6.793 -12.352 1 98.19 113 GLU B O 1
ATOM 3479 N N . GLN B 1 114 ? -2.613 -8.461 -13.867 1 95.62 114 GLN B N 1
ATOM 3480 C CA . GLN B 1 114 ? -1.155 -8.539 -13.836 1 95.62 114 GLN B CA 1
ATOM 3481 C C . GLN B 1 114 ? -0.557 -8.039 -15.156 1 95.62 114 GLN B C 1
ATOM 3483 O O . GLN B 1 114 ? 0.665 -8.031 -15.32 1 95.62 114 GLN B O 1
ATOM 3488 N N . THR B 1 115 ? -1.323 -7.566 -16.031 1 95.12 115 THR B N 1
ATOM 3489 C CA . THR B 1 115 ? -0.75 -7.375 -17.359 1 95.12 115 THR B CA 1
ATOM 3490 C C . THR B 1 115 ? -0.758 -5.895 -17.75 1 95.12 115 THR B C 1
ATOM 3492 O O . THR B 1 115 ? -0.202 -5.516 -18.781 1 95.12 115 THR B O 1
ATOM 3495 N N . GLU B 1 116 ? -1.423 -5.074 -16.984 1 95.12 116 GLU B N 1
ATOM 3496 C CA . GLU B 1 116 ? -1.406 -3.648 -17.297 1 95.12 116 GLU B CA 1
ATOM 3497 C C . GLU B 1 116 ? -1.228 -2.809 -16.031 1 95.12 116 GLU B C 1
ATOM 3499 O O . GLU B 1 116 ? -0.542 -3.225 -15.094 1 95.12 116 GLU B O 1
ATOM 3504 N N . GLY B 1 117 ? -1.6 -1.576 -16.047 1 94.44 117 GLY B N 1
ATOM 3505 C CA . GLY B 1 117 ? -1.341 -0.661 -14.945 1 94.44 117 GLY B CA 1
ATOM 3506 C C . GLY B 1 117 ? 0.028 -0.011 -15.023 1 94.44 117 GLY B C 1
ATOM 3507 O O . GLY B 1 117 ? 0.476 0.383 -16.094 1 94.44 117 GLY B O 1
ATOM 3508 N N . GLU B 1 118 ? 0.681 0.097 -13.906 1 91.88 118 GLU B N 1
ATOM 3509 C CA . GLU B 1 118 ? 2.004 0.709 -13.812 1 91.88 118 GLU B CA 1
ATOM 3510 C C . GLU B 1 118 ? 3.084 -0.231 -14.344 1 91.88 118 GLU B C 1
ATOM 3512 O O . GLU B 1 118 ? 4.227 0.184 -14.555 1 91.88 118 GLU B O 1
ATOM 3517 N N . TYR B 1 119 ? 2.717 -1.416 -14.648 1 87.44 119 TYR B N 1
ATOM 3518 C CA . TYR B 1 119 ? 3.662 -2.439 -15.078 1 87.44 119 TYR B CA 1
ATOM 3519 C C . TYR B 1 119 ? 3.77 -2.473 -16.594 1 87.44 119 TYR B C 1
ATOM 3521 O O . TYR B 1 119 ? 4.219 -3.465 -17.172 1 87.44 119 TYR B O 1
ATOM 3529 N N . SER B 1 120 ? 3.375 -1.438 -17.234 1 81.69 120 SER B N 1
ATOM 3530 C CA . SER B 1 120 ? 3.441 -1.332 -18.688 1 81.69 120 SER B CA 1
ATOM 3531 C C . SER B 1 120 ? 4.832 -0.906 -19.156 1 81.69 120 SER B C 1
ATOM 3533 O O . SER B 1 120 ? 5.141 -0.966 -20.344 1 81.69 120 SER B O 1
ATOM 3535 N N . SER B 1 121 ? 5.645 -0.565 -18.25 1 79 121 SER B N 1
ATOM 3536 C CA . SER B 1 121 ? 7.02 -0.155 -18.516 1 79 121 SER B CA 1
ATOM 3537 C C . SER B 1 121 ? 7.066 0.989 -19.531 1 79 121 SER B C 1
ATOM 3539 O O . SER B 1 121 ? 7.949 1.03 -20.391 1 79 121 SER B O 1
ATOM 3541 N N . LEU B 1 122 ? 6.059 1.805 -19.5 1 88.44 122 LEU B N 1
ATOM 3542 C CA . LEU B 1 122 ? 6.012 2.975 -20.359 1 88.44 122 LEU B CA 1
ATOM 3543 C C . LEU B 1 122 ? 6.434 4.23 -19.609 1 88.44 122 LEU B C 1
ATOM 3545 O O . LEU B 1 122 ? 5.598 4.918 -19.016 1 88.44 122 LEU B O 1
ATOM 3549 N N . GLU B 1 123 ? 7.758 4.422 -19.609 1 92.75 123 GLU B N 1
ATOM 3550 C CA . GLU B 1 123 ? 8.359 5.574 -18.953 1 92.75 123 GLU B CA 1
ATOM 3551 C C . GLU B 1 123 ? 9.234 6.371 -19.922 1 92.75 123 GLU B C 1
ATOM 3553 O O . GLU B 1 123 ? 9.891 5.793 -20.781 1 92.75 123 GLU B O 1
ATOM 3558 N N . HIS B 1 124 ? 9.203 7.578 -19.812 1 92.75 124 HIS B N 1
ATOM 3559 C CA . HIS B 1 124 ? 10.016 8.43 -20.672 1 92.75 124 HIS B CA 1
ATOM 3560 C C . HIS B 1 124 ? 10.477 9.68 -19.922 1 92.75 124 HIS B C 1
ATOM 3562 O O . HIS B 1 124 ? 9.742 10.234 -19.109 1 92.75 124 HIS B O 1
ATOM 3568 N N . GLU B 1 125 ? 11.719 10.016 -20.156 1 93.06 125 GLU B N 1
ATOM 3569 C CA . GLU B 1 125 ? 12.227 11.289 -19.656 1 93.06 125 GLU B CA 1
ATOM 3570 C C . GLU B 1 125 ? 12.055 12.391 -20.703 1 93.06 125 GLU B C 1
ATOM 3572 O O . GLU B 1 125 ? 12.859 12.5 -21.641 1 93.06 125 GLU B O 1
ATOM 3577 N N . SER B 1 126 ? 11.094 13.25 -20.531 1 87.75 126 SER B N 1
ATOM 3578 C CA . SER B 1 126 ? 10.766 14.273 -21.516 1 87.75 126 SER B CA 1
ATOM 3579 C C . SER B 1 126 ? 11.859 15.328 -21.609 1 87.75 126 SER B C 1
ATOM 3581 O O . SER B 1 126 ? 12.219 15.766 -22.703 1 87.75 126 SER B O 1
ATOM 3583 N N . VAL B 1 127 ? 12.281 15.812 -20.484 1 91.06 127 VAL B N 1
ATOM 3584 C CA . VAL B 1 127 ? 13.453 16.672 -20.328 1 91.06 127 VAL B CA 1
ATOM 3585 C C . VAL B 1 127 ? 14.281 16.188 -19.141 1 91.06 127 VAL B C 1
ATOM 3587 O O . VAL B 1 127 ? 13.789 15.445 -18.297 1 91.06 127 VAL B O 1
ATOM 3590 N N . SER B 1 128 ? 15.438 16.578 -19.203 1 92.88 128 SER B N 1
ATOM 3591 C CA . SER B 1 128 ? 16.328 16.109 -18.141 1 92.88 128 SER B CA 1
ATOM 3592 C C . SER B 1 128 ? 15.727 16.375 -16.766 1 92.88 128 SER B C 1
ATOM 3594 O O . SER B 1 128 ? 15.359 17.516 -16.453 1 92.88 128 SER B O 1
ATOM 3596 N N . GLY B 1 129 ? 15.578 15.289 -16.031 1 95.38 129 GLY B N 1
ATOM 3597 C CA . GLY B 1 129 ? 15.094 15.43 -14.672 1 95.38 129 GLY B CA 1
ATOM 3598 C C . GLY B 1 129 ? 13.586 15.391 -14.555 1 95.38 129 GLY B C 1
ATOM 3599 O O . GLY B 1 129 ? 13.031 15.586 -13.477 1 95.38 129 GLY B O 1
ATOM 3600 N N . VAL B 1 130 ? 12.93 15.242 -15.594 1 95.88 130 VAL B N 1
ATOM 3601 C CA . VAL B 1 130 ? 11.477 15.125 -15.594 1 95.88 130 VAL B CA 1
ATOM 3602 C C . VAL B 1 130 ? 11.062 13.797 -16.234 1 95.88 130 VAL B C 1
ATOM 3604 O O . VAL B 1 130 ? 11.164 13.633 -17.453 1 95.88 130 VAL B O 1
ATOM 3607 N N . VAL B 1 131 ? 10.57 12.891 -15.391 1 95.75 131 VAL B N 1
ATOM 3608 C CA . VAL B 1 131 ? 10.211 11.562 -15.883 1 95.75 131 VAL B CA 1
ATOM 3609 C C . VAL B 1 131 ? 8.695 11.383 -15.82 1 95.75 131 VAL B C 1
ATOM 3611 O O . VAL B 1 131 ? 8.055 11.773 -14.836 1 95.75 131 VAL B O 1
ATOM 3614 N N . GLU B 1 132 ? 8.156 10.867 -16.875 1 95.06 132 GLU B N 1
ATOM 3615 C CA . GLU B 1 132 ? 6.742 10.508 -16.969 1 95.06 132 GLU B CA 1
ATOM 3616 C C . GLU B 1 132 ? 6.562 8.992 -17.062 1 95.06 132 GLU B C 1
ATOM 3618 O O . GLU B 1 132 ? 7.238 8.336 -17.859 1 95.06 132 GLU B O 1
ATOM 3623 N N . CYS B 1 133 ? 5.762 8.492 -16.141 1 94 133 CYS B N 1
ATOM 3624 C CA . CYS B 1 133 ? 5.398 7.082 -16.156 1 94 133 CYS B CA 1
ATOM 3625 C C . CYS B 1 133 ? 3.918 6.906 -16.484 1 94 133 CYS B C 1
ATOM 3627 O O . CYS B 1 133 ? 3.068 7.586 -15.906 1 94 133 CYS B O 1
ATOM 3629 N N . LEU B 1 134 ? 3.604 6 -17.359 1 93.62 134 LEU B N 1
ATOM 3630 C CA . LEU B 1 134 ? 2.221 5.812 -17.781 1 93.62 134 LEU B CA 1
ATOM 3631 C C . LEU B 1 134 ? 1.593 4.617 -17.078 1 93.62 134 LEU B C 1
ATOM 3633 O O . LEU B 1 134 ? 2.223 3.564 -16.938 1 93.62 134 LEU B O 1
ATOM 3637 N N . LYS B 1 135 ? 0.471 4.824 -16.516 1 95.38 135 LYS B N 1
ATOM 3638 C CA . LYS B 1 135 ? -0.427 3.775 -16.047 1 95.38 135 LYS B CA 1
ATOM 3639 C C . LYS B 1 135 ? -1.577 3.555 -17.016 1 95.38 135 LYS B C 1
ATOM 3641 O O . LYS B 1 135 ? -2.336 4.48 -17.312 1 95.38 135 LYS B O 1
ATOM 3646 N N . ILE B 1 136 ? -1.716 2.346 -17.547 1 96.06 136 ILE B N 1
ATOM 3647 C CA . ILE B 1 136 ? -2.756 2.059 -18.531 1 96.06 136 ILE B CA 1
ATOM 3648 C C . ILE B 1 136 ? -3.848 1.203 -17.891 1 96.06 136 ILE B C 1
ATOM 3650 O O . ILE B 1 136 ? -3.551 0.243 -17.172 1 96.06 136 ILE B O 1
ATOM 3654 N N . VAL B 1 137 ? -5.098 1.585 -18.094 1 97.44 137 VAL B N 1
ATOM 3655 C CA . VAL B 1 137 ? -6.262 0.811 -17.672 1 97.44 137 VAL B CA 1
ATOM 3656 C C . VAL B 1 137 ? -7.227 0.658 -18.859 1 97.44 137 VAL B C 1
ATOM 3658 O O . VAL B 1 137 ? -7.629 1.648 -19.469 1 97.44 137 VAL B O 1
ATOM 3661 N N . THR B 1 138 ? -7.566 -0.528 -19.219 1 98.19 138 THR B N 1
ATOM 3662 C CA . THR B 1 138 ? -8.484 -0.756 -20.328 1 98.19 138 THR B CA 1
ATOM 3663 C C . THR B 1 138 ? -9.766 -1.434 -19.844 1 98.19 138 THR B C 1
ATOM 3665 O O . THR B 1 138 ? -9.734 -2.209 -18.891 1 98.19 138 THR B O 1
ATOM 3668 N N . ARG B 1 139 ? -10.797 -1.115 -20.531 1 98.56 139 ARG B N 1
ATOM 3669 C CA . ARG B 1 139 ? -12.078 -1.737 -20.234 1 98.56 139 ARG B CA 1
ATOM 3670 C C . ARG B 1 139 ? -12 -3.254 -20.375 1 98.56 139 ARG B C 1
ATOM 3672 O O . ARG B 1 139 ? -12.477 -3.992 -19.516 1 98.56 139 ARG B O 1
ATOM 3679 N N . ASN B 1 140 ? -11.414 -3.715 -21.422 1 98.19 140 ASN B N 1
ATOM 3680 C CA . ASN B 1 140 ? -11.328 -5.141 -21.719 1 98.19 140 ASN B CA 1
ATOM 3681 C C . ASN B 1 140 ? -10.625 -5.906 -20.594 1 98.19 140 ASN B C 1
ATOM 3683 O O . ASN B 1 140 ? -11.133 -6.922 -20.125 1 98.19 140 ASN B O 1
ATOM 3687 N N . LYS B 1 141 ? -9.508 -5.453 -20.188 1 98.12 141 LYS B N 1
ATOM 3688 C 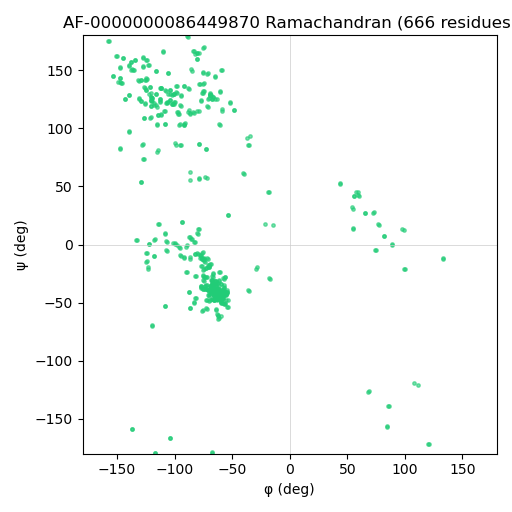CA . LYS B 1 141 ? -8.727 -6.172 -19.188 1 98.12 141 LYS B CA 1
ATOM 3689 C C . LYS B 1 141 ? -9.336 -6.004 -17.797 1 98.12 141 LYS B C 1
ATOM 3691 O O . LYS B 1 141 ? -9.234 -6.902 -16.953 1 98.12 141 LYS B O 1
ATOM 3696 N N . SER B 1 142 ? -9.992 -4.852 -17.516 1 98.75 142 SER B N 1
ATOM 3697 C CA . SER B 1 142 ? -10.703 -4.652 -16.266 1 98.75 142 SER B CA 1
ATOM 3698 C C . SER B 1 142 ? -11.906 -5.59 -16.156 1 98.75 142 SER B C 1
ATOM 3700 O O . SER B 1 142 ? -12.133 -6.191 -15.102 1 98.75 142 SER B O 1
ATOM 3702 N N . GLN B 1 143 ? -12.602 -5.766 -17.25 1 98.75 143 GLN B N 1
ATOM 3703 C CA . GLN B 1 143 ? -13.766 -6.645 -17.25 1 98.75 143 GLN B CA 1
ATOM 3704 C C . GLN B 1 143 ? -13.352 -8.109 -17.109 1 98.75 143 GLN B C 1
ATOM 3706 O O . GLN B 1 143 ? -14 -8.875 -16.406 1 98.75 143 GLN B O 1
ATOM 3711 N N . ARG B 1 144 ? -12.344 -8.445 -17.797 1 98.5 144 ARG B N 1
ATOM 3712 C CA . ARG B 1 144 ? -11.906 -9.836 -17.797 1 98.5 144 ARG B CA 1
ATOM 3713 C C . ARG B 1 144 ? -11.445 -10.266 -16.406 1 98.5 144 ARG B C 1
ATOM 3715 O O . ARG B 1 144 ? -11.75 -11.375 -15.969 1 98.5 144 ARG B O 1
ATOM 3722 N N . ILE B 1 145 ? -10.664 -9.406 -15.711 1 98.88 145 ILE B N 1
ATOM 3723 C CA . ILE B 1 145 ? -10.195 -9.766 -14.375 1 98.88 145 ILE B CA 1
ATOM 3724 C C . ILE B 1 145 ? -11.367 -9.773 -13.398 1 98.88 145 ILE B C 1
ATOM 3726 O O . ILE B 1 145 ? -11.398 -10.57 -12.461 1 98.88 145 ILE B O 1
ATOM 3730 N N . ALA B 1 146 ? -12.312 -8.844 -13.586 1 98.94 146 ALA B N 1
ATOM 3731 C CA . ALA B 1 146 ? -13.508 -8.852 -12.75 1 98.94 146 ALA B CA 1
ATOM 3732 C C . ALA B 1 146 ? -14.281 -10.156 -12.914 1 98.94 146 ALA B C 1
ATOM 3734 O O . ALA B 1 146 ? -14.656 -10.789 -11.922 1 98.94 146 ALA B O 1
ATOM 3735 N N . LYS B 1 147 ? -14.453 -10.531 -14.133 1 98.88 147 LYS B N 1
ATOM 3736 C CA . LYS B 1 147 ? -15.156 -11.789 -14.383 1 98.88 147 LYS B CA 1
ATOM 3737 C C . LYS B 1 147 ? -14.422 -12.961 -13.734 1 98.88 147 LYS B C 1
ATOM 3739 O O . LYS B 1 147 ? -15.047 -13.844 -13.148 1 98.88 147 LYS B O 1
ATOM 3744 N N . PHE B 1 148 ? -13.188 -13.016 -13.906 1 98.81 148 PHE B N 1
ATOM 3745 C CA . PHE B 1 148 ? -12.375 -14.07 -13.289 1 98.81 148 PHE B CA 1
ATOM 3746 C C . PHE B 1 148 ? -12.609 -14.117 -11.781 1 98.81 148 PHE B C 1
ATOM 3748 O O . PHE B 1 148 ? -12.781 -15.195 -11.211 1 98.81 148 PHE B O 1
ATOM 3755 N N . ALA B 1 149 ? -12.562 -12.938 -11.125 1 98.88 149 ALA B N 1
ATOM 3756 C CA . ALA B 1 149 ? -12.695 -12.859 -9.672 1 98.88 149 ALA B CA 1
ATOM 3757 C C . ALA B 1 149 ? -14.055 -13.367 -9.211 1 98.88 149 ALA B C 1
ATOM 3759 O O . ALA B 1 149 ? -14.148 -14.094 -8.227 1 98.88 149 ALA B O 1
ATOM 3760 N N . PHE B 1 150 ? -15.07 -12.992 -9.93 1 98.88 150 PHE B N 1
ATOM 3761 C CA . PHE B 1 150 ? -16.422 -13.414 -9.539 1 98.88 150 PHE B CA 1
ATOM 3762 C C . PHE B 1 150 ? -16.625 -14.891 -9.844 1 98.88 150 PHE B C 1
ATOM 3764 O O . PHE B 1 150 ? -17.312 -15.594 -9.086 1 98.88 150 PHE B O 1
ATOM 3771 N N . ASP B 1 151 ? -16.094 -15.367 -10.969 1 98.62 151 ASP B N 1
ATOM 3772 C CA . ASP B 1 151 ? -16.094 -16.797 -11.227 1 98.62 151 ASP B CA 1
ATOM 3773 C C . ASP B 1 151 ? -15.375 -17.562 -10.117 1 98.62 151 ASP B C 1
ATOM 3775 O O . ASP B 1 151 ? -15.867 -18.594 -9.648 1 98.62 151 ASP B O 1
ATOM 3779 N N . TYR B 1 152 ? -14.242 -17.062 -9.773 1 98 152 TYR B N 1
ATOM 3780 C CA . TYR B 1 152 ? -13.469 -17.672 -8.703 1 98 152 TYR B CA 1
ATOM 3781 C C . TYR B 1 152 ? -14.281 -17.734 -7.41 1 98 152 TYR B C 1
ATOM 3783 O O . TYR B 1 152 ? -14.32 -18.766 -6.742 1 98 152 TYR B O 1
ATOM 3791 N N . ALA B 1 153 ? -14.844 -16.578 -7.035 1 98.56 153 ALA B N 1
ATOM 3792 C CA . ALA B 1 153 ? -15.641 -16.5 -5.812 1 98.56 153 ALA B CA 1
ATOM 3793 C C . ALA B 1 153 ? -16.766 -17.531 -5.824 1 98.56 153 ALA B C 1
ATOM 3795 O O . ALA B 1 153 ? -16.984 -18.219 -4.832 1 98.56 153 ALA B O 1
ATOM 3796 N N . THR B 1 154 ? -17.391 -17.641 -6.93 1 98.31 154 THR B N 1
ATOM 3797 C CA . THR B 1 154 ? -18.5 -18.578 -7.074 1 98.31 154 THR B CA 1
ATOM 3798 C C . THR B 1 154 ? -18.016 -20.016 -6.945 1 98.31 154 THR B C 1
ATOM 3800 O O . THR B 1 154 ? -18.578 -20.812 -6.188 1 98.31 154 THR B O 1
ATOM 3803 N N . ARG B 1 155 ? -16.969 -20.359 -7.617 1 96 155 ARG B N 1
ATOM 3804 C CA . ARG B 1 155 ? -16.453 -21.719 -7.668 1 96 155 ARG B CA 1
ATOM 3805 C C . ARG B 1 155 ? -15.906 -22.156 -6.309 1 96 155 ARG B C 1
ATOM 3807 O O . ARG B 1 155 ? -15.953 -23.328 -5.961 1 96 155 ARG B O 1
ATOM 3814 N N . HIS B 1 156 ? -15.469 -21.234 -5.535 1 95.31 156 HIS B N 1
ATOM 3815 C CA . HIS B 1 156 ? -14.797 -21.578 -4.289 1 95.31 156 HIS B CA 1
ATOM 3816 C C . HIS B 1 156 ? -15.672 -21.25 -3.08 1 95.31 156 HIS B C 1
ATOM 3818 O O . HIS B 1 156 ? -15.188 -21.219 -1.948 1 95.31 156 HIS B O 1
ATOM 3824 N N . GLY B 1 157 ? -16.844 -20.922 -3.275 1 96.75 157 GLY B N 1
ATOM 3825 C CA . GLY B 1 157 ? -17.797 -20.703 -2.199 1 96.75 157 GLY B CA 1
ATOM 3826 C C . GLY B 1 157 ? -17.547 -19.438 -1.416 1 96.75 157 GLY B C 1
ATOM 3827 O O . GLY B 1 157 ? -17.75 -19.391 -0.202 1 96.75 157 GLY B O 1
ATOM 3828 N N . ARG B 1 158 ? -16.938 -18.438 -2.049 1 98.06 158 ARG B N 1
ATOM 3829 C CA . ARG B 1 158 ? -16.766 -17.125 -1.435 1 98.06 158 ARG B CA 1
ATOM 3830 C C . ARG B 1 158 ? -18.047 -16.312 -1.503 1 98.06 158 ARG B C 1
ATOM 3832 O O . ARG B 1 158 ? -18.938 -16.609 -2.299 1 98.06 158 ARG B O 1
ATOM 3839 N N . HIS B 1 159 ? -18.078 -15.219 -0.669 1 98.19 159 HIS B N 1
ATOM 3840 C CA . HIS B 1 159 ? -19.375 -14.57 -0.524 1 98.19 159 HIS B CA 1
ATOM 3841 C C . HIS B 1 159 ? -19.281 -13.086 -0.878 1 98.19 159 HIS B C 1
ATOM 3843 O O . HIS B 1 159 ? -20.312 -12.43 -1.093 1 98.19 159 HIS B O 1
ATOM 3849 N N . ALA B 1 160 ? -18.141 -12.547 -0.966 1 98.88 160 ALA B N 1
ATOM 3850 C CA . ALA B 1 160 ? -18.031 -11.109 -1.21 1 98.88 160 ALA B CA 1
ATOM 3851 C C . ALA B 1 160 ? -16.766 -10.797 -2.012 1 98.88 160 ALA B C 1
ATOM 3853 O O . ALA B 1 160 ? -15.719 -11.422 -1.809 1 98.88 160 ALA B O 1
ATOM 3854 N N . VAL B 1 161 ? -16.891 -9.875 -2.949 1 98.94 161 VAL B N 1
ATOM 3855 C CA . VAL B 1 161 ? -15.773 -9.32 -3.705 1 98.94 161 VAL B CA 1
ATOM 3856 C C . VAL B 1 161 ? -15.688 -7.812 -3.479 1 98.94 161 VAL B C 1
ATOM 3858 O O . VAL B 1 161 ? -16.672 -7.098 -3.641 1 98.94 161 VAL B O 1
ATOM 3861 N N . THR B 1 162 ? -14.578 -7.336 -3.035 1 98.88 162 THR B N 1
ATOM 3862 C CA . THR B 1 162 ? -14.328 -5.91 -2.85 1 98.88 162 THR B CA 1
ATOM 3863 C C . THR B 1 162 ? -13.336 -5.395 -3.893 1 98.88 162 THR B C 1
ATOM 3865 O O . THR B 1 162 ? -12.18 -5.809 -3.912 1 98.88 162 THR B O 1
ATOM 3868 N N . ALA B 1 163 ? -13.82 -4.5 -4.758 1 98.88 163 ALA B N 1
ATOM 3869 C CA . ALA B 1 163 ? -12.938 -3.842 -5.719 1 98.88 163 ALA B CA 1
ATOM 3870 C C . ALA B 1 163 ? -12.117 -2.744 -5.051 1 98.88 163 ALA B C 1
ATOM 3872 O O . ALA B 1 163 ? -12.672 -1.848 -4.41 1 98.88 163 ALA B O 1
ATOM 3873 N N . VAL B 1 164 ? -10.836 -2.84 -5.172 1 98.81 164 VAL B N 1
ATOM 3874 C CA . VAL B 1 164 ? -9.938 -1.861 -4.57 1 98.81 164 VAL B CA 1
ATOM 3875 C C . VAL B 1 164 ? -9.391 -0.928 -5.648 1 98.81 164 VAL B C 1
ATOM 3877 O O . VAL B 1 164 ? -8.945 -1.384 -6.703 1 98.81 164 VAL B O 1
ATOM 3880 N N . HIS B 1 165 ? -9.414 0.326 -5.398 1 97.69 165 HIS B N 1
ATOM 3881 C CA . HIS B 1 165 ? -9.109 1.328 -6.41 1 97.69 165 HIS B CA 1
ATOM 3882 C C . HIS B 1 165 ? -8.672 2.643 -5.77 1 97.69 165 HIS B C 1
ATOM 3884 O O . HIS B 1 165 ? -8.531 2.725 -4.547 1 97.69 165 HIS B O 1
ATOM 3890 N N . LYS B 1 166 ? -8.281 3.576 -6.578 1 95.62 166 LYS B N 1
ATOM 3891 C CA . LYS B 1 166 ? -8.023 4.953 -6.168 1 95.62 166 LYS B CA 1
ATOM 3892 C C . LYS B 1 166 ? -8.758 5.945 -7.062 1 95.62 166 LYS B C 1
ATOM 3894 O O . LYS B 1 166 ? -8.172 6.922 -7.527 1 95.62 166 LYS B O 1
ATOM 3899 N N . ALA B 1 167 ? -10.039 5.812 -7.223 1 94.31 167 ALA B N 1
ATOM 3900 C CA . ALA B 1 167 ? -10.836 6.562 -8.188 1 94.31 167 ALA B CA 1
ATOM 3901 C C . ALA B 1 167 ? -11.086 7.988 -7.703 1 94.31 167 ALA B C 1
ATOM 3903 O O . ALA B 1 167 ? -11.484 8.859 -8.484 1 94.31 167 ALA B O 1
ATOM 3904 N N . ASN B 1 168 ? -10.797 8.289 -6.465 1 89.06 168 ASN B N 1
ATOM 3905 C CA . ASN B 1 168 ? -10.938 9.656 -5.984 1 89.06 168 ASN B CA 1
ATOM 3906 C C . ASN B 1 168 ? -9.812 10.555 -6.496 1 89.06 168 ASN B C 1
ATOM 3908 O O . ASN B 1 168 ? -9.953 11.773 -6.527 1 89.06 168 ASN B O 1
ATOM 3912 N N . ILE B 1 169 ? -8.742 9.914 -6.852 1 90.19 169 ILE B N 1
ATOM 3913 C CA . ILE B 1 169 ? -7.602 10.656 -7.387 1 90.19 169 ILE B CA 1
ATOM 3914 C C . ILE B 1 169 ? -7.473 10.391 -8.883 1 90.19 169 ILE B C 1
ATOM 3916 O O . ILE B 1 169 ? -7.32 11.328 -9.68 1 90.19 169 ILE B O 1
ATOM 3920 N N . MET B 1 170 ? -7.434 9.156 -9.219 1 93.38 170 MET B N 1
ATOM 3921 C CA . MET B 1 170 ? -7.418 8.773 -10.633 1 93.38 170 MET B CA 1
ATOM 3922 C C . MET B 1 170 ? -8.828 8.461 -11.125 1 93.38 170 MET B C 1
ATOM 3924 O O . MET B 1 170 ? -9.203 7.297 -11.25 1 93.38 170 MET B O 1
ATOM 3928 N N . LYS B 1 171 ? -9.5 9.453 -11.523 1 93.19 171 LYS B N 1
ATOM 3929 C CA . LYS B 1 171 ? -10.938 9.422 -11.766 1 93.19 171 LYS B CA 1
ATOM 3930 C C . LYS B 1 171 ? -11.258 8.648 -13.047 1 93.19 171 LYS B C 1
ATOM 3932 O O . LYS B 1 171 ? -12.258 7.93 -13.109 1 93.19 171 LYS B O 1
ATOM 3937 N N . LEU B 1 172 ? -10.391 8.781 -14.031 1 94.38 172 LEU B N 1
ATOM 3938 C CA . LEU B 1 172 ? -10.664 8.102 -15.297 1 94.38 172 LEU B CA 1
ATOM 3939 C C . LEU B 1 172 ? -10.141 6.672 -15.266 1 94.38 172 LEU B C 1
ATOM 3941 O O . LEU B 1 172 ? -10.898 5.727 -15.5 1 94.38 172 LEU B O 1
ATOM 3945 N N . GLY B 1 173 ? -8.852 6.516 -14.961 1 95.31 173 GLY B N 1
ATOM 3946 C CA . GLY B 1 173 ? -8.242 5.195 -14.961 1 95.31 173 GLY B CA 1
ATOM 3947 C C . GLY B 1 173 ? -8.867 4.25 -13.945 1 95.31 173 GLY B C 1
ATOM 3948 O O . GLY B 1 173 ? -9.484 3.252 -14.32 1 95.31 173 GLY B O 1
ATOM 3949 N N . ASP B 1 174 ? -8.742 4.566 -12.68 1 96.5 174 ASP B N 1
ATOM 3950 C CA . ASP B 1 174 ? -9.32 3.736 -11.625 1 96.5 174 ASP B CA 1
ATOM 3951 C C . ASP B 1 174 ? -10.844 3.787 -11.664 1 96.5 174 ASP B C 1
ATOM 3953 O O . ASP B 1 174 ? -11.508 2.83 -11.266 1 96.5 174 ASP B O 1
ATOM 3957 N N . GLY B 1 175 ? -11.375 4.941 -12.094 1 96.12 175 GLY B N 1
ATOM 3958 C CA . GLY B 1 175 ? -12.812 4.996 -12.297 1 96.12 175 GLY B CA 1
ATOM 3959 C C . GLY B 1 175 ? -13.32 3.961 -13.281 1 96.12 175 GLY B C 1
ATOM 3960 O O . GLY B 1 175 ? -14.367 3.348 -13.062 1 96.12 175 GLY B O 1
ATOM 3961 N N . LEU B 1 176 ? -12.609 3.807 -14.375 1 97.31 176 LEU B N 1
ATOM 3962 C CA . LEU B 1 176 ? -12.961 2.799 -15.375 1 97.31 176 LEU B CA 1
ATOM 3963 C C . LEU B 1 176 ? -12.898 1.398 -14.773 1 97.31 176 LEU B C 1
ATOM 3965 O O . LEU B 1 176 ? -13.781 0.576 -15.008 1 97.31 176 LEU B O 1
ATOM 3969 N N . PHE B 1 177 ? -11.844 1.118 -14.055 1 98.38 177 PHE B N 1
ATOM 3970 C CA . PHE B 1 177 ? -11.703 -0.174 -13.391 1 98.38 177 PHE B CA 1
ATOM 3971 C C . PHE B 1 177 ? -12.891 -0.451 -12.477 1 98.38 177 PHE B C 1
ATOM 3973 O O . PHE B 1 177 ? -13.477 -1.532 -12.531 1 98.38 177 PHE B O 1
ATOM 3980 N N . LEU B 1 178 ? -13.195 0.513 -11.641 1 98.31 178 LEU B N 1
ATOM 3981 C CA . LEU B 1 178 ? -14.312 0.388 -10.703 1 98.31 178 LEU B CA 1
ATOM 3982 C C . LEU B 1 178 ? -15.625 0.161 -11.445 1 98.31 178 LEU B C 1
ATOM 3984 O O . LEU B 1 178 ? -16.422 -0.69 -11.047 1 98.31 178 LEU B O 1
ATOM 3988 N N . GLN B 1 179 ? -15.852 0.896 -12.469 1 98 179 GLN B N 1
ATOM 3989 C CA . GLN B 1 179 ? -17.062 0.76 -13.273 1 98 179 GLN B CA 1
ATOM 3990 C C . GLN B 1 179 ? -17.188 -0.646 -13.852 1 98 179 GLN B C 1
ATOM 3992 O O . GLN B 1 179 ? -18.266 -1.242 -13.828 1 98 179 GLN B O 1
ATOM 3997 N N . CYS B 1 180 ? -16.109 -1.123 -14.391 1 98.75 180 CYS B N 1
ATOM 3998 C CA . CYS B 1 180 ? -16.094 -2.463 -14.969 1 98.75 180 CYS B CA 1
ATOM 3999 C C . CYS B 1 180 ? -16.422 -3.514 -13.922 1 98.75 180 CYS B C 1
ATOM 4001 O O . CYS B 1 180 ? -17.188 -4.445 -14.18 1 98.75 180 CYS B O 1
ATOM 4003 N N . CYS B 1 181 ? -15.836 -3.408 -12.75 1 98.81 181 CYS B N 1
ATOM 4004 C CA . CYS B 1 181 ? -16.109 -4.34 -11.664 1 98.81 181 CYS B CA 1
ATOM 4005 C C . CYS B 1 181 ? -17.594 -4.309 -11.281 1 98.81 181 CYS B C 1
ATOM 4007 O O . CYS B 1 181 ? -18.203 -5.355 -11.047 1 98.81 181 CYS B O 1
ATOM 4009 N N . GLU B 1 182 ? -18.141 -3.109 -11.203 1 98.62 182 GLU B N 1
ATOM 4010 C CA . GLU B 1 182 ? -19.547 -2.945 -10.859 1 98.62 182 GLU B CA 1
ATOM 4011 C C . GLU B 1 182 ? -20.438 -3.592 -11.906 1 98.62 182 GLU B C 1
ATOM 4013 O O . GLU B 1 182 ? -21.422 -4.27 -11.562 1 98.62 182 GLU B O 1
ATOM 4018 N N . GLU B 1 183 ? -20.141 -3.348 -13.133 1 98.75 183 GLU B N 1
ATOM 4019 C CA . GLU B 1 183 ? -20.922 -3.924 -14.219 1 98.75 183 GLU B CA 1
ATOM 4020 C C . GLU B 1 183 ? -20.906 -5.449 -14.164 1 98.75 183 GLU B C 1
ATOM 4022 O O . GLU B 1 183 ? -21.953 -6.09 -14.289 1 98.75 183 GLU B O 1
ATOM 4027 N N . VAL B 1 184 ? -19.766 -6.008 -13.969 1 98.88 184 VAL B N 1
ATOM 4028 C CA . VAL B 1 184 ? -19.625 -7.461 -13.93 1 98.88 184 VAL B CA 1
ATOM 4029 C C . VAL B 1 184 ? -20.344 -8.016 -12.703 1 98.88 184 VAL B C 1
ATOM 4031 O O . VAL B 1 184 ? -20.938 -9.102 -12.766 1 98.88 184 VAL B O 1
ATOM 4034 N N . SER B 1 185 ? -20.25 -7.293 -11.594 1 98.81 185 SER B N 1
ATOM 4035 C CA . SER B 1 185 ? -20.875 -7.754 -10.352 1 98.81 185 SER B CA 1
ATOM 4036 C C . SER B 1 185 ? -22.359 -8.008 -10.531 1 98.81 185 SER B C 1
ATOM 4038 O O . SER B 1 185 ? -22.938 -8.875 -9.867 1 98.81 185 SER B O 1
ATOM 4040 N N . GLN B 1 186 ? -23.016 -7.348 -11.43 1 98.69 186 GLN B N 1
ATOM 4041 C CA . GLN B 1 186 ? -24.453 -7.477 -11.664 1 98.69 186 GLN B CA 1
ATOM 4042 C C . GLN B 1 186 ? -24.797 -8.859 -12.211 1 98.69 186 GLN B C 1
ATOM 4044 O O . GLN B 1 186 ? -25.938 -9.32 -12.078 1 98.69 186 GLN B O 1
ATOM 4049 N N . LEU B 1 187 ? -23.891 -9.477 -12.82 1 98.5 187 LEU B N 1
ATOM 4050 C CA . LEU B 1 187 ? -24.094 -10.805 -13.391 1 98.5 187 LEU B CA 1
ATOM 4051 C C . LEU B 1 187 ? -23.969 -11.875 -12.312 1 98.5 187 LEU B C 1
ATOM 4053 O O . LEU B 1 187 ? -24.281 -13.047 -12.562 1 98.5 187 LEU B O 1
ATOM 4057 N N . TYR B 1 188 ? -23.562 -11.5 -11.125 1 98.56 188 TYR B N 1
ATOM 4058 C CA . TYR B 1 188 ? -23.359 -12.43 -10.016 1 98.56 188 TYR B CA 1
ATOM 4059 C C . TYR B 1 188 ? -24.125 -11.984 -8.781 1 98.56 188 TYR B C 1
ATOM 4061 O O . TYR B 1 188 ? -23.516 -11.633 -7.758 1 98.56 188 TYR B O 1
ATOM 4069 N N . PRO B 1 189 ? -25.406 -12.109 -8.719 1 97.25 189 PRO B N 1
ATOM 4070 C CA . PRO B 1 189 ? -26.234 -11.531 -7.664 1 97.25 189 PRO B CA 1
ATOM 4071 C C . PRO B 1 189 ? -26.016 -12.203 -6.309 1 97.25 189 PRO B C 1
ATOM 4073 O O . PRO B 1 189 ? -26.359 -11.625 -5.27 1 97.25 189 PRO B O 1
ATOM 4076 N N . LYS B 1 190 ? -25.438 -13.352 -6.281 1 98.06 190 LYS B N 1
ATOM 4077 C CA . LYS B 1 190 ? -25.25 -14.07 -5.023 1 98.06 190 LYS B CA 1
ATOM 4078 C C . LYS B 1 190 ? -23.953 -13.633 -4.332 1 98.06 190 LYS B C 1
ATOM 4080 O O . LYS B 1 190 ? -23.719 -13.992 -3.174 1 98.06 190 LYS B O 1
ATOM 4085 N N . ILE B 1 191 ? -23.094 -12.914 -5.004 1 98.75 191 ILE B N 1
ATOM 4086 C CA . ILE B 1 191 ? -21.859 -12.406 -4.449 1 98.75 191 ILE B CA 1
ATOM 4087 C C . ILE B 1 191 ? -22.016 -10.93 -4.078 1 98.75 191 ILE B C 1
ATOM 4089 O O . ILE B 1 191 ? -22.375 -10.109 -4.926 1 98.75 191 ILE B O 1
ATOM 4093 N N . LYS B 1 192 ? -21.812 -10.617 -2.844 1 98.81 192 LYS B N 1
ATOM 4094 C CA . LYS B 1 192 ? -21.859 -9.227 -2.4 1 98.81 192 LYS B CA 1
ATOM 4095 C C . LYS B 1 192 ? -20.703 -8.422 -3.01 1 98.81 192 LYS B C 1
ATOM 4097 O O . LYS B 1 192 ? -19.547 -8.844 -2.959 1 98.81 192 LYS B O 1
ATOM 4102 N N . PHE B 1 193 ? -21.141 -7.297 -3.65 1 98.75 193 PHE B N 1
ATOM 4103 C CA . PHE B 1 193 ? -20.125 -6.43 -4.234 1 98.75 193 PHE B CA 1
ATOM 4104 C C . PHE B 1 193 ? -19.875 -5.215 -3.35 1 98.75 193 PHE B C 1
ATOM 4106 O O . PHE B 1 193 ? -20.812 -4.535 -2.939 1 98.75 193 PHE B O 1
ATOM 4113 N N . ASN B 1 194 ? -18.562 -4.914 -3.006 1 98.25 194 ASN B N 1
ATOM 4114 C CA . ASN B 1 194 ? -18.094 -3.723 -2.305 1 98.25 194 ASN B CA 1
ATOM 4115 C C . ASN B 1 194 ? -16.969 -3.033 -3.064 1 98.25 194 ASN B C 1
ATOM 4117 O O . ASN B 1 194 ? -16.391 -3.605 -3.998 1 98.25 194 ASN B O 1
ATOM 4121 N N . SER B 1 195 ? -16.734 -1.823 -2.773 1 97.88 195 SER B N 1
ATOM 4122 C CA . SER B 1 195 ? -15.562 -1.104 -3.271 1 97.88 195 SER B CA 1
ATOM 4123 C C . SER B 1 195 ? -14.898 -0.291 -2.166 1 97.88 195 SER B C 1
ATOM 4125 O O . SER B 1 195 ? -15.555 0.128 -1.213 1 97.88 195 SER B O 1
ATOM 4127 N N . MET B 1 196 ? -13.617 -0.116 -2.289 1 96.69 196 MET B N 1
ATOM 4128 C CA . MET B 1 196 ? -12.859 0.612 -1.277 1 96.69 196 MET B CA 1
ATOM 4129 C C . MET B 1 196 ? -11.609 1.239 -1.881 1 96.69 196 MET B C 1
ATOM 4131 O O . MET B 1 196 ? -10.961 0.641 -2.746 1 96.69 196 MET B O 1
ATOM 4135 N N . ILE B 1 197 ? -11.242 2.385 -1.419 1 95.56 197 ILE B N 1
ATOM 4136 C CA . ILE B 1 197 ? -10.008 3.004 -1.888 1 95.56 197 ILE B CA 1
ATOM 4137 C C . ILE B 1 197 ? -8.805 2.309 -1.251 1 95.56 197 ILE B C 1
ATOM 4139 O O . ILE B 1 197 ? -8.859 1.9 -0.089 1 95.56 197 ILE B O 1
ATOM 4143 N N . VAL B 1 198 ? -7.715 2.246 -1.943 1 97.31 198 VAL B N 1
ATOM 4144 C CA . VAL B 1 198 ? -6.59 1.374 -1.633 1 97.31 198 VAL B CA 1
ATOM 4145 C C . VAL B 1 198 ? -5.992 1.763 -0.283 1 97.31 198 VAL B C 1
ATOM 4147 O O . VAL B 1 198 ? -5.621 0.895 0.512 1 97.31 198 VAL B O 1
ATOM 4150 N N . ASP B 1 199 ? -5.832 3.074 0.002 1 95.12 199 ASP B N 1
ATOM 4151 C CA . ASP B 1 199 ? -5.246 3.482 1.275 1 95.12 199 ASP B CA 1
ATOM 4152 C C . ASP B 1 199 ? -6.125 3.049 2.447 1 95.12 199 ASP B C 1
ATOM 4154 O O . ASP B 1 199 ? -5.625 2.521 3.443 1 95.12 199 ASP B O 1
ATOM 4158 N N . ASN B 1 200 ? -7.406 3.27 2.305 1 94.19 200 ASN B N 1
ATOM 4159 C CA . ASN B 1 200 ? -8.32 2.816 3.35 1 94.19 200 ASN B CA 1
ATOM 4160 C C . ASN B 1 200 ? -8.328 1.294 3.467 1 94.19 200 ASN B C 1
ATOM 4162 O O . ASN B 1 200 ? -8.469 0.752 4.562 1 94.19 200 ASN B O 1
ATOM 4166 N N . CYS B 1 201 ? -8.273 0.626 2.371 1 97.31 201 CYS B N 1
ATOM 4167 C CA . CYS B 1 201 ? -8.227 -0.832 2.385 1 97.31 201 CYS B CA 1
ATOM 4168 C C . CYS B 1 201 ? -7.031 -1.334 3.182 1 97.31 201 CYS B C 1
ATOM 4170 O O . CYS B 1 201 ? -7.16 -2.262 3.984 1 97.31 201 CYS B O 1
ATOM 4172 N N . CYS B 1 202 ? -5.914 -0.715 2.963 1 96.75 202 CYS B N 1
ATOM 4173 C CA . CYS B 1 202 ? -4.715 -1.096 3.701 1 96.75 202 CYS B CA 1
ATOM 4174 C C . CYS B 1 202 ? -4.918 -0.913 5.199 1 96.75 202 CYS B C 1
ATOM 4176 O O . CYS B 1 202 ? -4.555 -1.786 5.988 1 96.75 202 CYS B O 1
ATOM 4178 N N . MET B 1 203 ? -5.469 0.187 5.551 1 94.19 203 MET B N 1
ATOM 4179 C CA . MET B 1 203 ? -5.715 0.44 6.969 1 94.19 203 MET B CA 1
ATOM 4180 C C . MET B 1 203 ? -6.66 -0.605 7.551 1 94.19 203 MET B C 1
ATOM 4182 O O . MET B 1 203 ? -6.41 -1.141 8.633 1 94.19 203 MET B O 1
ATOM 4186 N N . GLN B 1 204 ? -7.73 -0.917 6.832 1 94.44 204 GLN B N 1
ATOM 4187 C CA . GLN B 1 204 ? -8.742 -1.855 7.309 1 94.44 204 GLN B CA 1
ATOM 4188 C C . GLN B 1 204 ? -8.18 -3.273 7.383 1 94.44 204 GLN B C 1
ATOM 4190 O O . GLN B 1 204 ? -8.562 -4.051 8.258 1 94.44 204 GLN B O 1
ATOM 4195 N N . LEU B 1 205 ? -7.344 -3.59 6.453 1 96.38 205 LEU B N 1
ATOM 4196 C CA . LEU B 1 205 ? -6.711 -4.902 6.488 1 96.38 205 LEU B CA 1
ATOM 4197 C C . LEU B 1 205 ? -5.914 -5.09 7.777 1 96.38 205 LEU B C 1
ATOM 4199 O O . LEU B 1 205 ? -5.938 -6.164 8.375 1 96.38 205 LEU B O 1
ATOM 4203 N N . VAL B 1 206 ? -5.215 -4.051 8.156 1 93.12 206 VAL B N 1
ATOM 4204 C CA . VAL B 1 206 ? -4.371 -4.125 9.344 1 93.12 206 VAL B CA 1
ATOM 4205 C C . VAL B 1 206 ? -5.246 -4.137 10.594 1 93.12 206 VAL B C 1
ATOM 4207 O O . VAL B 1 206 ? -4.961 -4.859 11.555 1 93.12 206 VAL B O 1
ATOM 4210 N N . ARG B 1 207 ? -6.324 -3.441 10.555 1 88.88 207 ARG B N 1
ATOM 4211 C CA . ARG B 1 207 ? -7.172 -3.285 11.727 1 88.88 207 ARG B CA 1
ATOM 4212 C C . ARG B 1 207 ? -8.117 -4.477 11.891 1 88.88 207 ARG B C 1
ATOM 4214 O O . ARG B 1 207 ? -8.266 -5.012 12.992 1 88.88 207 ARG B O 1
ATOM 4221 N N . ASP B 1 208 ? -8.773 -4.789 10.828 1 91.75 208 ASP B N 1
ATOM 4222 C CA . ASP B 1 208 ? -9.766 -5.859 10.844 1 91.75 208 ASP B CA 1
ATOM 4223 C C . ASP B 1 208 ? -9.82 -6.578 9.5 1 91.75 208 ASP B C 1
ATOM 4225 O O . ASP B 1 208 ? -10.75 -6.383 8.719 1 91.75 208 ASP B O 1
ATOM 4229 N N . PRO B 1 209 ? -8.891 -7.516 9.344 1 95.12 209 PRO B N 1
ATOM 4230 C CA . PRO B 1 209 ? -8.82 -8.203 8.047 1 95.12 209 PRO B CA 1
ATOM 4231 C C . PRO B 1 209 ? -9.992 -9.164 7.828 1 95.12 209 PRO B C 1
ATOM 4233 O O . PRO B 1 209 ? -10.234 -9.586 6.695 1 95.12 209 PRO B O 1
ATOM 4236 N N . TYR B 1 210 ? -10.82 -9.508 8.82 1 96 210 TYR B N 1
ATOM 4237 C CA . TYR B 1 210 ? -11.875 -10.516 8.734 1 96 210 TYR B CA 1
ATOM 4238 C C . TYR B 1 210 ? -13.055 -10 7.926 1 96 210 TYR B C 1
ATOM 4240 O O . TYR B 1 210 ? -13.898 -10.781 7.484 1 96 210 TYR B O 1
ATOM 4248 N N . GLN B 1 211 ? -13.07 -8.742 7.711 1 96.69 211 GLN B N 1
ATOM 4249 C CA . GLN B 1 211 ? -14.188 -8.164 6.965 1 96.69 211 GLN B CA 1
ATOM 4250 C C . GLN B 1 211 ? -14.039 -8.422 5.469 1 96.69 211 GLN B C 1
ATOM 4252 O O . GLN B 1 211 ? -14.984 -8.219 4.699 1 96.69 211 GLN B O 1
ATOM 4257 N N . PHE B 1 212 ? -12.914 -8.93 5.074 1 98.12 212 PHE B N 1
ATOM 4258 C CA . PHE B 1 212 ? -12.656 -9.133 3.654 1 98.12 212 PHE B CA 1
ATOM 4259 C C . PHE B 1 212 ? -12.758 -10.609 3.291 1 98.12 212 PHE B C 1
ATOM 4261 O O . PHE B 1 212 ? -12.461 -11.477 4.113 1 98.12 212 PHE B O 1
ATOM 4268 N N . ASP B 1 213 ? -13.188 -10.883 2.115 1 98.5 213 ASP B N 1
ATOM 4269 C CA . ASP B 1 213 ? -13.273 -12.227 1.545 1 98.5 213 ASP B CA 1
ATOM 4270 C C . ASP B 1 213 ? -12.422 -12.344 0.283 1 98.5 213 ASP B C 1
ATOM 4272 O O . ASP B 1 213 ? -11.281 -12.797 0.341 1 98.5 213 ASP B O 1
ATOM 4276 N N . VAL B 1 214 ? -12.812 -11.695 -0.804 1 98.81 214 VAL B N 1
ATOM 4277 C CA . VAL B 1 214 ? -12.008 -11.594 -2.018 1 98.81 214 VAL B CA 1
ATOM 4278 C C . VAL B 1 214 ? -11.719 -10.133 -2.326 1 98.81 214 VAL B C 1
ATOM 4280 O O . VAL B 1 214 ? -12.641 -9.312 -2.412 1 98.81 214 VAL B O 1
ATOM 4283 N N . LEU B 1 215 ? -10.469 -9.82 -2.441 1 98.88 215 LEU B N 1
ATOM 4284 C CA . LEU B 1 215 ? -10.062 -8.492 -2.885 1 98.88 215 LEU B CA 1
ATOM 4285 C C . LEU B 1 215 ? -9.688 -8.5 -4.363 1 98.88 215 LEU B C 1
ATOM 4287 O O . LEU B 1 215 ? -8.859 -9.312 -4.789 1 98.88 215 LEU B O 1
ATOM 4291 N N . LEU B 1 216 ? -10.344 -7.676 -5.148 1 98.94 216 LEU B N 1
ATOM 4292 C CA . LEU B 1 216 ? -10.078 -7.516 -6.574 1 98.94 216 LEU B CA 1
ATOM 4293 C C . LEU B 1 216 ? -9.367 -6.195 -6.855 1 98.94 216 LEU B C 1
ATOM 4295 O O . LEU B 1 216 ? -9.867 -5.125 -6.508 1 98.94 216 LEU B O 1
ATOM 4299 N N . THR B 1 217 ? -8.172 -6.324 -7.492 1 98.88 217 THR B N 1
ATOM 4300 C CA . THR B 1 217 ? -7.336 -5.133 -7.547 1 98.88 217 THR B CA 1
ATOM 4301 C C . THR B 1 217 ? -6.664 -5.008 -8.914 1 98.88 217 THR B C 1
ATOM 4303 O O . THR B 1 217 ? -6.441 -6.012 -9.594 1 98.88 217 THR B O 1
ATOM 4306 N N . PRO B 1 218 ? -6.332 -3.715 -9.289 1 98.25 218 PRO B N 1
ATOM 4307 C CA . PRO B 1 218 ? -5.336 -3.551 -10.352 1 98.25 218 PRO B CA 1
ATOM 4308 C C . PRO B 1 218 ? -3.939 -4.008 -9.93 1 98.25 218 PRO B C 1
ATOM 4310 O O . PRO B 1 218 ? -3.742 -4.41 -8.781 1 98.25 218 PRO B O 1
ATOM 4313 N N . ASN B 1 219 ? -2.984 -3.896 -10.773 1 97.06 219 ASN B N 1
ATOM 4314 C CA . ASN B 1 219 ? -1.668 -4.52 -10.68 1 97.06 219 ASN B CA 1
ATOM 4315 C C . ASN B 1 219 ? -0.906 -4.031 -9.453 1 97.06 219 ASN B C 1
ATOM 4317 O O . ASN B 1 219 ? -0.673 -4.797 -8.516 1 97.06 219 ASN B O 1
ATOM 4321 N N . LEU B 1 220 ? -0.651 -2.766 -9.359 1 97.06 220 LEU B N 1
ATOM 4322 C CA . LEU B 1 220 ? 0.171 -2.221 -8.289 1 97.06 220 LEU B CA 1
ATOM 4323 C C . LEU B 1 220 ? -0.517 -2.393 -6.934 1 97.06 220 LEU B C 1
ATOM 4325 O O . LEU B 1 220 ? 0.125 -2.762 -5.949 1 97.06 220 LEU B O 1
ATOM 4329 N N . TYR B 1 221 ? -1.808 -2.117 -6.875 1 98.25 221 TYR B N 1
ATOM 4330 C CA . TYR B 1 221 ? -2.545 -2.215 -5.617 1 98.25 221 TYR B CA 1
ATOM 4331 C C . TYR B 1 221 ? -2.539 -3.646 -5.094 1 98.25 221 TYR B C 1
ATOM 4333 O O . TYR B 1 221 ? -2.361 -3.871 -3.893 1 98.25 221 TYR B O 1
ATOM 4341 N N . GLY B 1 222 ? -2.695 -4.535 -6.016 1 97.69 222 GLY B N 1
ATOM 4342 C CA . GLY B 1 222 ? -2.652 -5.934 -5.617 1 97.69 222 GLY B CA 1
ATOM 4343 C C . GLY B 1 222 ? -1.307 -6.352 -5.051 1 97.69 222 GLY B C 1
ATOM 4344 O O . GLY B 1 222 ? -1.243 -7.117 -4.086 1 97.69 222 GLY B O 1
ATOM 4345 N N . ASN B 1 223 ? -0.289 -5.887 -5.688 1 96 223 ASN B N 1
ATOM 4346 C CA . ASN B 1 223 ? 1.051 -6.18 -5.188 1 96 223 ASN B CA 1
ATOM 4347 C C . ASN B 1 223 ? 1.244 -5.66 -3.764 1 96 223 ASN B C 1
ATOM 4349 O O . ASN B 1 223 ? 1.825 -6.348 -2.924 1 96 223 ASN B O 1
ATOM 4353 N N . VAL B 1 224 ? 0.77 -4.535 -3.516 1 97.25 224 VAL B N 1
ATOM 4354 C CA . VAL B 1 224 ? 0.876 -3.938 -2.189 1 97.25 224 VAL B CA 1
ATOM 4355 C C . VAL B 1 224 ? 0.036 -4.734 -1.194 1 97.25 224 VAL B C 1
ATOM 4357 O O . VAL B 1 224 ? 0.523 -5.117 -0.129 1 97.25 224 VAL B O 1
ATOM 4360 N N . LEU B 1 225 ? -1.171 -5.043 -1.554 1 97.75 225 LEU B N 1
ATOM 4361 C CA . LEU B 1 225 ? -2.109 -5.691 -0.645 1 97.75 225 LEU B CA 1
ATOM 4362 C C . LEU B 1 225 ? -1.675 -7.125 -0.345 1 97.75 225 LEU B C 1
ATOM 4364 O O . LEU B 1 225 ? -1.834 -7.602 0.78 1 97.75 225 LEU B O 1
ATOM 4368 N N . ASP B 1 226 ? -1.146 -7.832 -1.337 1 95.75 226 ASP B N 1
ATOM 4369 C CA . ASP B 1 226 ? -0.656 -9.188 -1.108 1 95.75 226 ASP B CA 1
ATOM 4370 C C . ASP B 1 226 ? 0.415 -9.211 -0.02 1 95.75 226 ASP B C 1
ATOM 4372 O O . ASP B 1 226 ? 0.458 -10.133 0.798 1 95.75 226 ASP B O 1
ATOM 4376 N N . HIS B 1 227 ? 1.203 -8.195 -0.06 1 95.81 227 HIS B N 1
ATOM 4377 C CA . HIS B 1 227 ? 2.297 -8.141 0.904 1 95.81 227 HIS B CA 1
ATOM 4378 C C . HIS B 1 227 ? 1.796 -7.727 2.283 1 95.81 227 HIS B C 1
ATOM 4380 O O . HIS B 1 227 ? 2.311 -8.195 3.301 1 95.81 227 HIS B O 1
ATOM 4386 N N . VAL B 1 228 ? 0.796 -6.816 2.307 1 96.38 228 VAL B N 1
ATOM 4387 C CA . VAL B 1 228 ? 0.186 -6.465 3.584 1 96.38 228 VAL B CA 1
ATOM 4388 C C . VAL B 1 228 ? -0.428 -7.707 4.223 1 96.38 228 VAL B C 1
ATOM 4390 O O . VAL B 1 228 ? -0.147 -8.023 5.383 1 96.38 228 VAL B O 1
ATOM 4393 N N . VAL B 1 229 ? -1.177 -8.492 3.471 1 95.31 229 VAL B N 1
ATOM 4394 C CA . VAL B 1 229 ? -1.892 -9.641 4.012 1 95.31 229 VAL B CA 1
ATOM 4395 C C . VAL B 1 229 ? -0.899 -10.742 4.371 1 95.31 229 VAL B C 1
ATOM 4397 O O . VAL B 1 229 ? -1.082 -11.453 5.367 1 95.31 229 VAL B O 1
ATOM 4400 N N . ALA B 1 230 ? 0.114 -10.898 3.521 1 92.44 230 ALA B N 1
ATOM 4401 C CA . ALA B 1 230 ? 1.162 -11.859 3.859 1 92.44 230 ALA B CA 1
ATOM 4402 C C . ALA B 1 230 ? 1.772 -11.547 5.223 1 92.44 230 ALA B C 1
ATOM 4404 O O . ALA B 1 230 ? 2.045 -12.453 6.012 1 92.44 230 ALA B O 1
ATOM 4405 N N . GLY B 1 231 ? 1.976 -10.266 5.48 1 91.06 231 GLY B N 1
ATOM 4406 C CA . GLY B 1 231 ? 2.49 -9.867 6.781 1 91.06 231 GLY B CA 1
ATOM 4407 C C . GLY B 1 231 ? 1.568 -10.234 7.926 1 91.06 231 GLY B C 1
ATOM 4408 O O . GLY B 1 231 ? 2.031 -10.539 9.023 1 91.06 231 GLY B O 1
ATOM 4409 N N . LEU B 1 232 ? 0.324 -10.258 7.66 1 91.06 232 LEU B N 1
ATOM 4410 C CA . LEU B 1 232 ? -0.674 -10.539 8.688 1 91.06 232 LEU B CA 1
ATOM 4411 C C . LEU B 1 232 ? -0.688 -12.016 9.047 1 91.06 232 LEU B C 1
ATOM 4413 O O . LEU B 1 232 ? -1.024 -12.383 10.18 1 91.06 232 LEU B O 1
ATOM 4417 N N . VAL B 1 233 ? -0.318 -12.891 8.125 1 88.75 233 VAL B N 1
ATOM 4418 C CA . VAL B 1 233 ? -0.504 -14.312 8.367 1 88.75 233 VAL B CA 1
ATOM 4419 C C . VAL B 1 233 ? 0.848 -14.977 8.625 1 88.75 233 VAL B C 1
ATOM 4421 O O . VAL B 1 233 ? 0.941 -16.203 8.711 1 88.75 233 VAL B O 1
ATOM 4424 N N . GLY B 1 234 ? 1.848 -14.227 8.648 1 82.94 234 GLY B N 1
ATOM 4425 C CA . GLY B 1 234 ? 3.109 -14.828 9.047 1 82.94 234 GLY B CA 1
ATOM 4426 C C . GLY B 1 234 ? 4.258 -14.477 8.125 1 82.94 234 GLY B C 1
ATOM 4427 O O . GLY B 1 234 ? 5.414 -14.805 8.398 1 82.94 234 GLY B O 1
ATOM 4428 N N . GLY B 1 235 ? 3.965 -13.922 7 1 85.31 235 GLY B N 1
ATOM 4429 C CA . GLY B 1 235 ? 5.02 -13.469 6.105 1 85.31 235 GLY B CA 1
ATOM 4430 C C . GLY B 1 235 ? 4.969 -14.125 4.738 1 85.31 235 GLY B C 1
ATOM 4431 O O . GLY B 1 235 ? 4.031 -14.867 4.438 1 85.31 235 GLY B O 1
ATOM 4432 N N . ALA B 1 236 ? 6.039 -13.859 3.959 1 84.56 236 ALA B N 1
ATOM 4433 C CA . ALA B 1 236 ? 6.102 -14.328 2.578 1 84.56 236 ALA B CA 1
ATOM 4434 C C . ALA B 1 236 ? 6.281 -15.844 2.523 1 84.56 236 ALA B C 1
ATOM 4436 O O . ALA B 1 236 ? 5.891 -16.484 1.547 1 84.56 236 ALA B O 1
ATOM 4437 N N . GLY B 1 237 ? 6.703 -16.438 3.531 1 83.5 237 GLY B N 1
ATOM 4438 C CA . GLY B 1 237 ? 7.059 -17.844 3.541 1 83.5 237 GLY B CA 1
ATOM 4439 C C . GLY B 1 237 ? 5.863 -18.766 3.717 1 83.5 237 GLY B C 1
ATOM 4440 O O . GLY B 1 237 ? 5.996 -19.984 3.637 1 83.5 237 GLY B O 1
ATOM 4441 N N . VAL B 1 238 ? 4.676 -18.203 3.789 1 86 238 VAL B N 1
ATOM 4442 C CA . VAL B 1 238 ? 3.57 -19.109 4.094 1 86 238 VAL B CA 1
ATOM 4443 C C . VAL B 1 238 ? 2.404 -18.844 3.145 1 86 238 VAL B C 1
ATOM 4445 O O . VAL B 1 238 ? 1.344 -19.453 3.264 1 86 238 VAL B O 1
ATOM 4448 N N . VAL B 1 239 ? 2.559 -18 2.244 1 91.12 239 VAL B N 1
ATOM 4449 C CA . VAL B 1 239 ? 1.444 -17.594 1.399 1 91.12 239 VAL B CA 1
ATOM 4450 C C . VAL B 1 239 ? 1.664 -18.078 -0.028 1 91.12 239 VAL B C 1
ATOM 4452 O O . VAL B 1 239 ? 2.541 -17.578 -0.737 1 91.12 239 VAL B O 1
ATOM 4455 N N . PRO B 1 240 ? 0.87 -19.016 -0.512 1 93.44 240 PRO B N 1
ATOM 4456 C CA . PRO B 1 240 ? 0.997 -19.484 -1.894 1 93.44 240 PRO B CA 1
ATOM 4457 C C . PRO B 1 240 ? 0.32 -18.547 -2.896 1 93.44 240 PRO B C 1
ATOM 4459 O O . PRO B 1 240 ? -0.518 -17.719 -2.516 1 93.44 240 PRO B O 1
ATOM 4462 N N . GLY B 1 241 ? 0.719 -18.641 -4.152 1 95.75 241 GLY B N 1
ATOM 4463 C CA . GLY B 1 241 ? 0.156 -17.844 -5.227 1 95.75 241 GLY B CA 1
ATOM 4464 C C . GLY B 1 241 ? 0.073 -18.578 -6.547 1 95.75 241 GLY B C 1
ATOM 4465 O O . GLY B 1 241 ? 0.677 -19.641 -6.707 1 95.75 241 GLY B O 1
ATOM 4466 N N . GLU B 1 242 ? -0.766 -18.078 -7.41 1 96.81 242 GLU B N 1
ATOM 4467 C CA . GLU B 1 242 ? -0.997 -18.641 -8.734 1 96.81 242 GLU B CA 1
ATOM 4468 C C . GLU B 1 242 ? -1.334 -17.547 -9.75 1 96.81 242 GLU B C 1
ATOM 4470 O O . GLU B 1 242 ? -1.972 -16.547 -9.406 1 96.81 242 GLU B O 1
ATOM 4475 N N . SER B 1 243 ? -0.85 -17.734 -10.914 1 97.81 243 SER B N 1
ATOM 4476 C CA . SER B 1 243 ? -1.187 -16.859 -12.031 1 97.81 243 SER B CA 1
ATOM 4477 C C . SER B 1 243 ? -1.811 -17.625 -13.18 1 97.81 243 SER B C 1
ATOM 4479 O O . SER B 1 243 ? -1.312 -18.688 -13.562 1 97.81 243 SER B O 1
ATOM 4481 N N . TYR B 1 244 ? -2.869 -17.047 -13.711 1 97.88 244 TYR B N 1
ATOM 4482 C CA . TYR B 1 244 ? -3.627 -17.766 -14.727 1 97.88 244 TYR B CA 1
ATOM 4483 C C . TYR B 1 244 ? -3.736 -16.953 -16.016 1 97.88 244 TYR B C 1
ATOM 4485 O O . TYR B 1 244 ? -3.77 -15.727 -15.969 1 97.88 244 TYR B O 1
ATOM 4493 N N . SER B 1 245 ? -3.674 -17.625 -17.125 1 97.19 245 SER B N 1
ATOM 4494 C CA . SER B 1 245 ? -4.195 -17.188 -18.422 1 97.19 245 SER B CA 1
ATOM 4495 C C . SER B 1 245 ? -5.293 -18.109 -18.922 1 97.19 245 SER B C 1
ATOM 4497 O O . SER B 1 245 ? -5.754 -18.984 -18.188 1 97.19 245 SER B O 1
ATOM 4499 N N . ALA B 1 246 ? -5.793 -17.781 -20.094 1 94.69 246 ALA B N 1
ATOM 4500 C CA . ALA B 1 246 ? -6.762 -18.703 -20.688 1 94.69 246 ALA B CA 1
ATOM 4501 C C . ALA B 1 246 ? -6.145 -20.078 -20.938 1 94.69 246 ALA B C 1
ATOM 4503 O O . ALA B 1 246 ? -6.832 -21.094 -20.859 1 94.69 246 ALA B O 1
ATOM 4504 N N . ASP B 1 247 ? -4.805 -20.125 -21.062 1 94.88 247 ASP B N 1
ATOM 4505 C CA . ASP B 1 247 ? -4.184 -21.344 -21.547 1 94.88 247 ASP B CA 1
ATOM 4506 C C . ASP B 1 247 ? -3.156 -21.875 -20.562 1 94.88 247 ASP B C 1
ATOM 4508 O O . ASP B 1 247 ? -2.766 -23.047 -20.625 1 94.88 247 ASP B O 1
ATOM 4512 N N . TYR B 1 248 ? -2.715 -21.031 -19.703 1 96.81 248 TYR B N 1
ATOM 4513 C CA . TYR B 1 248 ? -1.58 -21.406 -18.859 1 96.81 248 TYR B CA 1
ATOM 4514 C C . TYR B 1 248 ? -1.889 -21.188 -17.391 1 96.81 248 TYR B C 1
ATOM 4516 O O . TYR B 1 248 ? -2.742 -20.375 -17.047 1 96.81 248 TYR B O 1
ATOM 4524 N N . ALA B 1 249 ? -1.256 -21.938 -16.5 1 97.25 249 ALA B N 1
ATOM 4525 C CA . ALA B 1 249 ? -1.238 -21.734 -15.062 1 97.25 249 ALA B CA 1
ATOM 4526 C C . ALA B 1 249 ? 0.187 -21.781 -14.516 1 97.25 249 ALA B C 1
ATOM 4528 O O . ALA B 1 249 ? 0.938 -22.719 -14.812 1 97.25 249 ALA B O 1
ATOM 4529 N N . VAL B 1 250 ? 0.525 -20.734 -13.82 1 97.5 250 VAL B N 1
ATOM 4530 C CA . VAL B 1 250 ? 1.854 -20.688 -13.219 1 97.5 250 VAL B CA 1
ATOM 4531 C C . VAL B 1 250 ? 1.732 -20.547 -11.703 1 97.5 250 VAL B C 1
ATOM 4533 O O . VAL B 1 250 ? 1.048 -19.656 -11.211 1 97.5 250 VAL B O 1
ATOM 4536 N N . PHE B 1 251 ? 2.385 -21.422 -11.023 1 96.44 251 PHE B N 1
ATOM 4537 C CA . PHE B 1 251 ? 2.326 -21.469 -9.57 1 96.44 251 PHE B CA 1
ATOM 4538 C C . PHE B 1 251 ? 3.6 -20.891 -8.953 1 96.44 251 PHE B C 1
ATOM 4540 O O . PHE B 1 251 ? 4.703 -21.312 -9.312 1 96.44 251 PHE B O 1
ATOM 4547 N N . GLU B 1 252 ? 3.436 -19.938 -8.117 1 96.12 252 GLU B N 1
ATOM 4548 C CA . GLU B 1 252 ? 4.531 -19.266 -7.43 1 96.12 252 GLU B CA 1
ATOM 4549 C C . GLU B 1 252 ? 4.09 -18.75 -6.066 1 96.12 252 GLU B C 1
ATOM 4551 O O . GLU B 1 252 ? 2.891 -18.656 -5.789 1 96.12 252 GLU B O 1
ATOM 4556 N N . THR B 1 253 ? 5.047 -18.453 -5.203 1 94 253 THR B N 1
ATOM 4557 C CA . THR B 1 253 ? 4.68 -17.906 -3.898 1 94 253 THR B CA 1
ATOM 4558 C C . THR B 1 253 ? 3.891 -16.609 -4.047 1 94 253 THR B C 1
ATOM 4560 O O . THR B 1 253 ? 4.062 -15.891 -5.031 1 94 253 THR B O 1
ATOM 4563 N N . GLY B 1 254 ? 3.025 -16.344 -3.117 1 91.94 254 GLY B N 1
ATOM 4564 C CA . GLY B 1 254 ? 2.121 -15.211 -3.193 1 91.94 254 GLY B CA 1
ATOM 4565 C C . GLY B 1 254 ? 2.816 -13.883 -2.975 1 91.94 254 GLY B C 1
ATOM 4566 O O . GLY B 1 254 ? 2.527 -12.906 -3.666 1 91.94 254 GLY B O 1
ATOM 4567 N N . ALA B 1 255 ? 3.49 -13.773 -1.918 1 83 255 ALA B N 1
ATOM 4568 C CA . ALA B 1 255 ? 4.324 -12.602 -1.665 1 83 255 ALA B CA 1
ATOM 4569 C C . ALA B 1 255 ? 5.773 -12.859 -2.061 1 83 255 ALA B C 1
ATOM 4571 O O . ALA B 1 255 ? 6.527 -13.484 -1.309 1 83 255 ALA B O 1
ATOM 4572 N N . ARG B 1 256 ? 6.105 -12.336 -3.16 1 76.62 256 ARG B N 1
ATOM 4573 C CA . ARG B 1 256 ? 7.387 -12.68 -3.771 1 76.62 256 ARG B CA 1
ATOM 4574 C C . ARG B 1 256 ? 8.516 -11.852 -3.168 1 76.62 256 ARG B C 1
ATOM 4576 O O . ARG B 1 256 ? 8.484 -10.617 -3.213 1 76.62 256 ARG B O 1
ATOM 4583 N N . HIS B 1 257 ? 9.352 -12.5 -2.508 1 75.69 257 HIS B N 1
ATOM 4584 C CA . HIS B 1 257 ? 10.539 -11.922 -1.891 1 75.69 257 HIS B CA 1
ATOM 4585 C C . HIS B 1 257 ? 11.742 -12.844 -2.055 1 75.69 257 HIS B C 1
ATOM 4587 O O . HIS B 1 257 ? 11.672 -14.031 -1.728 1 75.69 257 HIS B O 1
ATOM 4593 N N . PRO B 1 258 ? 12.82 -12.297 -2.551 1 73.19 258 PRO B N 1
ATOM 4594 C CA . PRO B 1 258 ? 13.977 -13.164 -2.797 1 73.19 258 PRO B CA 1
ATOM 4595 C C . PRO B 1 258 ? 14.672 -13.602 -1.509 1 73.19 258 PRO B C 1
ATOM 4597 O O . PRO B 1 258 ? 15.344 -14.633 -1.483 1 73.19 258 PRO B O 1
ATOM 4600 N N . PHE B 1 259 ? 14.461 -12.898 -0.477 1 74.94 259 PHE B N 1
ATOM 4601 C CA . PHE B 1 259 ? 15.094 -13.188 0.805 1 74.94 259 PHE B CA 1
ATOM 4602 C C . PHE B 1 259 ? 16.562 -13.523 0.616 1 74.94 259 PHE B C 1
ATOM 4604 O O . PHE B 1 259 ? 17.031 -14.57 1.08 1 74.94 259 PHE B O 1
ATOM 4611 N N . ALA B 1 260 ? 17.25 -12.688 -0.051 1 75.12 260 ALA B N 1
ATOM 4612 C CA . ALA B 1 260 ? 18.625 -12.914 -0.505 1 75.12 260 ALA B CA 1
ATOM 4613 C C . ALA B 1 260 ? 19.547 -13.219 0.67 1 75.12 260 ALA B C 1
ATOM 4615 O O . ALA B 1 260 ? 20.453 -14.039 0.553 1 75.12 260 ALA B O 1
ATOM 4616 N N . GLN B 1 261 ? 19.25 -12.711 1.794 1 77.81 261 GLN B N 1
ATOM 4617 C CA . GLN B 1 261 ? 20.125 -12.852 2.957 1 77.81 261 GLN B CA 1
ATOM 4618 C C . GLN B 1 261 ? 20.047 -14.266 3.525 1 77.81 261 GLN B C 1
ATOM 4620 O O . GLN B 1 261 ? 20.906 -14.672 4.309 1 77.81 261 GLN B O 1
ATOM 4625 N N . ALA B 1 262 ? 19.109 -14.961 3.084 1 82.44 262 ALA B N 1
ATOM 4626 C CA . ALA B 1 262 ? 18.906 -16.297 3.629 1 82.44 262 ALA B CA 1
ATOM 4627 C C . ALA B 1 262 ? 19.531 -17.359 2.715 1 82.44 262 ALA B C 1
ATOM 4629 O O . ALA B 1 262 ? 19.578 -18.531 3.068 1 82.44 262 ALA B O 1
ATOM 4630 N N . VAL B 1 263 ? 20.125 -16.922 1.609 1 85.31 263 VAL B N 1
ATOM 4631 C CA . VAL B 1 263 ? 20.656 -17.859 0.634 1 85.31 263 VAL B CA 1
ATOM 4632 C C . VAL B 1 263 ? 21.781 -18.672 1.259 1 85.31 263 VAL B C 1
ATOM 4634 O O . VAL B 1 263 ? 22.703 -18.109 1.858 1 85.31 263 VAL B O 1
ATOM 4637 N N . GLY B 1 264 ? 21.641 -19.922 1.2 1 85.94 264 GLY B N 1
ATOM 4638 C CA . GLY B 1 264 ? 22.703 -20.812 1.655 1 85.94 264 GLY B CA 1
ATOM 4639 C C . GLY B 1 264 ? 22.688 -21.016 3.158 1 85.94 264 GLY B C 1
ATOM 4640 O O . GLY B 1 264 ? 23.547 -21.719 3.691 1 85.94 264 GLY B O 1
ATOM 4641 N N . ARG B 1 265 ? 21.703 -20.531 3.822 1 89.19 265 ARG B N 1
ATOM 4642 C CA . ARG B 1 265 ? 21.719 -20.594 5.281 1 89.19 265 ARG B CA 1
ATOM 4643 C C . ARG B 1 265 ? 20.734 -21.625 5.801 1 89.19 265 ARG B C 1
ATOM 4645 O O . ARG B 1 265 ? 20.688 -21.906 7 1 89.19 265 ARG B O 1
ATOM 4652 N N . ASN B 1 266 ? 20 -22.203 4.984 1 91.44 266 ASN B N 1
ATOM 4653 C CA . ASN B 1 266 ? 19.094 -23.281 5.359 1 91.44 266 ASN B CA 1
ATOM 4654 C C . ASN B 1 266 ? 18.062 -22.812 6.395 1 91.44 266 ASN B C 1
ATOM 4656 O O . ASN B 1 266 ? 17.797 -23.531 7.363 1 91.44 266 ASN B O 1
ATOM 4660 N N . ILE B 1 267 ? 17.531 -21.594 6.188 1 88.56 267 ILE B N 1
ATOM 4661 C CA . ILE B 1 267 ? 16.609 -21.047 7.188 1 88.56 267 ILE B CA 1
ATOM 4662 C C . ILE B 1 267 ? 15.281 -20.672 6.531 1 88.56 267 ILE B C 1
ATOM 4664 O O . ILE B 1 267 ? 14.328 -20.312 7.219 1 88.56 267 ILE B O 1
ATOM 4668 N N . ALA B 1 268 ? 15.188 -20.734 5.227 1 88.19 268 ALA B N 1
ATOM 4669 C CA . ALA B 1 268 ? 13.984 -20.328 4.516 1 88.19 268 ALA B CA 1
ATOM 4670 C C . ALA B 1 268 ? 12.836 -21.297 4.777 1 88.19 268 ALA B C 1
ATOM 4672 O O . ALA B 1 268 ? 13 -22.516 4.66 1 88.19 268 ALA B O 1
ATOM 4673 N N . ASN B 1 269 ? 11.711 -20.797 5.164 1 86.75 269 ASN B N 1
ATOM 4674 C CA . ASN B 1 269 ? 10.516 -21.609 5.355 1 86.75 269 ASN B CA 1
ATOM 4675 C C . ASN B 1 269 ? 9.938 -22.078 4.02 1 86.75 269 ASN B C 1
ATOM 4677 O O . ASN B 1 269 ? 9.523 -21.266 3.197 1 86.75 269 ASN B O 1
ATOM 4681 N N . PRO B 1 270 ? 9.867 -23.359 3.822 1 89.81 270 PRO B N 1
ATOM 4682 C CA . PRO B 1 270 ? 9.43 -23.844 2.512 1 89.81 270 PRO B CA 1
ATOM 4683 C C . PRO B 1 270 ? 7.914 -23.984 2.408 1 89.81 270 PRO B C 1
ATOM 4685 O O . PRO B 1 270 ? 7.402 -24.438 1.382 1 89.81 270 PRO B O 1
ATOM 4688 N N . THR B 1 271 ? 7.172 -23.562 3.381 1 86.88 271 THR B N 1
ATOM 4689 C CA . THR B 1 271 ? 5.738 -23.812 3.477 1 86.88 271 THR B CA 1
ATOM 4690 C C . THR B 1 271 ? 5.008 -23.234 2.271 1 86.88 271 THR B C 1
ATOM 4692 O O . THR B 1 271 ? 4.199 -23.906 1.638 1 86.88 271 THR B O 1
ATOM 4695 N N . ALA B 1 272 ? 5.289 -21.984 1.971 1 90.12 272 ALA B N 1
ATOM 4696 C CA . ALA B 1 272 ? 4.598 -21.344 0.858 1 90.12 272 ALA B CA 1
ATOM 4697 C C . ALA B 1 272 ? 4.84 -22.094 -0.449 1 90.12 272 ALA B C 1
ATOM 4699 O O . ALA B 1 272 ? 3.916 -22.281 -1.244 1 90.12 272 ALA B O 1
ATOM 4700 N N . MET B 1 273 ? 6.055 -22.531 -0.68 1 92.06 273 MET B N 1
ATOM 4701 C CA . MET B 1 273 ? 6.398 -23.203 -1.926 1 92.06 273 MET B CA 1
ATOM 4702 C C . MET B 1 273 ? 5.777 -24.594 -1.977 1 92.06 273 MET B C 1
ATOM 4704 O O . MET B 1 273 ? 5.344 -25.047 -3.039 1 92.06 273 MET B O 1
ATOM 4708 N N . LEU B 1 274 ? 5.754 -25.266 -0.887 1 89.88 274 LEU B N 1
ATOM 4709 C CA . LEU B 1 274 ? 5.125 -26.578 -0.826 1 89.88 274 LEU B CA 1
ATOM 4710 C C . LEU B 1 274 ? 3.623 -26.469 -1.069 1 89.88 274 LEU B C 1
ATOM 4712 O O . LEU B 1 274 ? 3.043 -27.312 -1.773 1 89.88 274 LEU B O 1
ATOM 4716 N N . LEU B 1 275 ? 3.041 -25.453 -0.445 1 88.62 275 LEU B N 1
ATOM 4717 C CA . LEU B 1 275 ? 1.619 -25.234 -0.68 1 88.62 275 LEU B CA 1
ATOM 4718 C C . LEU B 1 275 ? 1.355 -24.906 -2.146 1 88.62 275 LEU B C 1
ATOM 4720 O O . LEU B 1 275 ? 0.364 -25.359 -2.719 1 88.62 275 LEU B O 1
ATOM 4724 N N . THR B 1 276 ? 2.217 -24.109 -2.695 1 92.81 276 THR B N 1
ATOM 4725 C CA . THR B 1 276 ? 2.146 -23.766 -4.113 1 92.81 276 THR B CA 1
ATOM 4726 C C . THR B 1 276 ? 2.229 -25.016 -4.977 1 92.81 276 THR B C 1
ATOM 4728 O O . THR B 1 276 ? 1.475 -25.172 -5.941 1 92.81 276 THR B O 1
ATOM 4731 N N . ALA B 1 277 ? 3.088 -25.891 -4.652 1 91.94 277 ALA B N 1
ATOM 4732 C CA . ALA B 1 277 ? 3.238 -27.141 -5.371 1 91.94 277 ALA B CA 1
ATOM 4733 C C . ALA B 1 277 ? 1.989 -28.016 -5.23 1 91.94 277 ALA B C 1
ATOM 4735 O O . ALA B 1 277 ? 1.569 -28.672 -6.184 1 91.94 277 ALA B O 1
ATOM 4736 N N . ALA B 1 278 ? 1.46 -28.016 -4.047 1 87.25 278 ALA B N 1
ATOM 4737 C CA . ALA B 1 278 ? 0.22 -28.75 -3.822 1 87.25 278 ALA B CA 1
ATOM 4738 C C . ALA B 1 278 ? -0.906 -28.219 -4.699 1 87.25 278 ALA B C 1
ATOM 4740 O O . ALA B 1 278 ? -1.683 -28.984 -5.27 1 87.25 278 ALA B O 1
ATOM 4741 N N . ASN B 1 279 ? -0.995 -26.922 -4.758 1 89.69 279 ASN B N 1
ATOM 4742 C CA . ASN B 1 279 ? -1.994 -26.297 -5.621 1 89.69 279 ASN B CA 1
ATOM 4743 C C . ASN B 1 279 ? -1.785 -26.672 -7.086 1 89.69 279 ASN B C 1
ATOM 4745 O O . ASN B 1 279 ? -2.752 -26.844 -7.832 1 89.69 279 ASN B O 1
ATOM 4749 N N . MET B 1 280 ? -0.542 -26.719 -7.5 1 92.69 280 MET B N 1
ATOM 4750 C CA . MET B 1 280 ? -0.215 -27.125 -8.859 1 92.69 280 MET B CA 1
ATOM 4751 C C . MET B 1 280 ? -0.705 -28.547 -9.141 1 92.69 280 MET B C 1
ATOM 4753 O O . MET B 1 280 ? -1.289 -28.812 -10.188 1 92.69 280 MET B O 1
ATOM 4757 N N . LEU B 1 281 ? -0.518 -29.422 -8.203 1 88.69 281 LEU B N 1
ATOM 4758 C CA . LEU B 1 281 ? -0.973 -30.797 -8.359 1 88.69 281 LEU B CA 1
ATOM 4759 C C . LEU B 1 281 ? -2.494 -30.859 -8.453 1 88.69 281 LEU B C 1
ATOM 4761 O O . LEU B 1 281 ? -3.039 -31.656 -9.227 1 88.69 281 LEU B O 1
ATOM 4765 N N . HIS B 1 282 ? -3.113 -30.078 -7.617 1 86.38 282 HIS B N 1
ATOM 4766 C CA . HIS B 1 282 ? -4.566 -30 -7.695 1 86.38 282 HIS B CA 1
ATOM 4767 C C . HIS B 1 282 ? -5.027 -29.562 -9.078 1 86.38 282 HIS B C 1
ATOM 4769 O O . HIS B 1 282 ? -6.004 -30.094 -9.609 1 86.38 282 HIS B O 1
ATOM 4775 N N . HIS B 1 283 ? -4.387 -28.625 -9.586 1 88.69 283 HIS B N 1
ATOM 4776 C CA . HIS B 1 283 ? -4.699 -28.125 -10.922 1 88.69 283 HIS B CA 1
ATOM 4777 C C . HIS B 1 283 ? -4.52 -29.203 -11.977 1 88.69 283 HIS B C 1
ATOM 4779 O O . HIS B 1 283 ? -5.277 -29.266 -12.953 1 88.69 283 HIS B O 1
ATOM 4785 N N . LEU B 1 284 ? -3.555 -30.016 -11.852 1 87.62 284 LEU B N 1
ATOM 4786 C CA . LEU B 1 284 ? -3.24 -31.078 -12.797 1 87.62 284 LEU B CA 1
ATOM 4787 C C . LEU B 1 284 ? -4.145 -32.281 -12.578 1 87.62 284 LEU B C 1
ATOM 4789 O O . LEU B 1 284 ? -4.059 -33.281 -13.312 1 87.62 284 LEU B O 1
ATOM 4793 N N . LYS B 1 285 ? -5.207 -32.188 -11.719 1 76.12 285 LYS B N 1
ATOM 4794 C CA . LYS B 1 285 ? -6.164 -33.219 -11.375 1 76.12 285 LYS B CA 1
ATOM 4795 C C . LYS B 1 285 ? -5.449 -34.469 -10.852 1 76.12 285 LYS B C 1
ATOM 4797 O O . LYS B 1 285 ? -5.859 -35.594 -11.148 1 76.12 285 LYS B O 1
ATOM 4802 N N . TYR B 1 286 ? -4.34 -34.281 -10.578 1 58.25 286 TYR B N 1
ATOM 4803 C CA . TYR B 1 286 ? -3.664 -35.375 -9.914 1 58.25 286 TYR B CA 1
ATOM 4804 C C . TYR B 1 286 ? -4.004 -35.438 -8.43 1 58.25 286 TYR B C 1
ATOM 4806 O O . TYR B 1 286 ? -3.336 -36.094 -7.652 1 58.25 286 TYR B O 1
ATOM 4814 N N . ALA B 1 287 ? -5.09 -34.625 -8.141 1 53.28 287 ALA B N 1
ATOM 4815 C CA . ALA B 1 287 ? -5.5 -34.438 -6.75 1 53.28 287 ALA B CA 1
ATOM 4816 C C . ALA B 1 287 ? -5.742 -35.781 -6.062 1 53.28 287 ALA B C 1
ATOM 4818 O O . ALA B 1 287 ? -5.418 -35.938 -4.887 1 53.28 287 ALA B O 1
ATOM 4819 N N . SER B 1 288 ? -6.344 -36.625 -6.801 1 49.5 288 SER B N 1
ATOM 4820 C CA . SER B 1 288 ? -6.656 -37.906 -6.199 1 49.5 288 SER B CA 1
ATOM 4821 C C . SER B 1 288 ? -5.395 -38.594 -5.703 1 49.5 288 SER B C 1
ATOM 4823 O O . SER B 1 288 ? -5.418 -39.281 -4.676 1 49.5 288 SER B O 1
ATOM 4825 N N . LEU B 1 289 ? -4.43 -38.5 -6.516 1 45.91 289 LEU B N 1
ATOM 4826 C CA . LEU B 1 289 ? -3.209 -39.219 -6.164 1 45.91 289 LEU B CA 1
ATOM 4827 C C . LEU B 1 289 ? -2.523 -38.562 -4.965 1 45.91 289 LEU B C 1
ATOM 4829 O O . LEU B 1 289 ? -1.994 -39.25 -4.094 1 45.91 289 LEU B O 1
ATOM 4833 N N . PHE B 1 290 ? -2.484 -37.25 -5.082 1 45.66 290 PHE B N 1
ATOM 4834 C CA . PHE B 1 290 ? -1.762 -36.5 -4.047 1 45.66 290 PHE B CA 1
ATOM 4835 C C . PHE B 1 290 ? -2.58 -36.438 -2.764 1 45.66 290 PHE B C 1
ATOM 4837 O O . PHE B 1 290 ? -2.025 -36.5 -1.664 1 45.66 290 PHE B O 1
ATOM 4844 N N . LEU B 1 291 ? -3.918 -36.281 -2.902 1 44.5 291 LEU B N 1
ATOM 4845 C CA . LEU B 1 291 ? -4.754 -36.312 -1.706 1 44.5 291 LEU B CA 1
ATOM 4846 C C . LEU B 1 291 ? -4.617 -37.625 -0.98 1 44.5 291 LEU B C 1
ATOM 4848 O O . LEU B 1 291 ? -4.695 -37.688 0.249 1 44.5 291 LEU B O 1
ATOM 4852 N N . CYS B 1 292 ? -4.641 -38.75 -1.755 1 38.31 292 CYS B N 1
ATOM 4853 C CA . CYS B 1 292 ? -4.543 -40.031 -1.072 1 38.31 292 CYS B CA 1
ATOM 4854 C C . CYS B 1 292 ? -3.238 -40.125 -0.295 1 38.31 292 CYS B C 1
ATOM 4856 O O . CYS B 1 292 ? -3.217 -40.656 0.823 1 38.31 292 CYS B O 1
ATOM 4858 N N . SER B 1 293 ? -2.189 -40.062 -0.97 1 38.91 293 SER B N 1
ATOM 4859 C CA . SER B 1 293 ? -0.937 -40.281 -0.257 1 38.91 293 SER B CA 1
ATOM 4860 C C . SER B 1 293 ? -0.551 -39.062 0.583 1 38.91 293 SER B C 1
ATOM 4862 O O . SER B 1 293 ? 0.163 -39.219 1.58 1 38.91 293 SER B O 1
ATOM 4864 N N . LEU B 1 294 ? -0.454 -37.969 -0.112 1 41.34 294 LEU B N 1
ATOM 4865 C CA . LEU B 1 294 ? -0.196 -36.75 0.677 1 41.34 294 LEU B CA 1
ATOM 4866 C C . LEU B 1 294 ? -1.439 -36.344 1.455 1 41.34 294 LEU B C 1
ATOM 4868 O O . LEU B 1 294 ? -2.455 -35.969 0.86 1 41.34 294 LEU B O 1
ATOM 4872 N N . ASN B 1 295 ? -2.008 -37.125 2.268 1 35.78 295 ASN B N 1
ATOM 4873 C CA . ASN B 1 295 ? -2.799 -36.438 3.287 1 35.78 295 ASN B CA 1
ATOM 4874 C C . ASN B 1 295 ? -2.408 -34.969 3.414 1 35.78 295 ASN B C 1
ATOM 4876 O O . ASN B 1 295 ? -1.501 -34.625 4.176 1 35.78 295 ASN B O 1
ATOM 4880 N N . LEU B 1 296 ? -2.27 -34.375 2.475 1 42.03 296 LEU B N 1
ATOM 4881 C CA . LEU B 1 296 ? -2.141 -32.938 2.451 1 42.03 296 LEU B CA 1
ATOM 4882 C C . LEU B 1 296 ? -2.889 -32.312 3.621 1 42.03 296 LEU B C 1
ATOM 4884 O O . LEU B 1 296 ? -2.934 -31.078 3.746 1 42.03 296 LEU B O 1
ATOM 4888 N N . GLY B 1 297 ? -3.785 -33 4.133 1 38.09 297 GLY B N 1
ATOM 4889 C CA . GLY B 1 297 ? -3.984 -32.688 5.543 1 38.09 297 GLY B CA 1
ATOM 4890 C C . GLY B 1 297 ? -2.699 -32.344 6.258 1 38.09 297 GLY B C 1
ATOM 4891 O O . GLY B 1 297 ? -2.727 -31.609 7.262 1 38.09 297 GLY B O 1
ATOM 4892 N N . VAL B 1 298 ? -1.751 -33.062 5.902 1 38.34 298 VAL B N 1
ATOM 4893 C CA . VAL B 1 298 ? -0.43 -32.75 6.449 1 38.34 298 VAL B CA 1
ATOM 4894 C C . VAL B 1 298 ? 0.032 -31.375 5.977 1 38.34 298 VAL B C 1
ATOM 4896 O O . VAL B 1 298 ? 0.652 -30.625 6.738 1 38.34 298 VAL B O 1
ATOM 4899 N N . PHE B 1 299 ? 0.071 -31.156 4.602 1 42.25 299 PHE B N 1
ATOM 4900 C CA . PHE B 1 299 ? 0.383 -29.781 4.223 1 42.25 299 PHE B CA 1
ATOM 4901 C C . PHE B 1 299 ? -0.575 -28.812 4.895 1 42.25 299 PHE B C 1
ATOM 4903 O O . PHE B 1 299 ? -0.217 -27.656 5.152 1 42.25 299 PHE B O 1
ATOM 4910 N N . PHE B 1 300 ? -1.859 -29.312 4.891 1 43.28 300 PHE B N 1
ATOM 4911 C CA . PHE B 1 300 ? -2.742 -28.609 5.809 1 43.28 300 PHE B CA 1
ATOM 4912 C C . PHE B 1 300 ? -2.49 -29.047 7.25 1 43.28 300 PHE B C 1
ATOM 4914 O O . PHE B 1 300 ? -3.305 -28.781 8.133 1 43.28 300 PHE B O 1
ATOM 4921 N N . PHE B 1 301 ? -1.752 -30.047 7.32 1 40.69 301 PHE B N 1
ATOM 4922 C CA . PHE B 1 301 ? -1.431 -30.344 8.711 1 40.69 301 PHE B CA 1
ATOM 4923 C C . PHE B 1 301 ? -0.983 -29.094 9.453 1 40.69 301 PHE B C 1
ATOM 4925 O O . PHE B 1 301 ? -0.261 -28.266 8.898 1 40.69 301 PHE B O 1
ATOM 4932 N N . PRO B 1 302 ? -1.811 -28.828 10.359 1 42.5 302 PRO B N 1
ATOM 4933 C CA . PRO B 1 302 ? -1.454 -27.688 11.203 1 42.5 302 PRO B CA 1
ATOM 4934 C C . PRO B 1 302 ? 0.051 -27.578 11.438 1 42.5 302 PRO B C 1
ATOM 4936 O O . PRO B 1 302 ? 0.679 -28.531 11.906 1 42.5 302 PRO B O 1
ATOM 4939 N N . LEU B 1 303 ? 0.741 -26.906 10.461 1 48.31 303 LEU B N 1
ATOM 4940 C CA . LEU B 1 303 ? 2.084 -26.547 10.898 1 48.31 303 LEU B CA 1
ATOM 4941 C C . LEU B 1 303 ? 2.201 -26.609 12.414 1 48.31 303 LEU B C 1
ATOM 4943 O O . LEU B 1 303 ? 3.307 -26.719 12.953 1 48.31 303 LEU B O 1
ATOM 4947 N N . SER B 1 304 ? 1.112 -26.375 13.031 1 44.56 304 SER B N 1
ATOM 4948 C CA . SER B 1 304 ? 1.097 -26.578 14.477 1 44.56 304 SER B CA 1
ATOM 4949 C C . SER B 1 304 ? 1.494 -28.016 14.828 1 44.56 304 SER B C 1
ATOM 4951 O O . SER B 1 304 ? 2.053 -28.266 15.898 1 44.56 304 SER B O 1
ATOM 4953 N N . LEU B 1 305 ? 1.032 -28.766 13.969 1 46.56 305 LEU B N 1
ATOM 4954 C CA . LEU B 1 305 ? 1.363 -30.125 14.383 1 46.56 305 LEU B CA 1
ATOM 4955 C C . LEU B 1 305 ? 2.832 -30.422 14.109 1 46.56 305 LEU B C 1
ATOM 4957 O O . LEU B 1 305 ? 3.383 -31.391 14.664 1 46.56 305 LEU B O 1
ATOM 4961 N N . LEU B 1 306 ? 3.311 -29.516 13.203 1 53.81 306 LEU B N 1
ATOM 4962 C CA . LEU B 1 306 ? 4.727 -29.766 12.953 1 53.81 306 LEU B CA 1
ATOM 4963 C C . LEU B 1 306 ? 5.59 -29.031 13.977 1 53.81 306 LEU B C 1
ATOM 4965 O O . LEU B 1 306 ? 5.379 -27.844 14.234 1 53.81 306 LEU B O 1
ATOM 4969 N N . GLN B 1 307 ? 5.445 -29.359 15.18 1 57.72 307 GLN B N 1
ATOM 4970 C CA . GLN B 1 307 ? 6.273 -28.766 16.219 1 57.72 307 GLN B CA 1
ATOM 4971 C C . GLN B 1 307 ? 7.566 -28.203 15.641 1 57.72 307 GLN B C 1
ATOM 4973 O O . GLN B 1 307 ? 8.578 -28.094 16.344 1 57.72 307 GLN B O 1
ATOM 4978 N N . VAL B 1 308 ? 7.578 -28 14.25 1 63.56 308 VAL B N 1
ATOM 4979 C CA . VAL B 1 308 ? 8.844 -27.5 13.711 1 63.56 308 VAL B CA 1
ATOM 4980 C C . VAL B 1 308 ? 8.633 -26.125 13.078 1 63.56 308 VAL B C 1
ATOM 4982 O O . VAL B 1 308 ? 7.68 -25.938 12.32 1 63.56 308 VAL B O 1
ATOM 4985 N N . ARG B 1 309 ? 9.32 -25.156 13.523 1 75 309 ARG B N 1
ATOM 4986 C CA . ARG B 1 309 ? 9.328 -23.812 12.984 1 75 309 ARG B CA 1
ATOM 4987 C C . ARG B 1 309 ? 10.742 -23.391 12.562 1 75 309 ARG B C 1
ATOM 4989 O O . ARG B 1 309 ? 11.703 -23.641 13.289 1 75 309 ARG B O 1
ATOM 4996 N N . THR B 1 310 ? 10.719 -22.891 11.289 1 75.81 310 THR B N 1
ATOM 4997 C CA . THR B 1 310 ? 12.023 -22.422 10.828 1 75.81 310 THR B CA 1
ATOM 4998 C C . THR B 1 310 ? 12.375 -21.078 11.484 1 75.81 310 THR B C 1
ATOM 5000 O O . THR B 1 310 ? 11.539 -20.469 12.156 1 75.81 310 THR B O 1
ATOM 5003 N N . ARG B 1 311 ? 13.562 -20.656 11.344 1 69.62 311 ARG B N 1
ATOM 5004 C CA . ARG B 1 311 ? 14.094 -19.469 12.016 1 69.62 311 ARG B CA 1
ATOM 5005 C C . ARG B 1 311 ? 13.422 -18.203 11.516 1 69.62 311 ARG B C 1
ATOM 5007 O O . ARG B 1 311 ? 13.195 -17.266 12.281 1 69.62 311 ARG B O 1
ATOM 5014 N N . ASP B 1 312 ? 13.086 -18.234 10.289 1 68.62 312 ASP B N 1
ATOM 5015 C CA . ASP B 1 312 ? 12.531 -17.016 9.695 1 68.62 312 ASP B CA 1
ATOM 5016 C C . ASP B 1 312 ? 11.125 -16.75 10.227 1 68.62 312 ASP B C 1
ATOM 5018 O O . ASP B 1 312 ? 10.648 -15.609 10.164 1 68.62 312 ASP B O 1
ATOM 5022 N N . VAL B 1 313 ? 10.516 -17.734 10.797 1 70.94 313 VAL B N 1
ATOM 5023 C CA . VAL B 1 313 ? 9.203 -17.531 11.391 1 70.94 313 VAL B CA 1
ATOM 5024 C C . VAL B 1 313 ? 9.281 -17.703 12.906 1 70.94 313 VAL B C 1
ATOM 5026 O O . VAL B 1 313 ? 8.273 -17.984 13.555 1 70.94 313 VAL B O 1
ATOM 5029 N N . GLY B 1 314 ? 10.469 -17.625 13.406 1 70.75 314 GLY B N 1
ATOM 5030 C CA . GLY B 1 314 ? 10.672 -17.547 14.844 1 70.75 314 GLY B CA 1
ATOM 5031 C C . GLY B 1 314 ? 11.008 -18.891 15.477 1 70.75 314 GLY B C 1
ATOM 5032 O O . GLY B 1 314 ? 10.977 -19.031 16.703 1 70.75 314 GLY B O 1
ATOM 5033 N N . GLY B 1 315 ? 11.328 -19.844 14.602 1 75.56 315 GLY B N 1
ATOM 5034 C CA . GLY B 1 315 ? 11.68 -21.156 15.148 1 75.56 315 GLY B CA 1
ATOM 5035 C C . GLY B 1 315 ? 13.172 -21.422 15.109 1 75.56 315 GLY B C 1
ATOM 5036 O O . GLY B 1 315 ? 13.977 -20.5 15.008 1 75.56 315 GLY B O 1
ATOM 5037 N N . TYR B 1 316 ? 13.43 -22.75 15.344 1 82 316 TYR B N 1
ATOM 5038 C CA . TYR B 1 316 ? 14.836 -23.109 15.43 1 82 316 TYR B CA 1
ATOM 5039 C C . TYR B 1 316 ? 15.188 -24.188 14.398 1 82 316 TYR B C 1
ATOM 5041 O O . TYR B 1 316 ? 16.359 -24.531 14.234 1 82 316 TYR B O 1
ATOM 5049 N N . SER B 1 317 ? 14.25 -24.562 13.672 1 84.5 317 SER B N 1
ATOM 5050 C CA . SER B 1 317 ? 14.492 -25.641 12.719 1 84.5 317 SER B CA 1
ATOM 5051 C C . SER B 1 317 ? 15.062 -25.094 11.406 1 84.5 317 SER B C 1
ATOM 5053 O O . SER B 1 317 ? 14.82 -23.938 11.055 1 84.5 317 SER B O 1
ATOM 5055 N N . THR B 1 318 ? 15.836 -25.938 10.773 1 90.19 318 THR B N 1
ATOM 5056 C CA . THR B 1 318 ? 16.328 -25.594 9.445 1 90.19 318 THR B CA 1
ATOM 5057 C C . THR B 1 318 ? 15.305 -25.953 8.375 1 90.19 318 THR B C 1
ATOM 5059 O O . THR B 1 318 ? 14.328 -26.656 8.656 1 90.19 318 THR B O 1
ATOM 5062 N N . THR B 1 319 ? 15.57 -25.406 7.168 1 91.06 319 THR B N 1
ATOM 5063 C CA . THR B 1 319 ? 14.727 -25.797 6.039 1 91.06 319 THR B CA 1
ATOM 5064 C C . THR B 1 319 ? 14.734 -27.297 5.84 1 91.06 319 THR B C 1
ATOM 5066 O O . THR B 1 319 ? 13.688 -27.922 5.637 1 91.06 319 THR B O 1
ATOM 5069 N N . THR B 1 320 ? 15.898 -27.875 5.984 1 91.62 320 THR B N 1
ATOM 5070 C CA . THR B 1 320 ? 16.078 -29.312 5.797 1 91.62 320 THR B CA 1
ATOM 5071 C C . THR B 1 320 ? 15.297 -30.094 6.848 1 91.62 320 THR B C 1
ATOM 5073 O O . THR B 1 320 ? 14.633 -31.078 6.527 1 91.62 320 THR B O 1
ATOM 5076 N N . ASP B 1 321 ? 15.398 -29.625 8.062 1 89.38 321 ASP B N 1
ATOM 5077 C CA . ASP B 1 321 ? 14.664 -30.266 9.141 1 89.38 321 ASP B CA 1
ATOM 5078 C C . ASP B 1 321 ? 13.156 -30.219 8.883 1 89.38 321 ASP B C 1
ATOM 5080 O O . ASP B 1 321 ? 12.445 -31.203 9.141 1 89.38 321 ASP B O 1
ATOM 5084 N N . PHE B 1 322 ? 12.797 -29.125 8.414 1 87.69 322 PHE B N 1
ATOM 5085 C CA . PHE B 1 322 ? 11.375 -28.953 8.125 1 87.69 322 PHE B CA 1
ATOM 5086 C C . PHE B 1 322 ? 10.914 -29.922 7.051 1 87.69 322 PHE B C 1
ATOM 5088 O O . PHE B 1 322 ? 9.906 -30.609 7.219 1 87.69 322 PHE B O 1
ATOM 5095 N N . VAL B 1 323 ? 11.633 -30.016 6.016 1 89.31 323 VAL B N 1
ATOM 5096 C CA . VAL B 1 323 ? 11.273 -30.875 4.883 1 89.31 323 VAL B CA 1
ATOM 5097 C C . VAL B 1 323 ? 11.289 -32.344 5.312 1 89.31 323 VAL B C 1
ATOM 5099 O O . VAL B 1 323 ? 10.398 -33.094 4.949 1 89.31 323 VAL B O 1
ATOM 5102 N N . GLN B 1 324 ? 12.25 -32.688 6.074 1 89 324 GLN B N 1
ATOM 5103 C CA . GLN B 1 324 ? 12.336 -34.062 6.566 1 89 324 GLN B CA 1
ATOM 5104 C C . GLN B 1 324 ? 11.141 -34.406 7.449 1 89 324 GLN B C 1
ATOM 5106 O O . GLN B 1 324 ? 10.602 -35.5 7.371 1 89 324 GLN B O 1
ATOM 5111 N N . THR B 1 325 ? 10.836 -33.438 8.258 1 84.25 325 THR B N 1
ATOM 5112 C CA . THR B 1 325 ? 9.672 -33.625 9.125 1 84.25 325 THR B CA 1
ATOM 5113 C C . THR B 1 325 ? 8.414 -33.844 8.289 1 84.25 325 THR B C 1
ATOM 5115 O O . THR B 1 325 ? 7.574 -34.688 8.617 1 84.25 325 THR B O 1
ATOM 5118 N N . VAL B 1 326 ? 8.297 -33.031 7.27 1 83.62 326 VAL B N 1
ATOM 5119 C CA . VAL B 1 326 ? 7.16 -33.156 6.367 1 83.62 326 VAL B CA 1
ATOM 5120 C C . VAL B 1 326 ? 7.16 -34.531 5.73 1 83.62 326 VAL B C 1
ATOM 5122 O O . VAL B 1 326 ? 6.129 -35.219 5.695 1 83.62 326 VAL B O 1
ATOM 5125 N N . ILE B 1 327 ? 8.234 -35.031 5.293 1 84.88 327 ILE B N 1
ATOM 5126 C CA . ILE B 1 327 ? 8.383 -36.312 4.617 1 84.88 327 ILE B CA 1
ATOM 5127 C C . ILE B 1 327 ? 8.07 -37.438 5.594 1 84.88 327 ILE B C 1
ATOM 5129 O O . ILE B 1 327 ? 7.367 -38.406 5.246 1 84.88 327 ILE B O 1
ATOM 5133 N N . ASP B 1 328 ? 8.523 -37.312 6.812 1 82.81 328 ASP B N 1
ATOM 5134 C CA . ASP B 1 328 ? 8.328 -38.344 7.824 1 82.81 328 ASP B CA 1
ATOM 5135 C C . ASP B 1 328 ? 6.855 -38.469 8.195 1 82.81 328 ASP B C 1
ATOM 5137 O O . ASP B 1 328 ? 6.406 -39.562 8.586 1 82.81 328 ASP B O 1
ATOM 5141 N N . ASN B 1 329 ? 6.238 -37.469 8.109 1 75.25 329 ASN B N 1
ATOM 5142 C CA . ASN B 1 329 ? 4.84 -37.469 8.516 1 75.25 329 ASN B CA 1
ATOM 5143 C C . ASN B 1 329 ? 3.918 -37.781 7.34 1 75.25 329 ASN B C 1
ATOM 5145 O O . ASN B 1 329 ? 2.703 -37.906 7.508 1 75.25 329 ASN B O 1
ATOM 5149 N N . MET B 1 330 ? 4.41 -37.781 6.145 1 70.38 330 MET B N 1
ATOM 5150 C CA . MET B 1 330 ? 3.641 -38.188 4.973 1 70.38 330 MET B CA 1
ATOM 5151 C C . MET B 1 330 ? 3.436 -39.688 4.961 1 70.38 330 MET B C 1
ATOM 5153 O O . MET B 1 330 ? 2.473 -40.188 4.371 1 70.38 330 MET B O 1
ATOM 5157 N N . ARG B 1 331 ? 4.301 -40.562 5.531 1 53.56 331 ARG B N 1
ATOM 5158 C CA . ARG B 1 331 ? 4.25 -42 5.438 1 53.56 331 ARG B CA 1
ATOM 5159 C C . ARG B 1 331 ? 2.926 -42.562 5.969 1 53.56 331 ARG B C 1
ATOM 5161 O O . ARG B 1 331 ? 2.436 -42.094 7.004 1 53.56 331 ARG B O 1
ATOM 5168 N N . PRO B 1 332 ? 2.174 -43.188 5.066 1 48.44 332 PRO B N 1
ATOM 5169 C CA . PRO B 1 332 ? 0.967 -43.938 5.422 1 48.44 332 PRO B CA 1
ATOM 5170 C C . PRO B 1 332 ? 1.097 -44.688 6.762 1 48.44 332 PRO B C 1
ATOM 5172 O O . PRO B 1 332 ? 2.172 -45.188 7.09 1 48.44 332 PRO B O 1
ATOM 5175 N N . SER B 1 333 ? 0.688 -44.062 7.91 1 37.69 333 SER B N 1
ATOM 5176 C CA . SER B 1 333 ? 0.508 -45.125 8.906 1 37.69 333 SER B CA 1
ATOM 5177 C C . SER B 1 333 ? -0.13 -46.375 8.289 1 37.69 333 SER B C 1
ATOM 5179 O O . SER B 1 333 ? -1.318 -46.375 7.957 1 37.69 333 SER B O 1
ATOM 5181 N N . ILE B 1 334 ? 0.478 -46.969 7.355 1 32.22 334 ILE B N 1
ATOM 5182 C CA . ILE B 1 334 ? 0.078 -48.375 7.098 1 32.22 334 ILE B CA 1
ATOM 5183 C C . ILE B 1 334 ? 0.161 -49.188 8.391 1 32.22 334 ILE B C 1
ATOM 5185 O O . ILE B 1 334 ? 0.212 -50.406 8.359 1 32.22 334 ILE B O 1
ATOM 5189 N N . HIS B 1 335 ? 0.061 -48.656 9.703 1 29.97 335 HIS B N 1
ATOM 5190 C CA . HIS B 1 335 ? -0.366 -49.781 10.516 1 29.97 335 HIS B CA 1
ATOM 5191 C C . HIS B 1 335 ? -1.834 -50.125 10.273 1 29.97 335 HIS B C 1
ATOM 5193 O O . HIS B 1 335 ? -2.65 -49.219 10.062 1 29.97 335 HIS B O 1
#

Organism: Eptatretus burgeri (NCBI:txid7764)

Foldseek 3Di:
DAQAFFCSVVLVVLQVVLCVLLVPPDDDDYQYDEVVVPPHDPVSLVVVVVVCLVVQEAEHADHDDDPDDDDQLADSVLVVCQVNVLFKKKKWFAAFFQQDFPDHGDTAIEIEGANFFQNPSDKDDPDVPRIDGDTDADLVSLLVSLLVQLVVCVVVVHAEEEEEFACVVVVPRRVSSVVSNVVNVVVPVRHHYHYDYLVVVLVCCVVPVNVHHYYYYYHPSSLVVLQSSCVRNQGQLAMWMWTDDPRHIYTYGRNHDSPNVCHPVQQGRSLRVNVSVLVSCVVVVVVVSCVVQQVCVLSSVRVSVVVAHGVSSPGPDGNVRSSVSSSVVSPPVPD/DAQAFFCSVVLVVLQVVLCVLLVPPDDDDYQYDEVVVPPHDPVSLVVVVVVCLVVQEAEHADHDDDPDDDDQLADSVLVVCQVNVLFKKKKWFAAFFQQDFPDHGDTAIEIEGANFFQNPSDKDDPDVPRIDGDTDADLVSLLVSLLVQLVVCVVVVHAEEEEEFACVVVVPRRVSSVVSNVVNVVVPVRHHYHYDYLVVVLVCCVVPVNVHHYYYYYHVSSLVVLQSSCVRNQGQLAMWMWTDDPRHIYTYGRNHDSPNVCHPVQQGRSLRVNVSVLVSCVVVVVVVSCVVQVVCVLSSVRVSVVVAHGVSSPGPDGNVRSSVSSSVVSDPPPD

Radius of gyration: 25.87 Å; Cα contacts (8 Å, |Δi|>4): 1486; chains: 2; bounding box: 53×86×72 Å

InterPro domains:
  IPR004434 Isocitrate dehydrogenase NAD-dependent [TIGR00175] (1-330)
  IPR024084 Isopropylmalate dehydrogenase-like domain [PF00180] (1-324)
  IPR024084 Isopropylmalate dehydrogenase-like domain [SM01329] (1-326)

Secondary structure (DSSP, 8-state):
-B--STTHHHHHHHHHHHHHHTT-----------TTTT---HHHHHHHHHHHHHH-EEEB---PPPSS--S-SS-HHHHHHHHHT--EEEEEEEPPTTS--SSTT-EEEEEEE-SSBGGG--EEEEETTEEEEEEEEEHHHHHHHHHHHHHHHHHTT--EEEEEE-TTTSTTHHHHHHHHHHHHHTT-TTSEEEEEEHHHHHHHHHH-GGG-SEEEE-HHHHHHHHHHHHHHHT-GGG-EEEEE-SS-EEEEESS----GGGTTTT----HHHHHHHHHHHHHTT-HHHHHHHS-TTTTSS-TTTTT--BGGGT--B-HHHHHHHHHHHHS----/-B--STTHHHHHHHHHHHHHHTT-----------TTTT---HHHHHHHHHHHHHH-EEEB---PPPSS--S-SS-HHHHHHHHHT--EEEEEEEPPTTS--SSTT-EEEEEEE-SSBGGG--EEEEETTEEEEEEEEEHHHHHHHHHHHHHHHHHTT--EEEEEE-TTTSTTHHHHHHHHHHHHHTT-TTSEEEEEEHHHHHHHHHH-GGG-SEEEE-HHHHHHHHHHHHHHHT-GGG-EEEEE-SS-EEEEESS----GGGTTSS----HHHHHHHHHHHHHTT-HHHHHHHS-TTTTSS-TTTTT--BGGGT--B-HHHHHHHHHHHHS----

Sequence (670 aa):
MIPGDGVGPELMLSVKDVFKAAEVPVEFEEHQLSEVQGTATPSKLEKLLQDMRANRVAIKGKLNAPMEVKGELNSYEMELRRQMDLFANVVRCKSLLGCATRHPNLDLVVIREQTEGEYSSLEHESVSGVVECLKIVTRNKSQRIAKFAFDYATRHGRHAVTAVHKANIMKLGDGLFLQCCEEVSQLYPKIKFNSMIVDNCCMQLVRDPYQFDVLLTPNLYGNVLDHVVAGLVGGAGVVPGESYSADYAVFETGARHPFAQAVGRNIANPTAMLLTAANMLHHLKYASLFLCSLNLGVFFFPLSLLQVRTRDVGGYSTTTDFVQTVIDNMRPSIHMIPGDGVGPELMLSVKDVFKAAEVPVEFEEHQLSEVQGTATPSKLEKLLQDMRANRVAIKGKLNAPMEVKGELNSYEMELRRQMDLFANVVRCKSLLGCATRHPNLDLVVIREQTEGEYSSLEHESVSGVVECLKIVTRNKSQRIAKFAFDYATRHGRHAVTAVHKANIMKLGDGLFLQCCEEVSQLYPKIKFNSMIVDNCCMQLVRDPYQFDVLLTPNLYGNVLDHVVAGLVGGAGVVPGESYSADYAVFETGARHPFAQAVGRNIANPTAMLLTAANMLHHLKYASLFLCSLNLGVFFFPLSLLQVRTRDVGGYSTTTDFVQTVIDNMRPSIH

Solvent-accessible surface area (backbone atoms only — not comparable to full-atom values): 33755 Å² total; per-residue (Å²): 54,29,33,36,32,52,39,19,47,62,40,47,47,49,45,50,52,46,33,57,73,64,66,50,96,71,82,76,64,75,46,80,51,28,61,78,76,66,52,51,41,74,65,57,50,50,51,50,53,52,50,37,70,72,65,29,57,44,43,40,38,44,60,59,53,63,52,68,82,70,80,68,66,64,43,70,64,57,47,51,34,54,76,57,43,32,35,39,33,41,29,51,42,47,37,47,48,65,53,84,44,92,41,74,80,36,65,33,35,41,34,20,32,58,65,41,25,58,68,56,50,47,62,46,68,82,45,94,54,35,22,39,30,40,26,43,37,39,47,68,61,30,35,51,42,36,45,50,52,53,51,47,30,60,76,67,71,49,55,37,42,33,41,42,34,49,25,59,52,36,39,62,37,34,33,47,41,52,49,31,37,54,58,50,44,67,79,38,81,81,41,47,77,48,72,44,44,48,33,61,44,41,16,40,47,63,61,51,50,79,82,49,43,30,39,37,25,48,29,63,60,28,51,34,49,41,18,37,50,23,20,48,41,59,23,46,42,59,16,23,17,36,29,30,29,100,75,34,41,38,23,24,49,36,29,76,66,43,56,59,88,43,46,92,62,49,29,58,50,47,54,6,51,44,50,15,51,51,52,48,38,46,72,69,64,42,33,67,61,44,50,65,54,38,47,44,56,52,81,60,25,36,48,41,72,44,85,60,36,26,42,77,74,74,33,84,33,34,30,65,56,46,50,50,51,52,52,66,66,41,56,70,77,75,118,54,27,33,36,33,51,38,19,47,60,42,47,48,50,43,50,51,47,34,57,73,66,64,51,95,72,82,76,66,74,46,82,52,28,61,78,77,66,51,52,42,74,66,56,50,50,52,50,53,53,50,38,71,73,63,32,57,43,44,38,37,44,58,59,54,62,51,68,81,71,79,67,66,64,42,69,63,57,48,50,33,54,75,57,43,31,33,38,33,40,28,51,43,47,36,48,47,63,53,85,42,91,42,75,80,37,65,34,34,41,35,19,32,57,64,41,24,59,69,56,50,46,63,46,68,83,45,94,56,34,22,40,31,38,28,41,37,39,47,70,63,30,34,51,42,36,46,50,51,53,51,49,30,60,77,68,72,49,55,37,43,32,41,42,34,49,24,57,51,36,40,62,36,33,32,47,40,52,50,30,37,54,59,48,43,67,79,37,80,82,41,46,77,48,73,43,44,48,32,59,45,42,17,40,47,65,61,50,50,80,81,49,42,30,39,37,26,48,28,65,60,28,50,35,48,41,18,37,49,23,20,47,42,59,23,48,41,57,16,22,16,36,30,31,29,99,74,35,42,37,24,25,49,36,30,76,67,43,55,59,90,42,46,92,61,50,29,57,52,47,53,5,52,43,49,16,50,50,52,48,37,45,71,69,65,42,34,67,60,43,49,66,53,37,46,43,57,53,79,59,24,35,47,41,73,42,87,60,36,27,44,77,74,75,32,82,33,34,32,64,54,45,50,50,50,52,51,65,66,41,55,72,75,77,117